Protein 2WLG (pdb70)

B-factor: mean 18.69, std 7.99, range [2.0, 80.85]

GO terms:
  GO:0070207 protein homotrimerization (P, IDA)
  GO:0050208 polysialic-acid O-acetyltransferase activity (F, IDA)

Radius of gyration: 25.65 Å; Cα contacts (8 Å, |Δi|>4): 2049; chains: 3; bounding box: 72×72×73 Å

InterPro domains:
  IPR001451 Hexapeptide repeat [PF00132] (137-170)
  IPR011004 Trimeric LpxA-like superfamily [SSF51161] (36-192)
  IPR051159 Hexapeptide-repeat containing acetyltransferases [PTHR23416] (76-192)

Foldseek 3Di:
DEDEDEEDEEEAADPQEAEELEYEYAAYEAEYEYHEHNEYHYNEYAYEHEYDEYEAHYPQEYEEAEYEYHYPLEYEYEDENEYEYHEYEYEDPNYYEYAEYNEYHYHAEYEYQAPPDFDADPVPRDTDGRGAYEAHYAHEYEDHNEYEYHNEYEYHQEYEDHNAYAPYYDDAHQFYWHDVPIDTPGHHHHDDDDPPDPDPVVPPVCVVVPD/DAEDEPAEEEDDDPLEEEELEAEYEAEHQEYEEAEHNEYHYNEYEYEHYHHEEEAHYYAEYEEAEYEYHYYLEYEAEYHQEYYYHEYEYEDPNYYEYAEYNEYEYEQEYEYQAPVDFDADPVPRHTDGHGAYEAHYAHEYEAYNEYEYHPEYHYHQEYEDHNAYADYYDDAHQFYWYDVVIDTPGHNHHDDDDPPQPDLVSPPVCVVVD/DEEEEEQEEAAADPQEAEELEDEEAAYHAEYEHHEHPEYNYNEYEYEHYHNEYEAHYEQEYEEAEYEYEYYLEYEHEDENEYEYHEYEYEDPNEYEYHEYNEYEYHAEYEYQAPPDFDADPVPRHTDGRGAYEYEYAHEYEDHNEYEYHPEYEYHQEYEDHNAYHPYYDDAHQFYWYDVPIDTDGHNHGDDDDPVDDDLVRPVVCVVVDD

Sequence (630 aa):
MYSEQGINNTINISTTSLTNATQLTVIGNNNSSVYIGNNCKIVSSNIRLKGNNITLFIADDVEIMGLVCSLHSDCSSLQIQAKTTMGNGEITIAEKGKISIGKDCMLAHGYEIRNTDMHPIYSLENGERINHGKDVIIGNHVWLGRNVTILKGVCCIPNNVVVGSHTVLYYKSFKEPNCVIAGSPAKIVKENIVWGRKMYHSTMYDDPTLNEFYKYSEQGINNTINISTTSLTNATQLTVIGNNNSVYIGNNCKIVSSNIRLKGNNITLFIADDVEIMGLVCSLHSDCSLQIQAKTTMGNGEITIAEKGKISIGKDCMLAHGYEIRNTDMHPIYSLENGERINHGKDVIIGNHVWLGRNVTILKGVCIPNNVVVGSHTVLYKSFKEPNCVIAGSPAKIVKENIVWGRKMYHSTMYDDPTLNEFYYSEQGINNTINISTTSLTNATQLTVIGNNNSVYIGNNCKIVSSNIRLKGNNITLFIADDVEIMGLVCSLHSDCSLQIQAKTTMGNGEITIAEKGKISIGKDCMLAHGYEIRNTDMHPIYSLENGERINHGKDVIIGNHVWLGRNVTILKGVCCIPNNVVVGSSHTVLYKSFKEPNCVIAGSPAKIVKENIVWGRKMYHSTMYDDPTLNEFYK

Structure (mmCIF, N/CA/C/O backbone):
data_2WLG
#
_entry.id   2WLG
#
_cell.length_a   78.669
_cell.length_b   94.393
_cell.length_c   100.874
_cell.angle_alpha   90.00
_cell.angle_beta   90.00
_cell.angle_gamma   90.00
#
_symmetry.space_group_name_H-M   'P 2 2 2'
#
loop_
_entity.id
_entity.type
_entity.pdbx_description
1 polymer 'POLYSIALIC ACID O-ACETYLTRANSFERASE'
2 non-polymer '[(2R,3S,4R,5R)-5-(6-AMINO-9H-PURIN-9-YL)-4-HYDROXY-3-(PHOSPHONOOXY)TETRAHYDROFURAN-2-YL]METHYL (3R)-3-HYDROXY-2,2-DIMETHYL-4-OXO-4-{[3-OXO-3-({2-[(2-OXOPROPYL)THIO]ETHYL}AMINO)PROPYL]AMINO}BUTYL DIHYDROGEN DIPHOSPHATE'
3 non-polymer 1,2-ETHANEDIOL
4 non-polymer 'ACETATE ION'
5 water water
#
loop_
_atom_site.group_PDB
_atom_site.id
_atom_site.type_symbol
_atom_site.label_atom_id
_atom_site.label_alt_id
_atom_site.label_comp_id
_atom_site.label_asym_id
_atom_site.label_entity_id
_atom_site.label_seq_id
_atom_site.pdbx_PDB_ins_code
_atom_site.Cartn_x
_atom_site.Cartn_y
_atom_site.Cartn_z
_atom_site.occupancy
_atom_site.B_iso_or_equiv
_atom_site.auth_seq_id
_atom_site.auth_comp_id
_atom_site.auth_asym_id
_atom_site.auth_atom_id
_atom_site.pdbx_PDB_model_num
ATOM 1 N N . MET A 1 5 ? 22.993 -2.621 -40.839 1.00 27.66 5 MET A N 1
ATOM 2 C CA . MET A 1 5 ? 22.385 -1.317 -40.448 1.00 27.71 5 MET A CA 1
ATOM 3 C C . MET A 1 5 ? 22.042 -1.316 -38.961 1.00 26.84 5 MET A C 1
ATOM 4 O O . MET A 1 5 ? 22.254 -2.319 -38.276 1.00 26.42 5 MET A O 1
ATOM 9 N N . TYR A 1 6 ? 21.495 -0.195 -38.478 1.00 26.25 6 TYR A N 1
ATOM 10 C CA . TYR A 1 6 ? 21.466 0.079 -37.041 1.00 25.74 6 TYR A CA 1
ATOM 11 C C . TYR A 1 6 ? 20.453 1.113 -36.555 1.00 25.15 6 TYR A C 1
ATOM 12 O O . TYR A 1 6 ? 19.944 1.917 -37.327 1.00 25.10 6 TYR A O 1
ATOM 21 N N . SER A 1 7 ? 20.205 1.068 -35.244 1.00 24.44 7 SER A N 1
ATOM 22 C CA . SER A 1 7 ? 19.406 2.052 -34.508 1.00 23.70 7 SER A CA 1
ATOM 23 C C . SER A 1 7 ? 20.235 2.723 -33.384 1.00 23.48 7 SER A C 1
ATOM 24 O O . SER A 1 7 ? 20.555 2.096 -32.365 1.00 22.94 7 SER A O 1
ATOM 27 N N . GLU A 1 8 ? 20.559 4.001 -33.575 1.00 23.08 8 GLU A N 1
ATOM 28 C CA . GLU A 1 8 ? 21.532 4.725 -32.735 1.00 22.81 8 GLU A CA 1
ATOM 29 C C . GLU A 1 8 ? 20.874 5.901 -31.980 1.00 22.82 8 GLU A C 1
ATOM 30 O O . GLU A 1 8 ? 20.283 6.791 -32.591 1.00 22.84 8 GLU A O 1
ATOM 36 N N . GLN A 1 9 ? 20.971 5.901 -30.652 1.00 22.48 9 GLN A N 1
ATOM 37 C CA . GLN A 1 9 ? 20.355 6.952 -29.839 1.00 22.17 9 GLN A CA 1
ATOM 38 C C . GLN A 1 9 ? 21.276 7.475 -28.740 1.00 22.11 9 GLN A C 1
ATOM 39 O O . GLN A 1 9 ? 21.656 6.737 -27.833 1.00 21.96 9 GLN A O 1
ATOM 45 N N . GLY A 1 10 ? 21.615 8.760 -28.819 1.00 21.83 10 GLY A N 1
ATOM 46 C CA . GLY A 1 10 ? 22.489 9.382 -27.835 1.00 21.21 10 GLY A CA 1
ATOM 47 C C . GLY A 1 10 ? 23.385 10.421 -28.473 1.00 20.53 10 GLY A C 1
ATOM 48 O O . GLY A 1 10 ? 23.140 10.854 -29.588 1.00 20.25 10 GLY A O 1
ATOM 49 N N . ILE A 1 11 ? 24.442 10.811 -27.775 1.00 19.98 11 ILE A N 1
ATOM 50 C CA . ILE A 1 11 ? 25.313 11.891 -28.246 1.00 19.89 11 ILE A CA 1
ATOM 51 C C . ILE A 1 11 ? 26.643 11.358 -28.731 1.00 19.32 11 ILE A C 1
ATOM 52 O O . ILE A 1 11 ? 27.315 10.601 -28.027 1.00 18.56 11 ILE A O 1
ATOM 57 N N . ASN A 1 12 ? 27.019 11.783 -29.930 1.00 18.90 12 ASN A N 1
ATOM 58 C CA . ASN A 1 12 ? 28.339 11.515 -30.477 1.00 18.76 12 ASN A CA 1
ATOM 59 C C . ASN A 1 12 ? 28.711 10.054 -30.579 1.00 17.99 12 ASN A C 1
ATOM 60 O O . ASN A 1 12 ? 29.817 9.656 -30.238 1.00 17.26 12 ASN A O 1
ATOM 65 N N . ASN A 1 13 ? 27.785 9.256 -31.083 1.00 17.17 13 ASN A N 1
ATOM 66 C CA . ASN A 1 13 ? 28.114 7.917 -31.465 1.00 15.74 13 ASN A CA 1
ATOM 67 C C . ASN A 1 13 ? 28.653 7.923 -32.895 1.00 16.49 13 ASN A C 1
ATOM 68 O O . ASN A 1 13 ? 28.141 8.632 -33.769 1.00 15.87 13 ASN A O 1
ATOM 73 N N . THR A 1 14 ? 29.707 7.158 -33.125 1.00 16.55 14 THR A N 1
ATOM 74 C CA . THR A 1 14 ? 30.311 7.048 -34.442 1.00 17.67 14 THR A CA 1
ATOM 75 C C . THR A 1 14 ? 30.154 5.622 -34.891 1.00 17.81 14 THR A C 1
ATOM 76 O O . THR A 1 14 ? 30.669 4.704 -34.261 1.00 18.74 14 THR A O 1
ATOM 80 N N . ILE A 1 15 ? 29.418 5.420 -35.966 1.00 17.71 15 ILE A N 1
ATOM 81 C CA . ILE A 1 15 ? 29.252 4.102 -36.533 1.00 18.24 15 ILE A CA 1
ATOM 82 C C . ILE A 1 15 ? 29.819 4.092 -37.956 1.00 17.94 15 ILE A C 1
ATOM 83 O O . ILE A 1 15 ? 29.351 4.844 -38.812 1.00 18.50 15 ILE A O 1
ATOM 88 N N . ASN A 1 16 ? 30.838 3.269 -38.189 1.00 16.35 16 ASN A N 1
ATOM 89 C CA . ASN A 1 16 ? 31.458 3.135 -39.503 1.00 17.03 16 ASN A CA 1
ATOM 90 C C . ASN A 1 16 ? 31.459 1.680 -39.939 1.00 16.17 16 ASN A C 1
ATOM 91 O O . ASN A 1 16 ? 32.266 0.875 -39.493 1.00 15.77 16 ASN A O 1
ATOM 96 N N . ILE A 1 17 ? 30.518 1.330 -40.787 1.00 16.12 17 ILE A N 1
ATOM 97 C CA . ILE A 1 17 ? 30.380 -0.021 -41.255 1.00 15.86 17 ILE A CA 1
ATOM 98 C C . ILE A 1 17 ? 30.646 0.050 -42.750 1.00 15.46 17 ILE A C 1
ATOM 99 O O . ILE A 1 17 ? 30.023 0.834 -43.457 1.00 13.48 17 ILE A O 1
ATOM 104 N N . SER A 1 18 ? 31.589 -0.744 -43.222 1.00 15.88 18 SER A N 1
ATOM 105 C CA . SER A 1 18 ? 31.995 -0.654 -44.622 1.00 15.64 18 SER A CA 1
ATOM 106 C C . SER A 1 18 ? 30.838 -0.961 -45.530 1.00 15.65 18 SER A C 1
ATOM 107 O O . SER A 1 18 ? 30.041 -1.850 -45.253 1.00 14.81 18 SER A O 1
ATOM 110 N N . THR A 1 19 ? 30.771 -0.227 -46.636 1.00 15.55 19 THR A N 1
ATOM 111 C CA . THR A 1 19 ? 29.746 -0.450 -47.636 1.00 15.88 19 THR A CA 1
ATOM 112 C C . THR A 1 19 ? 29.852 -1.808 -48.335 1.00 15.87 19 THR A C 1
ATOM 113 O O . THR A 1 19 ? 28.937 -2.180 -49.053 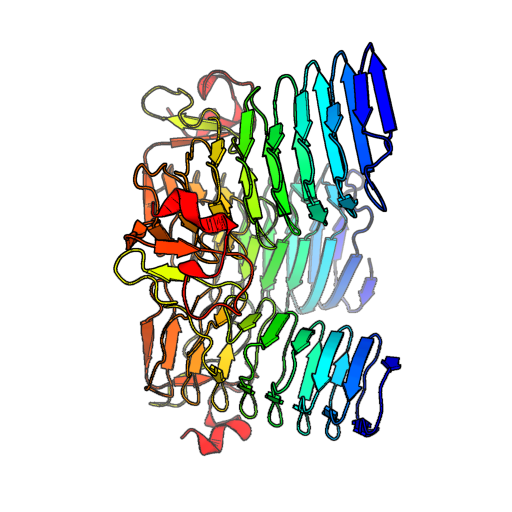1.00 15.98 19 THR A O 1
ATOM 117 N N . THR A 1 20 ? 30.967 -2.522 -48.157 1.00 15.83 20 THR A N 1
ATOM 118 C CA . THR A 1 20 ? 31.139 -3.845 -48.746 1.00 16.37 20 THR A CA 1
ATOM 119 C C . THR A 1 20 ? 30.717 -4.930 -47.787 1.00 17.71 20 THR A C 1
ATOM 120 O O . THR A 1 20 ? 30.870 -6.122 -48.053 1.00 18.11 20 THR A O 1
ATOM 124 N N . SER A 1 21 ? 30.223 -4.518 -46.637 1.00 18.23 21 SER A N 1
ATOM 125 C CA . SER A 1 21 ? 29.804 -5.482 -45.653 1.00 18.97 21 SER A CA 1
ATOM 126 C C . SER A 1 21 ? 28.296 -5.671 -45.634 1.00 20.27 21 SER A C 1
ATOM 127 O O . SER A 1 21 ? 27.520 -4.743 -45.899 1.00 21.16 21 SER A O 1
ATOM 130 N N . LEU A 1 22 ? 27.898 -6.909 -45.380 1.00 21.32 22 LEU A N 1
ATOM 131 C CA . LEU A 1 22 ? 26.489 -7.302 -45.389 1.00 21.73 22 LEU A CA 1
ATOM 132 C C . LEU A 1 22 ? 26.030 -7.362 -43.942 1.00 21.74 22 LEU A C 1
ATOM 133 O O . LEU A 1 22 ? 26.785 -7.850 -43.101 1.00 20.40 22 LEU A O 1
ATOM 138 N N . THR A 1 23 ? 24.817 -6.871 -43.648 1.00 21.76 23 THR A N 1
ATOM 139 C CA . THR A 1 23 ? 24.305 -6.840 -42.265 1.00 22.43 23 THR A CA 1
ATOM 140 C C . THR A 1 23 ? 22.863 -7.361 -42.173 1.00 21.87 23 THR A C 1
ATOM 141 O O . THR A 1 23 ? 22.129 -7.030 -41.241 1.00 21.64 23 THR A O 1
ATOM 145 N N . ASN A 1 24 ? 22.474 -8.178 -43.140 1.00 21.59 24 ASN A N 1
ATOM 146 C CA . ASN A 1 24 ? 21.122 -8.736 -43.217 1.00 21.60 24 ASN A CA 1
ATOM 147 C C . ASN A 1 24 ? 20.559 -9.342 -41.913 1.00 21.41 24 ASN A C 1
ATOM 148 O O . ASN A 1 24 ? 21.213 -10.173 -41.268 1.00 21.52 24 ASN A O 1
ATOM 153 N N . ALA A 1 25 ? 19.337 -8.931 -41.559 1.00 20.71 25 ALA A N 1
ATOM 154 C CA . ALA A 1 25 ? 18.608 -9.449 -40.391 1.00 20.66 25 ALA A CA 1
ATOM 155 C C . ALA A 1 25 ? 19.269 -9.127 -39.060 1.00 20.52 25 ALA A C 1
ATOM 156 O O . ALA A 1 25 ? 18.949 -9.727 -38.032 1.00 20.54 25 ALA A O 1
ATOM 158 N N . THR A 1 26 ? 20.185 -8.174 -39.054 1.00 20.50 26 THR A N 1
ATOM 159 C CA . THR A 1 26 ? 20.892 -7.879 -37.817 1.00 20.44 26 THR A CA 1
ATOM 160 C C . THR A 1 26 ? 20.401 -6.584 -37.169 1.00 21.24 26 THR A C 1
ATOM 161 O O . THR A 1 26 ? 20.155 -5.577 -37.850 1.00 21.19 26 THR A O 1
ATOM 165 N N . GLN A 1 27 ? 20.260 -6.620 -35.847 1.00 21.57 27 GLN A N 1
ATOM 166 C CA . GLN A 1 27 ? 19.906 -5.440 -35.068 1.00 22.34 27 GLN A CA 1
ATOM 167 C C . GLN A 1 27 ? 21.127 -4.923 -34.329 1.00 21.70 27 GLN A C 1
ATOM 168 O O . GLN A 1 27 ? 21.684 -5.617 -33.469 1.00 22.34 27 GLN A O 1
ATOM 174 N N . LEU A 1 28 ? 21.552 -3.717 -34.679 1.00 21.05 28 LEU A N 1
ATOM 175 C CA . LEU A 1 28 ? 22.591 -3.016 -33.939 1.00 20.36 28 LEU A CA 1
ATOM 176 C C . LEU A 1 28 ? 21.898 -1.877 -33.231 1.00 19.59 28 LEU A C 1
ATOM 177 O O . LEU A 1 28 ? 21.283 -1.018 -33.880 1.00 19.83 28 LEU A O 1
ATOM 182 N N . THR A 1 29 ? 21.947 -1.902 -31.906 1.00 17.67 29 THR A N 1
ATOM 183 C CA . THR A 1 29 ? 21.296 -0.893 -31.086 1.00 17.97 29 THR A CA 1
ATOM 184 C C . THR A 1 29 ? 22.384 -0.230 -30.250 1.00 17.45 29 THR A C 1
ATOM 185 O O . THR A 1 29 ? 23.172 -0.914 -29.597 1.00 16.85 29 THR A O 1
ATOM 189 N N . VAL A 1 30 ? 22.481 1.090 -30.343 1.00 17.18 30 VAL A N 1
ATOM 190 C CA . VAL A 1 30 ? 23.465 1.859 -29.578 1.00 16.89 30 VAL A CA 1
ATOM 191 C C . VAL A 1 30 ? 22.662 2.867 -28.775 1.00 17.07 30 VAL A C 1
ATOM 192 O O . VAL A 1 30 ? 21.977 3.735 -29.356 1.00 17.43 30 VAL A O 1
ATOM 196 N N . ILE A 1 31 ? 22.640 2.685 -27.456 1.00 16.36 31 ILE A N 1
ATOM 197 C CA . ILE A 1 31 ? 21.902 3.562 -26.560 1.00 16.44 31 ILE A CA 1
ATOM 198 C C . ILE A 1 31 ? 22.852 4.186 -25.525 1.00 16.07 31 ILE A C 1
ATOM 199 O O . ILE A 1 31 ? 23.265 3.520 -24.557 1.00 13.96 31 ILE A O 1
ATOM 204 N N . GLY A 1 32 ? 23.176 5.467 -25.727 1.00 15.30 32 GLY A N 1
ATOM 205 C CA . GLY A 1 32 ? 24.162 6.140 -24.884 1.00 14.87 32 GLY A CA 1
ATOM 206 C C . GLY A 1 32 ? 25.070 7.051 -25.685 1.00 14.67 32 GLY A C 1
ATOM 207 O O . GLY A 1 32 ? 24.792 7.348 -26.859 1.00 14.51 32 GLY A O 1
ATOM 208 N N . ASN A 1 33 ? 26.151 7.492 -25.049 1.00 14.17 33 ASN A N 1
ATOM 209 C CA . ASN A 1 33 ? 27.033 8.525 -25.617 1.00 14.03 33 ASN A CA 1
ATOM 210 C C . ASN A 1 33 ? 28.459 8.078 -25.907 1.00 14.13 33 ASN A C 1
ATOM 211 O O . ASN A 1 33 ? 29.032 7.253 -25.188 1.00 12.29 33 ASN A O 1
ATOM 216 N N . ASN A 1 34 ? 29.037 8.663 -26.960 1.00 14.76 34 ASN A N 1
ATOM 217 C CA . ASN A 1 34 ? 30.458 8.518 -27.247 1.00 15.53 34 ASN A CA 1
ATOM 218 C C . ASN A 1 34 ? 30.842 7.064 -27.499 1.00 14.92 34 ASN A C 1
ATOM 219 O O . ASN A 1 34 ? 31.927 6.609 -27.115 1.00 14.20 34 ASN A O 1
ATOM 224 N N . ASN A 1 35 ? 29.923 6.322 -28.105 1.00 14.07 35 ASN A N 1
ATOM 225 C CA . ASN A 1 35 ? 30.185 4.954 -28.502 1.00 14.24 35 ASN A CA 1
ATOM 226 C C . ASN A 1 35 ? 30.735 4.887 -29.932 1.00 14.98 35 ASN A C 1
ATOM 227 O O . ASN A 1 35 ? 30.465 5.777 -30.745 1.00 15.66 35 ASN A O 1
ATOM 232 N N . SER A 1 36 ? 31.529 3.866 -30.219 1.00 16.24 36 SER A N 1
ATOM 233 C CA A SER A 1 36 ? 32.127 3.737 -31.544 0.50 16.93 36 SER A CA 1
ATOM 234 C CA B SER A 1 36 ? 32.123 3.728 -31.542 0.50 16.55 36 SER A CA 1
ATOM 235 C C . SER A 1 36 ? 32.090 2.307 -32.025 1.00 17.15 36 SER A C 1
ATOM 236 O O . SER A 1 36 ? 32.494 1.388 -31.310 1.00 17.25 36 SER A O 1
ATOM 241 N N . VAL A 1 37 ? 31.626 2.140 -33.258 1.00 16.97 37 VAL A N 1
ATOM 242 C CA . VAL A 1 37 ? 31.565 0.855 -33.906 1.00 17.15 37 VAL A CA 1
ATOM 243 C C . VAL A 1 37 ? 32.348 0.943 -35.210 1.00 16.52 37 VAL A C 1
ATOM 244 O O . VAL A 1 37 ? 32.133 1.860 -36.023 1.00 17.33 37 VAL A O 1
ATOM 248 N N . TYR A 1 38 ? 33.259 0.002 -35.402 1.00 15.53 38 TYR A N 1
ATOM 249 C CA . TYR A 1 38 ? 33.909 -0.129 -36.688 1.00 15.47 38 TYR A CA 1
ATOM 250 C C . TYR A 1 38 ? 33.707 -1.534 -37.187 1.00 15.10 38 TYR A C 1
ATOM 251 O O . TYR A 1 38 ? 34.007 -2.491 -36.469 1.00 15.52 38 TYR A O 1
ATOM 260 N N . ILE A 1 39 ? 33.163 -1.665 -38.404 1.00 13.76 39 ILE A N 1
ATOM 261 C CA . ILE A 1 39 ? 33.149 -2.953 -39.089 1.00 13.52 39 ILE A CA 1
ATOM 262 C C . ILE A 1 39 ? 33.840 -2.843 -40.446 1.00 13.47 39 ILE A C 1
ATOM 263 O O . ILE A 1 39 ? 33.510 -1.983 -41.233 1.00 13.39 39 ILE A O 1
ATOM 268 N N . GLY A 1 40 ? 34.831 -3.700 -40.677 1.00 12.47 40 GLY A N 1
ATOM 269 C CA . GLY A 1 40 ? 35.699 -3.594 -41.821 1.00 12.90 40 GLY A CA 1
ATOM 270 C C . GLY A 1 40 ? 35.078 -4.175 -43.067 1.00 12.68 40 GLY A C 1
ATOM 271 O O . GLY A 1 40 ? 33.870 -4.424 -43.121 1.00 12.55 40 GLY A O 1
ATOM 272 N N . ASN A 1 41 ? 35.919 -4.415 -44.062 1.00 12.48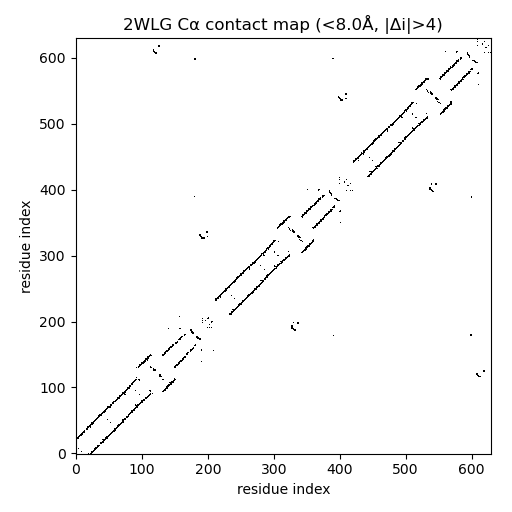 41 ASN A N 1
ATOM 273 C CA . ASN A 1 41 ? 35.460 -4.791 -45.393 1.00 13.48 41 ASN A CA 1
ATOM 274 C C . ASN A 1 41 ? 35.090 -6.269 -45.559 1.00 13.37 41 ASN A C 1
ATOM 275 O O . ASN A 1 41 ? 35.723 -7.162 -44.988 1.00 11.37 41 ASN A O 1
ATOM 280 N N . ASN A 1 42 ? 34.086 -6.504 -46.403 1.00 13.11 42 ASN A N 1
ATOM 281 C CA . ASN A 1 42 ? 33.713 -7.843 -46.815 1.00 14.34 42 ASN A CA 1
ATOM 282 C C . ASN A 1 42 ? 33.331 -8.721 -45.641 1.00 14.80 42 ASN A C 1
ATOM 283 O O . ASN A 1 42 ? 33.572 -9.928 -45.650 1.00 14.71 42 ASN A O 1
ATOM 288 N N . CYS A 1 43 ? 32.770 -8.095 -44.612 1.00 14.73 43 CYS A N 1
ATOM 289 C CA . CYS A 1 43 ? 32.149 -8.847 -43.533 1.00 15.26 43 CYS A CA 1
ATOM 290 C C . CYS A 1 43 ? 30.716 -9.263 -43.899 1.00 15.71 43 CYS A C 1
ATOM 291 O O . CYS A 1 43 ? 30.063 -8.638 -44.762 1.00 14.70 43 CYS A O 1
ATOM 294 N N . LYS A 1 44 ? 30.248 -10.325 -43.236 1.00 15.92 44 LYS A N 1
ATOM 295 C CA . LYS A 1 44 ? 28.856 -10.756 -43.308 1.00 16.91 44 LYS A CA 1
ATOM 296 C C . LYS A 1 44 ? 28.419 -10.939 -41.866 1.00 17.17 44 LYS A C 1
ATOM 297 O O . LYS A 1 44 ? 28.853 -11.868 -41.195 1.00 17.09 44 LYS A O 1
ATOM 303 N N . ILE A 1 45 ? 27.623 -10.010 -41.380 1.00 17.66 45 ILE A N 1
ATOM 304 C CA . ILE A 1 45 ? 27.150 -10.061 -40.030 1.00 18.99 45 ILE A CA 1
ATOM 305 C C . ILE A 1 45 ? 25.641 -10.137 -40.075 1.00 18.99 45 ILE A C 1
ATOM 306 O O . ILE A 1 45 ? 24.966 -9.121 -40.229 1.00 21.01 45 ILE A O 1
ATOM 311 N N . VAL A 1 46 ? 25.109 -11.349 -39.963 1.00 18.30 46 VAL A N 1
ATOM 312 C CA . VAL A 1 46 ? 23.689 -11.581 -40.207 1.00 17.82 46 VAL A CA 1
ATOM 313 C C . VAL A 1 46 ? 22.967 -12.200 -39.015 1.00 16.30 46 VAL A C 1
ATOM 314 O O . VAL A 1 46 ? 23.574 -12.861 -38.157 1.00 15.45 46 VAL A O 1
ATOM 318 N N . SER A 1 47 ? 21.661 -11.947 -38.958 1.00 14.97 47 SER A N 1
ATOM 319 C CA . SER A 1 47 ? 20.781 -12.526 -37.940 1.00 14.30 47 SER A CA 1
ATOM 320 C C . SER A 1 47 ? 21.284 -12.308 -36.533 1.00 12.93 47 SER A C 1
ATOM 321 O O . SER A 1 47 ? 21.023 -13.101 -35.650 1.00 11.51 47 SER A O 1
ATOM 324 N N . SER A 1 48 ? 21.996 -11.221 -36.324 1.00 12.78 48 SER A N 1
ATOM 325 C CA . SER A 1 48 ? 22.570 -10.959 -35.002 1.00 12.66 48 SER A CA 1
ATOM 326 C C . SER A 1 48 ? 21.843 -9.840 -34.260 1.00 13.06 48 SER A C 1
ATOM 327 O O . SER A 1 48 ? 21.026 -9.095 -34.824 1.00 12.41 48 SER A O 1
ATOM 330 N N . ASN A 1 49 ? 22.127 -9.744 -32.970 1.00 13.21 49 ASN A N 1
ATOM 331 C CA . ASN A 1 49 ? 21.580 -8.691 -32.150 1.00 14.07 49 ASN A CA 1
ATOM 332 C C . ASN A 1 49 ? 22.701 -8.178 -31.260 1.00 13.84 49 ASN A C 1
ATOM 333 O O . ASN A 1 49 ? 23.104 -8.839 -30.305 1.00 14.26 49 ASN A O 1
ATOM 338 N N . ILE A 1 50 ? 23.241 -7.032 -31.643 1.00 13.60 50 ILE A N 1
ATOM 339 C CA . ILE A 1 50 ? 24.355 -6.403 -30.949 1.00 13.81 50 ILE A CA 1
ATOM 340 C C . ILE A 1 50 ? 23.862 -5.168 -30.235 1.00 13.85 50 ILE A C 1
ATOM 341 O O . ILE A 1 50 ? 23.303 -4.263 -30.854 1.00 14.23 50 ILE A O 1
ATOM 346 N N . ARG A 1 51 ? 24.062 -5.133 -28.920 1.00 12.86 51 ARG A N 1
ATOM 347 C CA . ARG A 1 51 ? 23.540 -4.071 -28.096 1.00 13.00 51 ARG A CA 1
ATOM 348 C C . ARG A 1 51 ? 24.666 -3.384 -27.344 1.00 12.29 51 ARG A C 1
ATOM 349 O O . ARG A 1 51 ? 25.357 -4.021 -26.544 1.00 11.05 51 ARG A O 1
ATOM 357 N N . LEU A 1 52 ? 24.854 -2.093 -27.613 1.00 11.72 52 LEU A N 1
ATOM 358 C CA . LEU A 1 52 ? 25.760 -1.250 -26.823 1.00 11.42 52 LEU A CA 1
ATOM 359 C C . LEU A 1 52 ? 24.900 -0.352 -25.979 1.00 10.81 52 LEU A C 1
ATOM 360 O O . LEU A 1 52 ? 24.248 0.575 -26.501 1.00 10.35 52 LEU A O 1
ATOM 365 N N . LYS A 1 53 ? 24.859 -0.630 -24.681 1.00 10.52 53 LYS A N 1
ATOM 366 C CA . LYS A 1 53 ? 24.005 0.111 -23.766 1.00 11.79 53 LYS A CA 1
ATOM 367 C C . LYS A 1 53 ? 24.921 0.716 -22.732 1.00 11.52 53 LYS A C 1
ATOM 368 O O . LYS A 1 53 ? 25.420 0.024 -21.837 1.00 10.69 53 LYS A O 1
ATOM 374 N N . GLY A 1 54 ? 25.196 2.003 -22.898 1.00 10.90 54 GLY A N 1
ATOM 375 C CA . GLY A 1 54 ? 26.038 2.726 -21.967 1.00 9.99 54 GLY A CA 1
ATOM 376 C C . GLY A 1 54 ? 26.833 3.753 -22.736 1.00 9.80 54 GLY A C 1
ATOM 377 O O . GLY A 1 54 ? 26.453 4.121 -23.847 1.00 9.79 54 GLY A O 1
ATOM 378 N N . ASN A 1 55 ? 27.913 4.230 -22.134 1.00 9.40 55 ASN A N 1
ATOM 379 C CA . ASN A 1 55 ? 28.772 5.257 -22.722 1.00 9.66 55 ASN A CA 1
ATOM 380 C C . ASN A 1 55 ? 30.191 4.770 -22.968 1.00 10.08 55 ASN A C 1
ATOM 381 O O . ASN A 1 55 ? 30.689 3.918 -22.235 1.00 9.98 55 ASN A O 1
ATOM 386 N N . ASN A 1 56 ? 30.839 5.326 -23.993 1.00 10.04 56 ASN A N 1
ATOM 387 C CA . ASN A 1 56 ? 32.258 5.085 -24.271 1.00 10.40 56 ASN A CA 1
ATOM 388 C C . ASN A 1 56 ? 32.615 3.630 -24.580 1.00 9.84 56 ASN A C 1
ATOM 389 O O . ASN A 1 56 ? 33.683 3.143 -24.185 1.00 9.58 56 ASN A O 1
ATOM 394 N N . ILE A 1 57 ? 31.709 2.938 -25.259 1.00 9.64 57 ILE A N 1
ATOM 395 C CA . ILE A 1 57 ? 31.868 1.570 -25.612 1.00 9.62 57 ILE A CA 1
ATOM 396 C C . ILE A 1 57 ? 32.525 1.494 -26.994 1.00 10.55 57 ILE A C 1
ATOM 397 O O . ILE A 1 57 ? 32.236 2.310 -27.876 1.00 10.19 57 ILE A O 1
ATOM 402 N N . THR A 1 58 ? 33.382 0.496 -27.183 1.00 11.78 58 THR A N 1
ATOM 403 C CA . THR A 1 58 ? 33.961 0.222 -28.515 1.00 13.04 58 THR A CA 1
ATOM 404 C C . THR A 1 58 ? 33.662 -1.188 -29.046 1.00 12.64 58 THR A C 1
ATOM 405 O O . THR A 1 58 ? 33.778 -2.196 -28.320 1.00 12.89 58 THR A O 1
ATOM 409 N N . LEU A 1 59 ? 33.220 -1.243 -30.310 1.00 11.83 59 LEU A N 1
ATOM 410 C CA . LEU A 1 59 ? 33.150 -2.501 -31.060 1.00 12.24 59 LEU A CA 1
ATOM 411 C C . LEU A 1 59 ? 34.013 -2.351 -32.326 1.00 11.83 59 LEU A C 1
ATOM 412 O O . LEU A 1 59 ? 33.836 -1.408 -33.120 1.00 11.89 59 LEU A O 1
ATOM 417 N N . PHE A 1 60 ? 34.982 -3.252 -32.458 1.00 11.71 60 PHE A N 1
ATOM 418 C CA . PHE A 1 60 ? 35.870 -3.297 -33.610 1.00 11.70 60 PHE A CA 1
ATOM 419 C C . PHE A 1 60 ? 35.842 -4.694 -34.230 1.00 11.89 60 PHE A C 1
ATOM 420 O O . PHE A 1 60 ? 36.272 -5.671 -33.600 1.00 11.56 60 PHE A O 1
ATOM 428 N N . ILE A 1 61 ? 35.345 -4.767 -35.464 1.00 10.84 61 ILE A N 1
ATOM 429 C CA . ILE A 1 61 ? 35.353 -5.998 -36.232 1.00 11.19 61 ILE A CA 1
ATOM 430 C C . ILE A 1 61 ? 36.142 -5.800 -37.522 1.00 10.80 61 ILE A C 1
ATOM 431 O O . ILE A 1 61 ? 35.826 -4.899 -38.307 1.00 12.11 61 ILE A O 1
ATOM 436 N N . ALA A 1 62 ? 37.193 -6.594 -37.714 1.00 10.21 62 ALA A N 1
ATOM 437 C CA . ALA A 1 62 ? 38.138 -6.382 -38.813 1.00 10.84 62 ALA A CA 1
ATOM 438 C C . ALA A 1 62 ? 37.562 -6.943 -40.094 1.00 11.02 62 ALA A C 1
ATOM 439 O O . ALA A 1 62 ? 36.401 -7.299 -40.165 1.00 12.03 62 ALA A O 1
ATOM 441 N N . ASP A 1 63 ? 38.406 -7.060 -41.098 1.00 11.66 63 ASP A N 1
ATOM 442 C CA . ASP A 1 63 ? 37.967 -7.498 -42.420 1.00 10.83 63 ASP A CA 1
ATOM 443 C C . ASP A 1 63 ? 37.630 -8.961 -42.427 1.00 10.08 63 ASP A C 1
ATOM 444 O O . ASP A 1 63 ? 38.271 -9.758 -41.743 1.00 9.81 63 ASP A O 1
ATOM 449 N N . ASP A 1 64 ? 36.659 -9.307 -43.269 1.00 9.50 64 ASP A N 1
ATOM 450 C CA . ASP A 1 64 ? 36.404 -10.651 -43.685 1.00 10.15 64 ASP A CA 1
ATOM 451 C C . ASP A 1 64 ? 35.837 -11.489 -42.547 1.00 10.50 64 ASP A C 1
ATOM 452 O O . ASP A 1 64 ? 35.940 -12.704 -42.576 1.00 11.59 64 ASP A O 1
ATOM 457 N N . VAL A 1 65 ? 35.232 -10.834 -41.561 1.00 10.28 65 VAL A N 1
ATOM 458 C CA . VAL A 1 65 ? 34.615 -11.534 -40.450 1.00 9.96 65 VAL A CA 1
ATOM 459 C C . VAL A 1 65 ? 33.182 -11.956 -40.815 1.00 10.52 65 VAL A C 1
ATOM 460 O O . VAL A 1 65 ? 32.439 -11.181 -41.427 1.00 9.77 65 VAL A O 1
ATOM 464 N N . GLU A 1 66 ? 32.812 -13.195 -40.475 1.00 10.96 66 GLU A N 1
ATOM 465 C CA . GLU A 1 66 ? 31.471 -13.716 -40.785 1.00 11.94 66 GLU A CA 1
ATOM 466 C C . GLU A 1 66 ? 30.811 -14.174 -39.494 1.00 11.92 66 GLU A C 1
ATOM 467 O O . GLU A 1 66 ? 31.353 -15.007 -38.792 1.00 12.16 66 GLU A O 1
ATOM 473 N N . ILE A 1 67 ? 29.672 -13.573 -39.169 1.00 12.33 67 ILE A N 1
ATOM 474 C CA . ILE A 1 67 ? 28.973 -13.845 -37.913 1.00 11.90 67 ILE A CA 1
ATOM 475 C C . ILE A 1 67 ? 27.528 -14.144 -38.243 1.00 11.76 67 ILE A C 1
ATOM 476 O O . ILE A 1 67 ? 26.919 -13.441 -39.044 1.00 11.57 67 ILE A O 1
ATOM 481 N N . MET A 1 68 ? 26.994 -15.217 -37.667 1.00 12.25 68 MET A N 1
ATOM 482 C CA . MET A 1 68 ? 25.577 -15.593 -37.881 1.00 12.50 68 MET A CA 1
ATOM 483 C C . MET A 1 68 ? 24.936 -15.911 -36.538 1.00 11.68 68 MET A C 1
ATOM 484 O O . MET A 1 68 ? 25.231 -16.926 -35.921 1.00 10.94 68 MET A O 1
ATOM 489 N N . GLY A 1 69 ? 24.066 -15.020 -36.086 1.00 11.35 69 GLY A N 1
ATOM 490 C CA . GLY A 1 69 ? 23.261 -15.276 -34.903 1.00 11.63 69 GLY A CA 1
ATOM 491 C C . GLY A 1 69 ? 23.988 -15.001 -33.605 1.00 11.66 69 GLY A C 1
ATOM 492 O O . GLY A 1 69 ? 23.766 -15.688 -32.618 1.00 12.06 69 GLY A O 1
ATOM 493 N N . LEU A 1 70 ? 24.845 -13.988 -33.599 1.00 11.76 70 LEU A N 1
ATOM 494 C CA . LEU A 1 70 ? 25.479 -13.505 -32.357 1.00 11.52 70 LEU A CA 1
ATOM 495 C C . LEU A 1 70 ? 24.522 -12.651 -31.552 1.00 12.04 70 LEU A C 1
ATOM 496 O O . LEU A 1 70 ? 23.839 -11.777 -32.099 1.00 12.94 70 LEU A O 1
ATOM 501 N N . VAL A 1 71 ? 24.424 -12.945 -30.257 1.00 11.32 71 VAL A N 1
ATOM 502 C CA . VAL A 1 71 ? 23.665 -12.112 -29.337 1.00 11.37 71 VAL A CA 1
ATOM 503 C C . VAL A 1 71 ? 24.747 -11.500 -28.443 1.00 11.42 71 VAL A C 1
ATOM 504 O O . VAL A 1 71 ? 25.436 -12.218 -27.696 1.00 9.35 71 VAL A O 1
ATOM 508 N N . CYS A 1 72 ? 24.910 -10.189 -28.556 1.00 11.23 72 CYS A N 1
ATOM 509 C CA . CYS A 1 72 ? 26.033 -9.515 -27.880 1.00 12.43 72 CYS A CA 1
ATOM 510 C C . CYS A 1 72 ? 25.551 -8.323 -27.056 1.00 12.54 72 CYS A C 1
ATOM 511 O O . CYS A 1 72 ? 24.753 -7.483 -27.547 1.00 12.72 72 CYS A O 1
ATOM 514 N N . SER A 1 73 ? 26.012 -8.271 -25.796 1.00 11.77 73 SER A N 1
ATOM 515 C CA . SER A 1 73 ? 25.655 -7.218 -24.884 1.00 11.70 73 SER A CA 1
ATOM 516 C C . SER A 1 73 ? 26.924 -6.576 -24.281 1.00 11.71 73 SER A C 1
ATOM 517 O O . SER A 1 73 ? 27.730 -7.248 -23.591 1.00 10.34 73 SER A O 1
ATOM 520 N N . LEU A 1 74 ? 27.090 -5.284 -24.566 1.00 10.99 74 LEU A N 1
ATOM 521 C CA . LEU A 1 74 ? 28.214 -4.485 -24.073 1.00 11.62 74 LEU A CA 1
ATOM 522 C C . LEU A 1 74 ? 27.685 -3.347 -23.197 1.00 11.29 74 LEU A C 1
ATOM 523 O O . LEU A 1 74 ? 26.693 -2.674 -23.564 1.00 10.31 74 LEU A O 1
ATOM 528 N N . HIS A 1 75 ? 28.351 -3.130 -22.065 1.00 10.39 75 HIS A N 1
ATOM 529 C CA . HIS A 1 75 ? 27.955 -2.083 -21.125 1.00 11.32 75 HIS A CA 1
ATOM 530 C C . HIS A 1 75 ? 29.013 -0.958 -21.121 1.00 10.84 75 HIS A C 1
ATOM 531 O O . HIS A 1 75 ? 29.975 -0.987 -21.889 1.00 9.69 75 HIS A O 1
ATOM 538 N N . SER A 1 76 ? 28.795 0.081 -20.332 1.00 11.96 76 SER A N 1
ATOM 539 C CA . SER A 1 76 ? 29.706 1.259 -20.375 1.00 12.39 76 SER A CA 1
ATOM 540 C C . SER A 1 76 ? 31.190 0.914 -20.346 1.00 12.74 76 SER A C 1
ATOM 541 O O . SER A 1 76 ? 31.645 0.149 -19.517 1.00 13.68 76 SER A O 1
ATOM 544 N N . ASP A 1 77 ? 31.963 1.566 -21.210 1.00 12.84 77 ASP A N 1
ATOM 545 C CA . ASP A 1 77 ? 33.416 1.525 -21.160 1.00 13.26 77 ASP A CA 1
ATOM 546 C C . ASP A 1 77 ? 34.003 0.155 -21.514 1.00 13.11 77 ASP A C 1
ATOM 547 O O . ASP A 1 77 ? 35.152 -0.118 -21.228 1.00 15.40 77 ASP A O 1
ATOM 552 N N . CYS A 1 78 ? 33.192 -0.700 -22.107 1.00 13.89 78 CYS A N 1
ATOM 553 C CA . CYS A 1 78 ? 33.622 -2.033 -22.469 1.00 13.28 78 CYS A CA 1
ATOM 554 C C . CYS A 1 78 ? 34.068 -2.024 -23.924 1.00 14.13 78 CYS A C 1
ATOM 555 O O . CYS A 1 78 ? 33.699 -1.132 -24.690 1.00 15.24 78 CYS A O 1
ATOM 558 N N . SER A 1 79 ? 34.811 -3.071 -24.282 1.00 13.10 79 SER A N 1
ATOM 559 C CA A SER A 1 79 ? 35.373 -3.180 -25.616 0.50 12.93 79 SER A CA 1
ATOM 560 C CA B SER A 1 79 ? 35.329 -3.175 -25.625 0.50 13.50 79 SER A CA 1
ATOM 561 C C . SER A 1 79 ? 35.342 -4.631 -26.088 1.00 12.40 79 SER A C 1
ATOM 562 O O . SER A 1 79 ? 35.750 -5.543 -25.339 1.00 12.42 79 SER A O 1
ATOM 567 N N . LEU A 1 80 ? 34.940 -4.806 -27.355 1.00 12.96 80 LEU A N 1
ATOM 568 C CA . LEU A 1 80 ? 35.000 -6.070 -28.042 1.00 12.30 80 LEU A CA 1
ATOM 569 C C . LEU A 1 80 ? 35.743 -5.864 -29.350 1.00 12.01 80 LEU A C 1
ATOM 570 O O . LEU A 1 80 ? 35.440 -4.962 -30.121 1.00 12.03 80 LEU A O 1
ATOM 575 N N . GLN A 1 81 ? 36.760 -6.679 -29.537 1.00 11.55 81 GLN A N 1
ATOM 576 C CA . GLN A 1 81 ? 37.567 -6.652 -30.748 1.00 13.91 81 GLN A CA 1
ATOM 577 C C . GLN A 1 81 ? 37.598 -8.054 -31.342 1.00 14.39 81 GLN A C 1
ATOM 578 O O . GLN A 1 81 ? 38.018 -9.023 -30.657 1.00 13.94 81 GLN A O 1
ATOM 584 N N . ILE A 1 82 ? 37.234 -8.132 -32.625 1.00 13.75 82 ILE A N 1
ATOM 585 C CA . ILE A 1 82 ? 37.285 -9.383 -33.382 1.00 14.31 82 ILE A CA 1
ATOM 586 C C . ILE A 1 82 ? 38.158 -9.220 -34.656 1.00 13.76 82 ILE A C 1
ATOM 587 O O . ILE A 1 82 ? 37.901 -8.384 -35.498 1.00 13.52 82 ILE A O 1
ATOM 592 N N . GLN A 1 83 ? 39.206 -10.017 -34.771 1.00 12.31 83 GLN A N 1
ATOM 593 C CA . GLN A 1 83 ? 40.172 -9.780 -35.799 1.00 12.92 83 GLN A CA 1
ATOM 594 C C . GLN A 1 83 ? 39.884 -10.585 -37.068 1.00 12.34 83 GLN A C 1
ATOM 595 O O . GLN A 1 83 ? 38.953 -11.379 -37.108 1.00 12.61 83 GLN A O 1
ATOM 601 N N . ALA A 1 84 ? 40.696 -10.341 -38.091 1.00 11.95 84 ALA A N 1
ATOM 602 C CA . ALA A 1 84 ? 40.326 -10.665 -39.457 1.00 11.33 84 ALA A CA 1
ATOM 603 C C . ALA A 1 84 ? 40.126 -12.161 -39.706 1.00 11.60 84 ALA A C 1
ATOM 604 O O . ALA A 1 84 ? 40.877 -13.005 -39.195 1.00 10.55 84 ALA A O 1
ATOM 606 N N . LYS A 1 85 ? 39.130 -12.439 -40.541 1.00 11.53 85 LYS A N 1
ATOM 607 C CA . LYS A 1 85 ? 38.894 -13.768 -41.061 1.00 13.20 85 LYS A CA 1
ATOM 608 C C . LYS A 1 85 ? 38.244 -14.711 -40.042 1.00 13.41 85 LYS A C 1
ATOM 609 O O . LYS A 1 85 ? 38.049 -15.883 -40.331 1.00 14.25 85 LYS A O 1
ATOM 615 N N . THR A 1 86 ? 37.869 -14.182 -38.883 1.00 13.51 86 THR A N 1
ATOM 616 C CA . THR A 1 86 ? 37.213 -15.001 -37.870 1.00 13.95 86 THR A CA 1
ATOM 617 C C . THR A 1 86 ? 35.778 -15.320 -38.313 1.00 13.94 86 THR A C 1
ATOM 618 O O . THR A 1 86 ? 35.108 -14.491 -38.932 1.00 14.80 86 THR A O 1
ATOM 622 N N . THR A 1 87 ? 35.308 -16.532 -38.020 1.00 14.70 87 THR A N 1
ATOM 623 C CA . THR A 1 87 ? 33.934 -16.907 -38.320 1.00 14.55 87 THR A CA 1
ATOM 624 C C . THR A 1 87 ? 33.232 -17.384 -37.042 1.00 14.70 87 THR A C 1
ATOM 625 O O . THR A 1 87 ? 33.836 -18.044 -36.193 1.00 14.69 87 THR A O 1
ATOM 629 N N . MET A 1 88 ? 31.963 -17.039 -36.903 1.00 14.92 88 MET A N 1
ATOM 630 C CA . MET A 1 88 ? 31.219 -17.340 -35.680 1.00 15.29 88 MET A CA 1
ATOM 631 C C . MET A 1 88 ? 29.807 -17.715 -36.040 1.00 15.21 88 MET A C 1
ATOM 632 O O . MET A 1 88 ? 29.140 -16.996 -36.790 1.00 14.58 88 MET A O 1
ATOM 637 N N . GLY A 1 89 ? 29.357 -18.837 -35.493 1.00 15.42 89 GLY A N 1
ATOM 638 C CA . GLY A 1 89 ? 27.968 -19.236 -35.581 1.00 15.27 89 GLY A CA 1
ATOM 639 C C . GLY A 1 89 ? 27.147 -18.589 -34.480 1.00 15.11 89 GLY A C 1
ATOM 640 O O . GLY A 1 89 ? 27.489 -17.524 -33.953 1.00 14.81 89 GLY A O 1
ATOM 641 N N . ASN A 1 90 ? 26.045 -19.231 -34.132 1.00 14.49 90 ASN A N 1
ATOM 642 C CA . ASN A 1 90 ? 25.146 -18.703 -33.126 1.00 14.30 90 ASN A CA 1
ATOM 643 C C . ASN A 1 90 ? 25.871 -18.700 -31.781 1.00 13.95 90 ASN A C 1
ATOM 644 O O . ASN A 1 90 ? 26.565 -19.656 -31.445 1.00 13.53 90 ASN A O 1
ATOM 649 N N . GLY A 1 91 ? 25.692 -17.643 -30.999 1.00 14.06 91 GLY A N 1
ATOM 650 C CA . GLY A 1 91 ? 26.249 -17.622 -29.662 1.00 13.94 91 GLY A CA 1
ATOM 651 C C . GLY A 1 91 ? 26.021 -16.324 -28.921 1.00 14.35 91 GLY A C 1
ATOM 652 O O . GLY A 1 91 ? 25.290 -15.444 -29.396 1.00 12.93 91 GLY A O 1
ATOM 653 N N . GLU A 1 92 ? 26.667 -16.213 -27.750 1.00 13.90 92 GLU A N 1
ATOM 654 C CA . GLU A 1 92 ? 26.443 -15.103 -26.863 1.00 14.98 92 GLU A CA 1
ATOM 655 C C . GLU A 1 92 ? 27.774 -14.555 -26.342 1.00 14.76 92 GLU A C 1
ATOM 656 O O . GLU A 1 92 ? 28.676 -15.318 -25.981 1.00 13.39 92 GLU A O 1
ATOM 662 N N . ILE A 1 93 ? 27.895 -13.230 -26.370 1.00 14.04 93 ILE A N 1
ATOM 663 C CA . ILE A 1 93 ? 29.034 -12.541 -25.773 1.00 14.49 93 ILE A CA 1
ATOM 664 C C . ILE A 1 93 ? 28.517 -11.450 -24.836 1.00 15.16 93 ILE A C 1
ATOM 665 O O . ILE A 1 93 ? 27.653 -10.657 -25.230 1.00 14.62 93 ILE A O 1
ATOM 6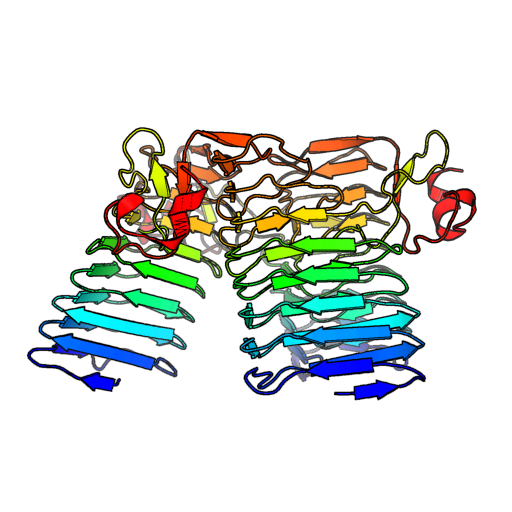70 N N . THR A 1 94 ? 29.034 -11.417 -23.598 1.00 14.44 94 THR A N 1
ATOM 671 C CA . THR A 1 94 ? 28.567 -10.461 -22.616 1.00 14.73 94 THR A CA 1
ATOM 672 C C . THR A 1 94 ? 29.766 -9.815 -21.985 1.00 14.09 94 THR A C 1
ATOM 673 O O . THR A 1 94 ? 30.685 -10.515 -21.522 1.00 13.44 94 THR A O 1
ATOM 677 N N . ILE A 1 95 ? 29.788 -8.487 -21.997 1.00 13.25 95 ILE A N 1
ATOM 678 C CA . ILE A 1 95 ? 30.959 -7.758 -21.443 1.00 12.74 95 ILE A CA 1
ATOM 679 C C . ILE A 1 95 ? 30.390 -6.693 -20.529 1.00 13.18 95 ILE A C 1
ATOM 680 O O . ILE A 1 95 ? 29.478 -5.945 -20.917 1.00 12.48 95 ILE A O 1
ATOM 685 N N . ALA A 1 96 ? 30.879 -6.671 -19.295 1.00 12.76 96 ALA A N 1
ATOM 686 C CA . ALA A 1 96 ? 30.493 -5.662 -18.350 1.00 13.24 96 ALA A CA 1
ATOM 687 C C . ALA A 1 96 ? 31.701 -5.257 -17.538 1.00 12.36 96 ALA A C 1
ATOM 688 O O . ALA A 1 96 ? 32.826 -5.654 -17.849 1.00 12.88 96 ALA A O 1
ATOM 690 N N . GLU A 1 97 ? 31.473 -4.515 -16.468 1.00 12.05 97 GLU A N 1
ATOM 691 C CA . GLU A 1 97 ? 32.526 -4.099 -15.550 1.00 12.62 97 GLU A CA 1
ATOM 692 C C . GLU A 1 97 ? 33.666 -3.350 -16.242 1.00 12.72 97 GLU A C 1
ATOM 693 O O . GLU A 1 97 ? 34.835 -3.477 -15.848 1.00 12.44 97 GLU A O 1
ATOM 699 N N . LYS A 1 98 ? 33.319 -2.611 -17.286 1.00 12.04 98 LYS A N 1
ATOM 700 C CA . LYS A 1 98 ? 34.266 -1.772 -18.027 1.00 13.82 98 LYS A CA 1
ATOM 701 C C . LYS A 1 98 ? 35.445 -2.582 -18.549 1.00 13.35 98 LYS A C 1
ATOM 702 O O . LYS A 1 98 ? 36.548 -2.056 -18.690 1.00 13.15 98 LYS A O 1
ATOM 708 N N . GLY A 1 99 ? 35.159 -3.823 -18.942 1.00 13.27 99 GLY A N 1
ATOM 709 C CA . GLY A 1 99 ? 36.152 -4.778 -19.346 1.00 12.26 99 GLY A CA 1
ATOM 710 C C . GLY A 1 99 ? 36.218 -4.941 -20.867 1.00 13.26 99 GLY A C 1
ATOM 711 O O . GLY A 1 99 ? 35.595 -4.198 -21.626 1.00 12.98 99 GLY A O 1
ATOM 712 N N . LYS A 1 100 ? 37.001 -5.920 -21.290 1.00 13.47 100 LYS A N 1
ATOM 713 C CA . LYS A 1 100 ? 37.233 -6.159 -22.683 1.00 14.22 100 LYS A CA 1
ATOM 714 C C . LYS A 1 100 ? 37.418 -7.628 -23.022 1.00 13.49 100 LYS A C 1
ATOM 715 O O . LYS A 1 100 ? 37.895 -8.442 -22.206 1.00 12.15 100 LYS A O 1
ATOM 721 N N . ILE A 1 101 ? 37.025 -7.935 -24.253 1.00 12.55 101 ILE A N 1
ATOM 722 C CA . ILE A 1 101 ? 37.198 -9.263 -24.835 1.00 12.89 101 ILE A CA 1
ATOM 723 C C . ILE A 1 101 ? 37.859 -9.113 -26.194 1.00 13.31 101 ILE A C 1
ATOM 724 O O . ILE A 1 101 ? 37.463 -8.260 -26.964 1.00 12.95 101 ILE A O 1
ATOM 729 N N . SER A 1 102 ? 38.860 -9.933 -26.483 1.00 13.70 102 SER A N 1
ATOM 730 C CA . SER A 1 102 ? 39.471 -9.901 -27.810 1.00 15.54 102 SER A CA 1
ATOM 731 C C . SER A 1 102 ? 39.527 -11.314 -28.349 1.00 15.70 102 SER A C 1
ATOM 732 O O . SER A 1 102 ? 39.808 -12.291 -27.606 1.00 14.91 102 SER A O 1
ATOM 735 N N . ILE A 1 103 ? 39.228 -11.405 -29.641 1.00 15.46 103 ILE A N 1
ATOM 736 C CA . ILE A 1 103 ? 39.180 -12.647 -30.377 1.00 15.23 103 ILE A CA 1
ATOM 737 C C . ILE A 1 103 ? 40.145 -12.422 -31.552 1.00 14.88 103 ILE A C 1
ATOM 738 O O . ILE A 1 103 ? 39.992 -11.455 -32.287 1.00 14.06 103 ILE A O 1
ATOM 743 N N . GLY A 1 104 ? 41.135 -13.297 -31.688 1.00 13.20 104 GLY A N 1
ATOM 744 C CA . GLY A 1 104 ? 42.178 -13.161 -32.722 1.00 14.53 104 GLY A CA 1
ATOM 745 C C . GLY A 1 104 ? 41.752 -13.441 -34.145 1.00 14.57 104 GLY A C 1
ATOM 746 O O . GLY A 1 104 ? 40.582 -13.595 -34.449 1.00 14.95 104 GLY A O 1
ATOM 747 N N . LYS A 1 105 ? 42.746 -13.496 -35.023 1.00 15.72 105 LYS A N 1
ATOM 748 C CA . LYS A 1 105 ? 42.541 -13.691 -36.430 1.00 16.17 105 LYS A CA 1
ATOM 749 C C . LYS A 1 105 ? 42.216 -15.148 -36.703 1.00 15.46 105 LYS A C 1
ATOM 750 O O . LYS A 1 105 ? 42.770 -16.023 -36.064 1.00 14.84 105 LYS A O 1
ATOM 756 N N . ASP A 1 106 ? 41.334 -15.367 -37.676 1.00 14.96 106 ASP A N 1
ATOM 757 C CA . ASP A 1 106 ? 41.066 -16.683 -38.249 1.00 14.39 106 ASP A CA 1
ATOM 758 C C . ASP A 1 106 ? 40.663 -17.698 -37.191 1.00 14.04 106 ASP A C 1
ATOM 759 O O . ASP A 1 106 ? 41.079 -18.860 -37.212 1.00 12.88 106 ASP A O 1
ATOM 764 N N . CYS A 1 107 ? 39.850 -17.242 -36.256 1.00 13.59 107 CYS A N 1
ATOM 765 C CA . CYS A 1 107 ? 39.206 -18.141 -35.330 1.00 13.66 107 CYS A CA 1
ATOM 766 C C . CYS A 1 107 ? 37.929 -18.735 -35.952 1.00 13.49 107 CYS A C 1
ATOM 767 O O . CYS A 1 107 ? 37.373 -18.210 -36.932 1.00 13.40 107 CYS A O 1
ATOM 770 N N . MET A 1 108 ? 37.442 -19.820 -35.350 1.00 13.89 108 MET A N 1
ATOM 771 C CA . MET A 1 108 ? 36.258 -20.516 -35.824 1.00 13.43 108 MET A CA 1
ATOM 772 C C . MET A 1 108 ? 35.475 -20.938 -34.596 1.00 13.40 108 MET A C 1
ATOM 773 O O . MET A 1 108 ? 35.882 -21.826 -33.876 1.00 13.63 108 MET A O 1
ATOM 778 N N . LEU A 1 109 ? 34.380 -20.239 -34.352 1.00 13.93 109 LEU A N 1
ATOM 779 C CA . LEU A 1 109 ? 33.549 -20.427 -33.168 1.00 14.87 109 LEU A CA 1
ATOM 780 C C . LEU A 1 109 ? 32.259 -21.116 -33.590 1.00 14.61 109 LEU A C 1
ATOM 781 O O . LEU A 1 109 ? 31.418 -20.525 -34.269 1.00 15.03 109 LEU A O 1
ATOM 786 N N . ALA A 1 110 ? 32.121 -22.381 -33.223 1.00 15.07 110 ALA A N 1
ATOM 787 C CA . ALA A 1 110 ? 30.934 -23.161 -33.600 1.00 15.54 110 ALA A CA 1
ATOM 788 C C . ALA A 1 110 ? 29.714 -22.785 -32.763 1.00 15.79 110 ALA A C 1
ATOM 789 O O . ALA A 1 110 ? 29.863 -22.152 -31.703 1.00 14.78 110 ALA A O 1
ATOM 791 N N . HIS A 1 111 ? 28.520 -23.183 -33.240 1.00 14.58 111 HIS A N 1
ATOM 792 C CA . HIS A 1 111 ? 27.245 -22.819 -32.626 1.00 14.81 111 HIS A CA 1
ATOM 793 C C . HIS A 1 111 ? 27.295 -23.129 -31.117 1.00 13.95 111 HIS A C 1
ATOM 794 O O . HIS A 1 111 ? 27.895 -24.121 -30.674 1.00 12.91 111 HIS A O 1
ATOM 801 N N . GLY A 1 112 ? 26.669 -22.252 -30.335 1.00 13.53 112 GLY A N 1
ATOM 802 C CA . GLY A 1 112 ? 26.526 -22.434 -28.908 1.00 13.02 112 GLY A CA 1
ATOM 803 C C . GLY A 1 112 ? 27.568 -21.851 -27.972 1.00 13.45 112 GLY A C 1
ATOM 804 O O . GLY A 1 112 ? 27.543 -22.160 -26.768 1.00 13.27 112 GLY A O 1
ATOM 805 N N . TYR A 1 113 ? 28.463 -21.003 -28.479 1.00 12.78 113 TYR A N 1
ATOM 806 C CA . TYR A 1 113 ? 29.481 -20.387 -27.607 1.00 12.67 113 TYR A CA 1
ATOM 807 C C . TYR A 1 113 ? 28.810 -19.426 -26.630 1.00 13.10 113 TYR A C 1
ATOM 808 O O . TYR A 1 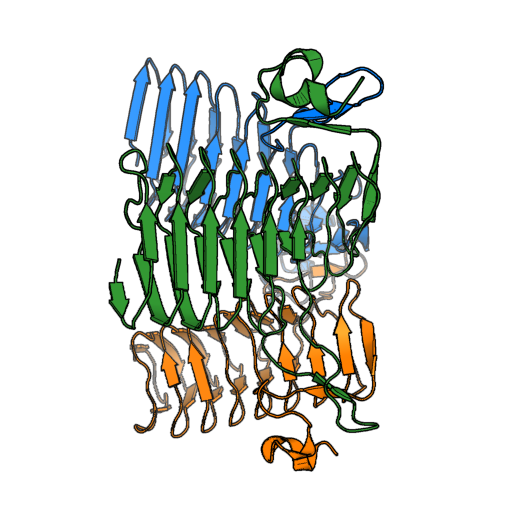113 ? 27.747 -18.816 -26.904 1.00 11.41 113 TYR A O 1
ATOM 817 N N . GLU A 1 114 ? 29.418 -19.320 -25.451 1.00 13.12 114 GLU A N 1
ATOM 818 C CA . GLU A 1 114 ? 29.033 -18.308 -24.487 1.00 13.72 114 GLU A CA 1
ATOM 819 C C . GLU A 1 114 ? 30.338 -17.762 -23.948 1.00 13.98 114 GLU A C 1
ATOM 820 O O . GLU A 1 114 ? 31.125 -18.506 -23.384 1.00 14.23 114 GLU A O 1
ATOM 826 N N . ILE A 1 115 ? 30.595 -16.477 -24.170 1.00 13.93 115 ILE A N 1
ATOM 827 C CA . ILE A 1 115 ? 31.860 -15.877 -23.773 1.00 14.28 115 ILE A CA 1
ATOM 828 C C . ILE A 1 115 ? 31.563 -14.647 -22.929 1.00 14.49 115 ILE A C 1
ATOM 829 O O . ILE A 1 115 ? 30.742 -13.813 -23.308 1.00 15.24 115 ILE A O 1
ATOM 834 N N . ARG A 1 116 ? 32.169 -14.555 -21.757 1.00 14.40 116 ARG A N 1
ATOM 835 C CA . ARG A 1 116 ? 31.832 -13.471 -20.833 1.00 14.37 116 ARG A CA 1
ATOM 836 C C . ARG A 1 116 ? 33.046 -13.112 -19.966 1.00 13.21 116 ARG A C 1
ATOM 837 O O . ARG A 1 116 ? 33.870 -13.986 -19.606 1.00 11.63 116 ARG A O 1
ATOM 845 N N . ASN A 1 117 ? 33.187 -11.819 -19.695 1.00 12.72 117 ASN A N 1
ATOM 846 C CA . ASN A 1 117 ? 34.240 -11.340 -18.803 1.00 12.14 117 ASN A CA 1
ATOM 847 C C . ASN A 1 117 ? 33.748 -11.087 -17.371 1.00 12.63 117 ASN A C 1
ATOM 848 O O . ASN A 1 117 ? 34.483 -10.489 -16.583 1.00 12.86 117 ASN A O 1
ATOM 853 N N . THR A 1 118 ? 32.533 -11.512 -17.056 1.00 12.61 118 THR A N 1
ATOM 854 C CA . THR A 1 118 ? 31.834 -11.080 -15.833 1.00 12.06 118 THR A CA 1
ATOM 855 C C . THR A 1 118 ? 30.878 -12.196 -15.408 1.00 13.16 118 THR A C 1
ATOM 856 O O . THR A 1 118 ? 30.330 -12.896 -16.263 1.00 13.10 118 THR A O 1
ATOM 860 N N . ASP A 1 119 ? 30.664 -12.313 -14.094 1.00 13.40 119 ASP A N 1
ATOM 861 C CA . ASP A 1 119 ? 29.661 -13.179 -13.514 1.00 12.66 119 ASP A CA 1
ATOM 862 C C . ASP A 1 119 ? 28.299 -12.468 -13.433 1.00 13.27 119 ASP A C 1
ATOM 863 O O . ASP A 1 119 ? 27.244 -13.106 -13.160 1.00 13.57 119 ASP A O 1
ATOM 868 N N . MET A 1 120 ? 28.360 -11.155 -13.592 1.00 12.95 120 MET A N 1
ATOM 869 C CA . MET A 1 120 ? 27.211 -10.209 -13.533 1.00 13.78 120 MET A CA 1
ATOM 870 C C . MET A 1 120 ? 26.726 -9.907 -12.096 1.00 13.68 120 MET A C 1
ATOM 871 O O . MET A 1 120 ? 25.923 -8.994 -11.888 1.00 12.57 120 MET A O 1
ATOM 876 N N . HIS A 1 121 ? 27.286 -10.602 -11.102 1.00 12.41 121 HIS A N 1
ATOM 877 C CA . HIS A 1 121 ? 26.869 -10.383 -9.722 1.00 13.08 121 HIS A CA 1
ATOM 878 C C . HIS A 1 121 ? 28.028 -10.725 -8.813 1.00 13.30 121 HIS A C 1
ATOM 879 O O . HIS A 1 121 ? 28.805 -11.604 -9.138 1.00 13.35 121 HIS A O 1
ATOM 886 N N . PRO A 1 122 ? 28.102 -10.079 -7.636 1.00 12.68 122 PRO A N 1
ATOM 887 C CA . PRO A 1 122 ? 29.249 -10.225 -6.767 1.00 12.57 122 PRO A CA 1
ATOM 888 C C . PRO A 1 122 ? 29.288 -11.445 -5.858 1.00 12.31 122 PRO A C 1
ATOM 889 O O . PRO A 1 122 ? 28.269 -11.902 -5.371 1.00 13.29 122 PRO A O 1
ATOM 893 N N . ILE A 1 123 ? 30.497 -11.948 -5.634 1.00 13.07 123 ILE A N 1
ATOM 894 C CA . ILE A 1 123 ? 30.740 -12.902 -4.568 1.00 12.88 123 ILE A CA 1
ATOM 895 C C . ILE A 1 123 ? 31.763 -12.274 -3.605 1.00 12.56 123 ILE A C 1
ATOM 896 O O . ILE A 1 123 ? 32.785 -11.713 -4.033 1.00 13.61 123 ILE A O 1
ATOM 901 N N . TYR A 1 124 ? 31.450 -12.343 -2.317 1.00 11.45 124 TYR A N 1
ATOM 902 C CA . TYR A 1 124 ? 32.314 -11.785 -1.271 1.00 11.74 124 TYR A CA 1
ATOM 903 C C . TYR A 1 124 ? 32.856 -12.847 -0.361 1.00 12.24 124 TYR A C 1
ATOM 904 O O . TYR A 1 124 ? 32.194 -13.841 -0.049 1.00 12.03 124 TYR A O 1
ATOM 913 N N . SER A 1 125 ? 34.070 -12.625 0.110 1.00 13.32 125 SER A N 1
ATOM 914 C CA . SER A 1 125 ? 34.650 -13.513 1.107 1.00 14.35 125 SER A CA 1
ATOM 915 C C . SER A 1 125 ? 34.172 -13.141 2.511 1.00 14.40 125 SER A C 1
ATOM 916 O O . SER A 1 125 ? 34.195 -11.971 2.883 1.00 13.56 125 SER A O 1
ATOM 919 N N . LEU A 1 126 ? 33.713 -14.137 3.260 1.00 13.15 126 LEU A N 1
ATOM 920 C CA . LEU A 1 126 ? 33.317 -13.944 4.646 1.00 13.91 126 LEU A CA 1
ATOM 921 C C . LEU A 1 126 ? 34.500 -13.606 5.571 1.00 14.10 126 LEU A C 1
ATOM 922 O O . LEU A 1 126 ? 34.287 -13.159 6.691 1.00 14.81 126 LEU A O 1
ATOM 927 N N . GLU A 1 127 ? 35.726 -13.852 5.131 1.00 13.74 127 GLU A N 1
ATOM 928 C CA . GLU A 1 127 ? 36.927 -13.524 5.919 1.00 14.54 127 GLU A CA 1
ATOM 929 C C . GLU A 1 127 ? 37.096 -12.009 6.093 1.00 13.43 127 GLU A C 1
ATOM 930 O O . GLU A 1 127 ? 37.606 -11.549 7.133 1.00 13.36 127 GLU A O 1
ATOM 936 N N . ASN A 1 128 ? 36.638 -11.228 5.115 1.00 11.15 128 ASN A N 1
ATOM 937 C CA . ASN A 1 128 ? 36.870 -9.791 5.174 1.00 10.99 128 ASN A CA 1
ATOM 938 C C . ASN A 1 128 ? 35.778 -8.954 4.558 1.00 10.55 128 ASN A C 1
ATOM 939 O O . ASN A 1 128 ? 35.874 -7.737 4.531 1.00 10.01 128 ASN A O 1
ATOM 944 N N . GLY A 1 129 ? 34.778 -9.608 3.999 1.00 10.33 129 GLY A N 1
ATOM 945 C CA . GLY A 1 129 ? 33.738 -8.899 3.289 1.00 10.78 129 GLY A CA 1
ATOM 946 C C . GLY A 1 129 ? 34.005 -8.428 1.867 1.00 11.21 129 GLY A C 1
ATOM 947 O O . GLY A 1 129 ? 33.113 -7.824 1.230 1.00 11.53 129 GLY A O 1
ATOM 948 N N . GLU A 1 130 ? 35.209 -8.667 1.377 1.00 11.73 130 GLU A N 1
ATOM 949 C CA . GLU A 1 130 ? 35.634 -8.095 0.124 1.00 12.05 130 GLU A CA 1
ATOM 950 C C . GLU A 1 130 ? 35.193 -8.957 -1.044 1.00 12.74 130 GLU A C 1
ATOM 951 O O . GLU A 1 130 ? 35.105 -10.197 -0.942 1.00 11.68 130 GLU A O 1
ATOM 957 N N . ARG A 1 131 ? 34.917 -8.279 -2.150 1.00 12.53 131 ARG A N 1
ATOM 958 C CA . ARG A 1 131 ? 34.493 -8.956 -3.375 1.00 12.64 131 ARG A CA 1
ATOM 959 C C . ARG A 1 131 ? 35.671 -9.722 -3.957 1.00 12.02 131 ARG A C 1
ATOM 960 O O . ARG A 1 131 ? 36.727 -9.156 -4.125 1.00 11.38 131 ARG A O 1
ATOM 968 N N . ILE A 1 132 ? 35.467 -10.999 -4.267 1.00 12.09 132 ILE A N 1
ATOM 969 C CA . ILE A 1 132 ? 36.512 -11.857 -4.825 1.00 11.57 132 ILE A CA 1
ATOM 970 C C . ILE A 1 132 ? 36.383 -12.234 -6.294 1.00 12.42 132 ILE A C 1
ATOM 971 O O . ILE A 1 132 ? 37.279 -12.912 -6.829 1.00 12.55 132 ILE A O 1
ATOM 976 N N . ASN A 1 133 ? 35.309 -11.805 -6.951 1.00 11.83 133 ASN A N 1
ATOM 977 C CA . ASN A 1 133 ? 35.032 -12.229 -8.355 1.00 12.35 133 ASN A CA 1
ATOM 978 C C . ASN A 1 133 ? 34.864 -11.045 -9.300 1.00 11.46 133 ASN A C 1
ATOM 979 O O . ASN A 1 133 ? 33.964 -11.022 -10.157 1.00 10.25 133 ASN A O 1
ATOM 984 N N . HIS A 1 134 ? 35.748 -10.046 -9.173 1.00 10.89 134 HIS A N 1
ATOM 985 C CA . HIS A 1 134 ? 35.744 -8.953 -10.105 1.00 11.62 134 HIS A CA 1
ATOM 986 C C . HIS A 1 134 ? 35.939 -9.486 -11.521 1.00 12.25 134 HIS A C 1
ATOM 987 O O . HIS A 1 134 ? 36.693 -10.461 -11.762 1.00 12.82 134 HIS A O 1
ATOM 994 N N . GLY A 1 135 ? 35.316 -8.794 -12.448 1.00 11.68 135 GLY A N 1
ATOM 995 C CA . GLY A 1 135 ? 35.459 -9.102 -13.855 1.00 13.31 135 GLY A CA 1
ATOM 996 C C . GLY A 1 135 ? 36.890 -9.081 -14.313 1.00 13.26 135 GLY A C 1
ATOM 997 O O . GLY A 1 135 ? 37.737 -8.369 -13.768 1.00 13.26 135 GLY A O 1
ATOM 998 N N . LYS A 1 136 ? 37.165 -9.903 -15.304 1.00 13.45 136 LYS A N 1
ATOM 999 C CA . LYS A 1 136 ? 38.499 -9.996 -15.873 1.00 13.37 136 LYS A CA 1
ATOM 1000 C C . LYS A 1 136 ? 38.443 -10.239 -17.374 1.00 13.08 136 LYS A C 1
ATOM 1001 O O . LYS A 1 136 ? 37.661 -11.047 -17.845 1.00 12.22 136 LYS A O 1
ATOM 1007 N N . ASP A 1 137 ? 39.318 -9.565 -18.121 1.00 13.57 137 ASP A N 1
ATOM 1008 C CA . ASP A 1 137 ? 39.303 -9.629 -19.579 1.00 13.36 137 ASP A CA 1
ATOM 1009 C C . ASP A 1 137 ? 39.514 -11.026 -20.130 1.00 14.48 137 ASP A C 1
ATOM 1010 O O . ASP A 1 137 ? 40.229 -11.855 -19.531 1.00 13.16 137 ASP A O 1
ATOM 1015 N N . VAL A 1 138 ? 38.928 -11.277 -21.298 1.00 14.06 138 VAL A N 1
ATOM 1016 C CA . VAL A 1 138 ? 39.090 -12.537 -21.971 1.00 15.60 138 VAL A CA 1
ATOM 1017 C C . VAL A 1 138 ? 39.882 -12.276 -23.252 1.00 16.17 138 VAL A C 1
ATOM 1018 O O . VAL A 1 138 ? 39.589 -11.334 -23.976 1.00 16.23 138 VAL A O 1
ATOM 1022 N N . ILE A 1 139 ? 40.877 -13.125 -23.503 1.00 17.16 139 ILE A N 1
ATOM 1023 C CA . ILE A 1 139 ? 41.686 -13.068 -24.714 1.00 18.26 139 ILE A CA 1
ATOM 1024 C C . ILE A 1 139 ? 41.718 -14.427 -25.400 1.00 18.84 139 ILE A C 1
ATOM 1025 O O . ILE A 1 139 ? 42.233 -15.394 -24.858 1.00 17.82 139 ILE A O 1
ATOM 1030 N N . ILE A 1 140 ? 41.122 -14.477 -26.583 1.00 18.91 140 ILE A N 1
ATOM 1031 C CA . ILE A 1 140 ? 41.171 -15.645 -27.431 1.00 18.95 140 ILE A CA 1
ATOM 1032 C C . ILE A 1 140 ? 42.186 -15.350 -28.526 1.00 18.20 140 ILE A C 1
ATOM 1033 O O . ILE A 1 140 ? 42.053 -14.380 -29.258 1.00 18.99 140 ILE A O 1
ATOM 1038 N N . GLY A 1 141 ? 43.210 -16.192 -28.601 1.00 17.56 141 GLY A N 1
ATOM 1039 C CA . GLY A 1 141 ? 44.305 -16.011 -29.524 1.00 16.75 141 GLY A CA 1
ATOM 1040 C C . GLY A 1 141 ? 43.922 -16.240 -30.966 1.00 16.29 141 GLY A C 1
ATOM 1041 O O . GLY A 1 141 ? 42.760 -16.479 -31.290 1.00 16.08 141 GLY A O 1
ATOM 1042 N N . ASN A 1 142 ? 44.924 -16.178 -31.835 1.00 16.32 142 ASN A N 1
ATOM 1043 C CA . ASN A 1 142 ? 44.728 -16.415 -33.256 1.00 15.37 142 ASN A CA 1
ATOM 1044 C C . ASN A 1 142 ? 44.497 -17.896 -33.547 1.00 15.69 142 ASN A C 1
ATOM 1045 O O . ASN A 1 142 ? 45.095 -18.757 -32.919 1.00 15.23 142 ASN A O 1
ATOM 1050 N N . HIS A 1 143 ? 43.631 -18.175 -34.518 1.00 15.85 143 HIS A N 1
ATOM 1051 C CA . HIS A 1 143 ? 43.421 -19.517 -35.008 1.00 16.63 143 HIS A CA 1
ATOM 1052 C C . HIS A 1 143 ? 43.009 -20.445 -33.879 1.00 16.16 143 HIS A C 1
ATOM 1053 O O . HIS A 1 143 ? 43.611 -21.493 -33.669 1.00 15.87 143 HIS A O 1
ATOM 1060 N N . VAL A 1 144 ? 41.976 -20.034 -33.154 1.00 16.08 144 VAL A N 1
ATOM 1061 C CA . VAL A 1 144 ? 41.368 -20.874 -32.137 1.00 16.12 144 VAL A CA 1
ATOM 1062 C C . VAL A 1 144 ? 40.036 -21.367 -32.662 1.00 16.22 144 VAL A C 1
ATOM 1063 O O . VAL A 1 144 ? 39.237 -20.606 -33.225 1.00 16.31 144 VAL A O 1
ATOM 1067 N N . TRP A 1 145 ? 39.804 -22.659 -32.470 1.00 17.14 145 TRP A N 1
ATOM 1068 C CA . TRP A 1 145 ? 38.563 -23.298 -32.850 1.00 16.65 145 TRP A CA 1
ATOM 1069 C C . TRP A 1 145 ? 37.843 -23.682 -31.576 1.00 17.26 145 TRP A C 1
ATOM 1070 O O . TRP A 1 145 ? 38.332 -24.489 -30.778 1.00 16.46 145 TRP A O 1
ATOM 1081 N N . LEU A 1 146 ? 36.696 -23.045 -31.358 1.00 17.68 146 LEU A N 1
ATOM 1082 C CA . LEU A 1 146 ? 35.799 -23.452 -30.293 1.00 18.10 146 LEU A CA 1
ATOM 1083 C C . LEU A 1 146 ? 34.750 -24.407 -30.861 1.00 16.96 146 LEU A C 1
ATOM 1084 O O . LEU A 1 146 ? 33.945 -24.023 -31.698 1.00 16.85 146 LEU A O 1
ATOM 1089 N N . GLY A 1 147 ? 34.762 -25.645 -30.407 1.00 17.14 147 GLY A N 1
ATOM 1090 C CA . GLY A 1 147 ? 33.722 -26.603 -30.778 1.00 16.77 147 GLY A CA 1
ATOM 1091 C C . GLY A 1 147 ? 32.358 -26.167 -30.277 1.00 16.87 147 GLY A C 1
ATOM 1092 O O . GLY A 1 147 ? 32.223 -25.105 -29.662 1.00 15.76 147 GLY A O 1
ATOM 1093 N N . ARG A 1 148 ? 31.339 -26.995 -30.526 1.00 16.24 148 ARG A N 1
ATOM 1094 C CA . ARG A 1 148 ? 29.975 -26.643 -30.159 1.00 16.90 148 ARG A CA 1
ATOM 1095 C C . ARG A 1 148 ? 29.803 -26.482 -28.656 1.00 15.90 148 ARG A C 1
ATOM 1096 O O . ARG A 1 148 ? 30.407 -27.192 -27.882 1.00 16.18 148 ARG A O 1
ATOM 1104 N N . ASN A 1 149 ? 28.981 -25.519 -28.272 1.00 15.29 149 ASN A N 1
ATOM 1105 C CA . ASN A 1 149 ? 28.559 -25.361 -26.900 1.00 15.34 149 ASN A CA 1
ATOM 1106 C C . ASN A 1 149 ? 29.722 -25.217 -25.945 1.00 15.27 149 ASN A C 1
ATOM 1107 O O . ASN A 1 149 ? 29.774 -25.861 -24.893 1.00 14.74 149 ASN A O 1
ATOM 1112 N N . VAL A 1 150 ? 30.647 -24.335 -26.297 1.00 15.23 150 VAL A N 1
ATOM 1113 C CA . VAL A 1 150 ? 31.769 -24.015 -25.431 1.00 15.32 150 VAL A CA 1
ATOM 1114 C C . VAL A 1 150 ? 31.490 -22.740 -24.628 1.00 15.33 150 VAL A C 1
ATOM 1115 O O . VAL A 1 150 ? 30.870 -21.774 -25.114 1.00 15.27 150 VAL A O 1
ATOM 1119 N N . THR A 1 151 ? 31.924 -22.755 -23.373 1.00 15.42 151 THR A N 1
ATOM 1120 C CA . THR A 1 151 ? 31.709 -21.636 -22.486 1.00 16.33 151 THR A CA 1
ATOM 1121 C C . THR A 1 151 ? 33.047 -21.132 -22.022 1.00 16.29 151 THR A C 1
ATOM 1122 O O . THR A 1 151 ? 33.868 -21.894 -21.538 1.00 16.90 151 THR A O 1
ATOM 1126 N N . ILE A 1 152 ? 33.276 -19.844 -22.204 1.00 17.21 152 ILE A N 1
ATOM 1127 C CA . ILE A 1 152 ? 34.556 -19.201 -21.843 1.00 17.76 152 ILE A CA 1
ATOM 1128 C C . ILE A 1 152 ? 34.244 -18.128 -20.803 1.00 17.73 152 ILE A C 1
ATOM 1129 O O . ILE A 1 152 ? 33.494 -17.176 -21.090 1.00 17.49 152 ILE A O 1
ATOM 1134 N N . LEU A 1 153 ? 34.778 -18.303 -19.598 1.00 17.44 153 LEU A N 1
ATOM 1135 C CA . LEU A 1 153 ? 34.440 -17.438 -18.479 1.00 17.69 153 LEU A CA 1
ATOM 1136 C C . LEU A 1 153 ? 35.515 -16.392 -18.252 1.00 17.49 153 LEU A C 1
ATOM 1137 O O . LEU A 1 153 ? 36.507 -16.372 -18.969 1.00 17.49 153 LEU A O 1
ATOM 1142 N N . LYS A 1 154 ? 35.310 -15.534 -17.244 1.00 16.14 154 LYS A N 1
ATOM 1143 C CA . LYS A 1 154 ? 36.149 -14.346 -17.049 1.00 15.77 154 LYS A CA 1
ATOM 1144 C C . LYS A 1 154 ? 37.602 -14.680 -16.890 1.00 15.06 154 LYS A C 1
ATOM 1145 O O . LYS A 1 154 ? 37.966 -15.669 -16.253 1.00 15.12 154 LYS A O 1
ATOM 1151 N N . GLY A 1 155 ? 38.446 -13.834 -17.467 1.00 14.85 155 GLY A N 1
ATOM 1152 C CA . GLY A 1 155 ? 39.874 -13.905 -17.221 1.00 15.00 155 GLY A CA 1
ATOM 1153 C C . GLY A 1 155 ? 40.612 -14.921 -18.053 1.00 15.18 155 GLY A C 1
ATOM 1154 O O . GLY A 1 155 ? 41.834 -15.004 -17.973 1.00 15.13 155 GLY A O 1
ATOM 1155 N N . VAL A 1 156 ? 39.895 -15.688 -18.867 1.00 15.31 156 VAL A N 1
ATOM 1156 C CA . VAL A 1 156 ? 40.495 -16.788 -19.590 1.00 15.75 156 VAL A CA 1
ATOM 1157 C C . VAL A 1 156 ? 41.251 -16.264 -20.801 1.00 16.60 156 VAL A C 1
ATOM 1158 O O . VAL A 1 156 ? 40.721 -15.452 -21.581 1.00 16.46 156 VAL A O 1
ATOM 1162 N N . CYS A 1 157 ? 42.488 -16.729 -20.928 1.00 16.94 157 CYS A N 1
ATOM 1163 C CA A CYS A 1 157 ? 43.271 -16.480 -22.119 0.50 17.21 157 CYS A CA 1
ATOM 1164 C CA B CYS A 1 157 ? 43.316 -16.473 -22.100 0.50 18.52 157 CYS A CA 1
ATOM 1165 C C . CYS A 1 157 ? 43.607 -17.803 -22.787 1.00 18.02 157 CYS A C 1
ATOM 1166 O O . CYS A 1 157 ? 44.128 -18.734 -22.139 1.00 17.30 157 CYS A O 1
ATOM 1171 N N . ILE A 1 158 ? 43.288 -17.888 -24.084 1.00 17.69 158 ILE A N 1
ATOM 1172 C CA . ILE A 1 158 ? 43.508 -19.088 -24.841 1.00 18.11 158 ILE A CA 1
ATOM 1173 C C . ILE A 1 158 ? 44.643 -18.820 -25.832 1.00 17.82 158 ILE A C 1
ATOM 1174 O O . ILE A 1 158 ? 44.595 -17.863 -26.579 1.00 16.77 158 ILE A O 1
ATOM 1179 N N . PRO A 1 159 ? 45.654 -19.692 -25.843 1.00 16.99 159 PRO A N 1
ATOM 1180 C CA . PRO A 1 159 ? 46.788 -19.570 -26.740 1.00 17.15 159 PRO A CA 1
ATOM 1181 C C . PRO A 1 159 ? 46.408 -19.764 -28.207 1.00 17.15 159 PRO A C 1
ATOM 1182 O O . PRO A 1 159 ? 45.312 -20.260 -28.522 1.00 16.31 159 PRO A O 1
ATOM 1186 N N . ASN A 1 160 ? 47.325 -19.385 -29.088 1.00 16.99 160 ASN A N 1
ATOM 1187 C CA . ASN A 1 160 ? 47.153 -19.567 -30.532 1.00 17.49 160 ASN A CA 1
ATOM 1188 C C . ASN A 1 160 ? 47.035 -21.053 -30.917 1.00 17.22 160 ASN A C 1
ATOM 1189 O O . ASN A 1 160 ? 47.700 -21.901 -30.335 1.00 16.23 160 ASN A O 1
ATOM 1194 N N . ASN A 1 161 ? 46.235 -21.340 -31.939 1.00 17.23 161 ASN A N 1
ATOM 1195 C CA . ASN A 1 161 ? 46.179 -22.658 -32.575 1.00 18.01 161 ASN A CA 1
ATOM 1196 C C . ASN A 1 161 ? 45.677 -23.715 -31.630 1.00 17.99 161 ASN A C 1
ATOM 1197 O O . ASN A 1 161 ? 46.252 -24.776 -31.530 1.00 18.30 161 ASN A O 1
ATOM 1202 N N . VAL A 1 162 ? 44.607 -23.404 -30.931 1.00 18.04 162 VAL A N 1
ATOM 1203 C CA . VAL A 1 162 ? 44.020 -24.323 -29.958 1.00 17.97 162 VAL A CA 1
ATOM 1204 C C . VAL A 1 162 ? 42.661 -24.747 -30.434 1.00 17.74 162 VAL A C 1
ATOM 1205 O O . VAL A 1 162 ? 41.918 -23.968 -31.046 1.00 17.92 162 VAL A O 1
ATOM 1209 N N . VAL A 1 163 ? 42.333 -25.997 -30.166 1.00 18.22 163 VAL A N 1
ATOM 1210 C CA . VAL A 1 163 ? 40.984 -26.485 -30.354 1.00 18.42 163 VAL A CA 1
ATOM 1211 C C . VAL A 1 163 ? 40.375 -26.727 -28.988 1.00 18.57 163 VAL A C 1
ATOM 1212 O O . VAL A 1 163 ? 40.963 -27.411 -28.148 1.00 17.56 163 VAL A O 1
ATOM 1216 N N . VAL A 1 164 ? 39.190 -26.174 -28.761 1.00 19.11 164 VAL A N 1
ATOM 1217 C CA . VAL A 1 164 ? 38.475 -26.461 -27.535 1.00 19.63 164 VAL A CA 1
ATOM 1218 C C . VAL A 1 164 ? 37.336 -27.431 -27.795 1.00 19.13 164 VAL A C 1
ATOM 1219 O O . VAL A 1 164 ? 36.437 -27.182 -28.605 1.00 18.88 164 VAL A O 1
ATOM 1223 N N . GLY A 1 165 ? 37.412 -28.563 -27.113 1.00 19.57 165 GLY A N 1
ATOM 1224 C CA . GLY A 1 165 ? 36.433 -29.623 -27.272 1.00 19.92 165 GLY A CA 1
ATOM 1225 C C . GLY A 1 165 ? 35.025 -29.178 -26.980 1.00 20.35 165 GLY A C 1
ATOM 1226 O O . GLY A 1 165 ? 34.770 -28.416 -26.054 1.00 20.57 165 GLY A O 1
ATOM 1227 N N . SER A 1 166 ? 34.107 -29.702 -27.774 1.00 20.95 166 SER A N 1
ATOM 1228 C CA . SER A 1 166 ? 32.685 -29.545 -27.568 1.00 21.49 166 SER A CA 1
ATOM 1229 C C . SER A 1 166 ? 32.288 -29.644 -26.088 1.00 21.40 166 SER A C 1
ATOM 1230 O O . SER A 1 166 ? 32.789 -30.490 -25.361 1.00 20.82 166 SER A O 1
ATOM 1233 N N . HIS A 1 167 ? 31.401 -28.747 -25.661 1.00 20.81 167 HIS A N 1
ATOM 1234 C CA . HIS A 1 167 ? 30.829 -28.735 -24.312 1.00 21.24 167 HIS A CA 1
ATOM 1235 C C . HIS A 1 167 ? 31.813 -28.429 -23.188 1.00 21.07 167 HIS A C 1
ATOM 1236 O O . HIS A 1 167 ? 31.467 -28.528 -22.042 1.00 22.40 167 HIS A O 1
ATOM 1243 N N . THR A 1 168 ? 33.013 -27.977 -23.495 1.00 21.07 168 THR A N 1
ATOM 1244 C CA . THR A 1 168 ? 33.978 -27.650 -22.457 1.00 20.76 168 THR A CA 1
ATOM 1245 C C . THR A 1 168 ? 33.700 -26.273 -21.855 1.00 20.09 168 THR A C 1
ATOM 1246 O O . THR A 1 168 ? 33.295 -25.344 -22.561 1.00 20.10 168 THR A O 1
ATOM 1250 N N . VAL A 1 169 ? 33.915 -26.154 -20.549 1.00 19.08 169 VAL A N 1
ATOM 1251 C CA . VAL A 1 169 ? 33.814 -24.887 -19.842 1.00 18.90 169 VAL A CA 1
ATOM 1252 C C . VAL A 1 169 ? 35.219 -24.526 -19.418 1.00 19.15 169 VAL A C 1
ATOM 1253 O O . VAL A 1 169 ? 35.879 -25.295 -18.728 1.00 18.19 169 VAL A O 1
ATOM 1257 N N . LEU A 1 170 ? 35.703 -23.379 -19.875 1.00 18.81 170 LEU A N 1
ATOM 1258 C CA . LEU A 1 170 ? 37.001 -22.913 -19.439 1.00 19.61 170 LEU A CA 1
ATOM 1259 C C . LEU A 1 170 ? 36.822 -21.820 -18.385 1.00 19.21 170 LEU A C 1
ATOM 1260 O O . LEU A 1 170 ? 36.141 -20.818 -18.641 1.00 18.23 170 LEU A O 1
ATOM 1265 N N . TYR A 1 171 ? 37.424 -21.995 -17.206 1.00 19.37 171 TYR A N 1
ATOM 1266 C CA A TYR A 1 171 ? 37.492 -21.160 -16.008 0.50 19.67 171 TYR A CA 1
ATOM 1267 C CA B TYR A 1 171 ? 37.513 -21.194 -15.987 0.50 19.15 171 TYR A CA 1
ATOM 1268 C C . TYR A 1 171 ? 38.885 -20.577 -15.829 1.00 19.47 171 TYR A C 1
ATOM 1269 O O . TYR A 1 171 ? 39.054 -19.546 -15.180 1.00 18.80 171 TYR A O 1
ATOM 1286 N N . LYS A 1 172 ? 39.876 -21.219 -16.430 1.00 19.55 172 LYS A N 1
ATOM 1287 C CA . LYS A 1 172 ? 41.269 -20.811 -16.262 1.00 20.20 172 LYS A CA 1
ATOM 1288 C C . LYS A 1 172 ? 42.022 -20.724 -17.590 1.00 19.77 172 LYS A C 1
ATOM 1289 O O . LYS A 1 172 ? 41.682 -21.418 -18.535 1.00 19.55 172 LYS A O 1
ATOM 1295 N N . SER A 1 173 ? 43.043 -19.873 -17.628 1.00 19.72 173 SER A N 1
ATOM 1296 C CA . SER A 1 173 ? 43.883 -19.666 -18.814 1.00 19.77 173 SER A CA 1
ATOM 1297 C C . SER A 1 173 ? 44.825 -20.833 -19.072 1.00 20.41 173 SER A C 1
ATOM 1298 O O . SER A 1 173 ? 45.132 -21.603 -18.168 1.00 19.06 173 SER A O 1
ATOM 1301 N N . PHE A 1 174 ? 45.273 -20.957 -20.319 1.00 20.73 174 PHE A N 1
ATOM 1302 C CA . PHE A 1 174 ? 46.297 -21.915 -20.691 1.00 21.45 174 PHE A CA 1
ATOM 1303 C C . PHE A 1 174 ? 47.469 -21.177 -21.313 1.00 21.57 174 PHE A C 1
ATOM 1304 O O . PHE A 1 174 ? 47.335 -20.029 -21.728 1.00 20.48 174 PHE A O 1
ATOM 1312 N N . LYS A 1 175 ? 48.618 -21.837 -21.378 1.00 21.64 175 LYS A N 1
ATOM 1313 C CA . LYS A 1 175 ? 49.812 -21.221 -21.941 1.00 22.43 175 LYS A CA 1
ATOM 1314 C C . LYS A 1 175 ? 50.328 -21.964 -23.171 1.00 22.09 175 LYS A C 1
ATOM 1315 O O . LYS A 1 175 ? 51.068 -21.391 -23.965 1.00 21.94 175 LYS A O 1
ATOM 1321 N N . GLU A 1 176 ? 49.935 -23.228 -23.311 1.00 21.80 176 GLU A N 1
ATOM 1322 C CA . GLU A 1 176 ? 50.417 -24.104 -24.388 1.00 22.16 176 GLU A CA 1
ATOM 1323 C C . GLU A 1 176 ? 49.653 -23.948 -25.697 1.00 21.06 176 GLU A C 1
ATOM 1324 O O . GLU A 1 176 ? 48.481 -24.261 -25.776 1.00 21.09 176 GLU A O 1
ATOM 1330 N N . PRO A 1 177 ? 50.322 -23.505 -26.750 1.00 20.82 177 PRO A N 1
ATOM 1331 C CA . PRO A 1 177 ? 49.635 -23.454 -28.030 1.00 20.33 177 PRO A CA 1
ATOM 1332 C C . PRO A 1 177 ? 49.643 -24.820 -28.718 1.00 19.65 177 PRO A C 1
ATOM 1333 O O . PRO A 1 177 ? 50.363 -25.716 -28.285 1.00 18.70 177 PRO A O 1
ATOM 1337 N N . ASN A 1 178 ? 48.854 -24.946 -29.786 1.00 19.15 178 ASN A N 1
ATOM 1338 C CA . ASN A 1 178 ? 48.882 -26.120 -30.651 1.00 19.35 178 ASN A CA 1
ATOM 1339 C C . ASN A 1 178 ? 48.364 -27.343 -29.923 1.00 19.18 178 ASN A C 1
ATOM 1340 O O . ASN A 1 178 ? 48.904 -28.428 -30.056 1.00 18.47 178 ASN A O 1
ATOM 1345 N N . CYS A 1 179 ? 47.319 -27.172 -29.136 1.00 20.09 179 CYS A N 1
ATOM 1346 C CA . CYS A 1 179 ? 46.794 -28.314 -28.403 1.00 20.81 179 CYS A CA 1
ATOM 1347 C C . CYS A 1 179 ? 45.287 -28.357 -28.473 1.00 20.51 179 CYS A C 1
ATOM 1348 O O . CYS A 1 179 ? 44.650 -27.396 -28.903 1.00 20.90 179 CYS A O 1
ATOM 1351 N N . VAL A 1 180 ? 44.730 -29.502 -28.083 1.00 20.63 180 VAL A N 1
ATOM 1352 C CA . VAL A 1 180 ? 43.311 -29.671 -27.930 1.00 20.60 180 VAL A CA 1
ATOM 1353 C C . VAL A 1 180 ? 42.992 -29.691 -26.426 1.00 21.04 180 VAL A C 1
ATOM 1354 O O . VAL A 1 180 ? 43.680 -30.349 -25.643 1.00 20.41 180 VAL A O 1
ATOM 1358 N N . ILE A 1 181 ? 41.968 -28.945 -26.028 1.00 20.88 181 ILE A N 1
ATOM 1359 C CA . ILE A 1 181 ? 41.610 -28.849 -24.626 1.00 21.49 181 ILE A CA 1
ATOM 1360 C C . ILE A 1 181 ? 40.209 -29.366 -24.445 1.00 21.64 181 ILE A C 1
ATOM 1361 O O . ILE A 1 181 ? 39.320 -29.034 -25.236 1.00 20.87 181 ILE A O 1
ATOM 1366 N N . ALA A 1 182 ? 40.026 -30.208 -23.425 1.00 22.55 182 ALA A N 1
ATOM 1367 C CA . ALA A 1 182 ? 38.708 -30.767 -23.102 1.00 23.49 182 ALA A CA 1
ATOM 1368 C C . ALA A 1 182 ? 38.614 -31.253 -21.646 1.00 24.29 182 ALA A C 1
ATOM 1369 O O . ALA A 1 182 ? 39.624 -31.348 -20.942 1.00 24.69 182 ALA A O 1
ATOM 1371 N N . GLY A 1 183 ? 37.394 -31.541 -21.186 1.00 25.41 183 GLY A N 1
ATOM 1372 C CA . GLY A 1 183 ? 37.182 -32.104 -19.847 1.00 25.13 183 GLY A CA 1
ATOM 1373 C C . GLY A 1 183 ? 36.926 -31.113 -18.716 1.00 25.57 183 GLY A C 1
ATOM 1374 O O . GLY A 1 183 ? 36.970 -29.887 -18.908 1.00 25.09 183 GLY A O 1
ATOM 1375 N N . SER A 1 184 ? 36.626 -31.657 -17.533 1.00 25.41 184 SER A N 1
ATOM 1376 C CA . SER A 1 184 ? 36.379 -30.856 -16.328 1.00 25.33 184 SER A CA 1
ATOM 1377 C C . SER A 1 184 ? 37.203 -31.408 -15.152 1.00 25.30 184 SER A C 1
ATOM 1378 O O . SER A 1 184 ? 37.056 -32.559 -14.754 1.00 25.37 184 SER A O 1
ATOM 1381 N N . PRO A 1 185 ? 38.092 -30.573 -14.605 1.00 24.87 185 PRO A N 1
ATOM 1382 C CA . PRO A 1 185 ? 38.251 -29.276 -15.220 1.00 24.29 185 PRO A CA 1
ATOM 1383 C C . PRO A 1 185 ? 38.899 -29.406 -16.578 1.00 23.17 185 PRO A C 1
ATOM 1384 O O . PRO A 1 185 ? 39.380 -30.486 -16.966 1.00 22.59 185 PRO A O 1
ATOM 1388 N N . ALA A 1 186 ? 38.917 -28.311 -17.311 1.00 22.18 186 ALA A N 1
ATOM 1389 C CA . ALA A 1 186 ? 39.458 -28.367 -18.657 1.00 21.77 186 ALA A CA 1
ATOM 1390 C C . ALA A 1 186 ? 40.940 -28.683 -18.580 1.00 21.27 186 ALA A C 1
ATOM 1391 O O . ALA A 1 186 ? 41.647 -28.147 -17.740 1.00 21.14 186 ALA A O 1
ATOM 1393 N N . LYS A 1 187 ? 41.414 -29.548 -19.466 1.00 21.42 187 LYS A N 1
ATOM 1394 C CA . LYS A 1 187 ? 42.833 -29.834 -19.543 1.00 21.45 187 LYS A CA 1
ATOM 1395 C C . LYS A 1 187 ? 43.262 -30.176 -20.970 1.00 21.26 187 LYS A C 1
ATOM 1396 O O . LYS A 1 187 ? 42.447 -30.532 -21.828 1.00 21.69 187 LYS A O 1
ATOM 1402 N N . ILE A 1 188 ? 44.555 -30.063 -21.218 1.00 20.99 188 ILE A N 1
ATOM 1403 C CA . ILE A 1 188 ? 45.129 -30.480 -22.494 1.00 20.63 188 ILE A CA 1
ATOM 1404 C C . ILE A 1 188 ? 44.966 -31.987 -22.648 1.00 20.26 188 ILE A C 1
ATOM 1405 O O . ILE A 1 188 ? 45.446 -32.748 -21.818 1.00 19.91 188 ILE A O 1
ATOM 1410 N N . VAL A 1 189 ? 44.256 -32.412 -23.688 1.00 20.08 189 VAL A N 1
ATOM 1411 C CA . VAL A 1 189 ? 44.076 -33.828 -23.955 1.00 20.03 189 VAL A CA 1
ATOM 1412 C C . VAL A 1 189 ? 44.924 -34.298 -25.142 1.00 20.16 189 VAL A C 1
ATOM 1413 O O . VAL A 1 189 ? 45.145 -35.498 -25.323 1.00 19.85 189 VAL A O 1
ATOM 1417 N N . LYS A 1 190 ? 45.410 -33.366 -25.950 1.00 20.24 190 LYS A N 1
ATOM 1418 C CA . LYS A 1 190 ? 46.336 -33.725 -27.034 1.00 20.20 190 LYS A CA 1
ATOM 1419 C C . LYS A 1 190 ? 47.246 -32.558 -27.349 1.00 20.26 190 LYS A C 1
ATOM 1420 O O . LYS A 1 190 ? 46.784 -31.422 -27.486 1.00 20.37 190 LYS A O 1
ATOM 1426 N N . GLU A 1 191 ? 48.538 -32.839 -27.452 1.00 20.16 191 GLU A N 1
ATOM 1427 C CA . GLU A 1 191 ? 49.522 -31.823 -27.796 1.00 20.25 191 GLU A CA 1
ATOM 1428 C C . GLU A 1 191 ? 49.966 -31.941 -29.251 1.00 19.60 191 GLU A C 1
ATOM 1429 O O . GLU A 1 191 ? 49.738 -32.952 -29.900 1.00 18.73 191 GLU A O 1
ATOM 1435 N N . ASN A 1 192 ? 50.561 -30.858 -29.737 1.00 19.49 192 ASN A N 1
ATOM 1436 C CA . ASN A 1 192 ? 51.218 -30.803 -31.026 1.00 19.85 192 ASN A CA 1
ATOM 1437 C C . ASN A 1 192 ? 50.331 -31.055 -32.220 1.00 19.29 192 ASN A C 1
ATOM 1438 O O . ASN A 1 192 ? 50.645 -31.914 -33.056 1.00 18.76 192 ASN A O 1
ATOM 1443 N N . ILE A 1 193 ? 49.246 -30.291 -32.313 1.00 18.45 193 ILE A N 1
ATOM 1444 C CA . ILE A 1 193 ? 48.318 -30.400 -33.420 1.00 17.92 193 ILE A CA 1
ATOM 1445 C C . ILE A 1 193 ? 48.146 -29.061 -34.128 1.00 17.66 193 ILE A C 1
ATOM 1446 O O . ILE A 1 193 ? 48.586 -28.019 -33.650 1.00 18.11 193 ILE A O 1
ATOM 1451 N N . VAL A 1 194 ? 47.530 -29.103 -35.296 1.00 16.93 194 VAL A N 1
ATOM 1452 C CA . VAL A 1 194 ? 47.042 -27.912 -35.940 1.00 16.55 194 VAL A CA 1
ATOM 1453 C C . VAL A 1 194 ? 45.729 -28.284 -36.624 1.00 16.52 194 VAL A C 1
ATOM 1454 O O . VAL A 1 194 ? 45.598 -29.376 -37.184 1.00 17.63 194 VAL A O 1
ATOM 1458 N N . TRP A 1 195 ? 44.754 -27.392 -36.567 1.00 16.09 195 TRP A N 1
ATOM 1459 C CA . TRP A 1 195 ? 43.467 -27.631 -37.198 1.00 15.78 195 TRP A CA 1
ATOM 1460 C C . TRP A 1 195 ? 43.329 -26.769 -38.444 1.00 15.18 195 TRP A C 1
ATOM 1461 O O . TRP A 1 195 ? 44.065 -25.789 -38.630 1.00 14.94 195 TRP A O 1
ATOM 1472 N N . GLY A 1 196 ? 42.366 -27.129 -39.289 1.00 14.36 196 GLY A N 1
ATOM 1473 C CA . GLY A 1 196 ? 42.110 -26.382 -40.500 1.00 14.02 196 GLY A CA 1
ATOM 1474 C C . GLY A 1 196 ? 40.632 -26.370 -40.756 1.00 13.63 196 GLY A C 1
ATOM 1475 O O . GLY A 1 196 ? 39.880 -27.077 -40.094 1.00 14.31 196 GLY A O 1
ATOM 1476 N N . ARG A 1 197 ? 40.214 -25.582 -41.729 1.00 13.41 197 ARG A N 1
ATOM 1477 C CA . ARG A 1 197 ? 38.810 -25.455 -42.043 1.00 13.72 197 ARG A CA 1
ATOM 1478 C C . ARG A 1 197 ? 38.273 -26.536 -42.966 1.00 14.55 197 ARG A C 1
ATOM 1479 O O . ARG A 1 197 ? 37.157 -26.985 -42.773 1.00 14.61 197 ARG A O 1
ATOM 1487 N N . LYS A 1 198 ? 39.067 -26.959 -43.943 1.00 15.22 198 LYS A N 1
ATOM 1488 C CA . LYS A 1 198 ? 38.587 -27.848 -44.996 1.00 16.39 198 LYS A CA 1
ATOM 1489 C C . LYS A 1 198 ? 39.129 -29.258 -44.785 1.00 16.87 198 LYS A C 1
ATOM 1490 O O . LYS A 1 198 ? 40.331 -29.433 -44.638 1.00 16.62 198 LYS A O 1
ATOM 1496 N N . MET A 1 199 ? 38.257 -30.266 -44.765 1.00 18.08 199 MET A N 1
ATOM 1497 C CA . MET A 1 199 ? 38.721 -31.633 -44.476 1.00 18.94 199 MET A CA 1
ATOM 1498 C C . MET A 1 199 ? 38.916 -32.496 -45.724 1.00 19.61 199 MET A C 1
ATOM 1499 O O . MET A 1 199 ? 38.594 -33.692 -45.746 1.00 20.59 199 MET A O 1
ATOM 1504 N N . TYR A 1 200 ? 39.486 -31.914 -46.765 1.00 19.77 200 TYR A N 1
ATOM 1505 C CA . TYR A 1 200 ? 39.779 -32.719 -47.941 1.00 20.67 200 TYR A CA 1
ATOM 1506 C C . TYR A 1 200 ? 41.277 -32.822 -48.240 1.00 21.10 200 TYR A C 1
ATOM 1507 O O . TYR A 1 200 ? 41.659 -33.191 -49.351 1.00 21.41 200 TYR A O 1
ATOM 1516 N N . HIS A 1 201 ? 42.121 -32.519 -47.253 1.00 21.52 201 HIS A N 1
ATOM 1517 C CA . HIS A 1 201 ? 43.568 -32.551 -47.467 1.00 21.76 201 HIS A CA 1
ATOM 1518 C C . HIS A 1 201 ? 44.261 -33.806 -46.891 1.00 21.89 201 HIS A C 1
ATOM 1519 O O . HIS A 1 201 ? 44.194 -34.077 -45.695 1.00 21.71 201 HIS A O 1
ATOM 1526 N N . SER A 1 202 ? 44.938 -34.577 -47.743 1.00 22.61 202 SER A N 1
ATOM 1527 C CA . SER A 1 202 ? 45.716 -35.705 -47.238 1.00 22.74 202 SER A CA 1
ATOM 1528 C C . SER A 1 202 ? 46.332 -35.248 -45.914 1.00 22.69 202 SER A C 1
ATOM 1529 O O . SER A 1 202 ? 45.983 -35.749 -44.830 1.00 23.34 202 SER A O 1
ATOM 1532 N N . THR A 1 203 ? 47.217 -34.255 -46.015 1.00 22.19 203 THR A N 1
ATOM 1533 C CA . THR A 1 203 ? 47.959 -33.745 -44.869 1.00 21.34 203 THR A CA 1
ATOM 1534 C C . THR A 1 203 ? 47.803 -32.233 -44.712 1.00 20.65 203 THR A C 1
ATOM 1535 O O . THR A 1 203 ? 47.198 -31.571 -45.553 1.00 21.17 203 THR A O 1
ATOM 1539 N N . MET A 1 204 ? 48.379 -31.693 -43.643 1.00 19.70 204 MET A N 1
ATOM 1540 C CA . MET A 1 204 ? 48.371 -30.244 -43.399 1.00 18.82 204 MET A CA 1
ATOM 1541 C C . MET A 1 204 ? 49.128 -29.467 -44.493 1.00 18.88 204 MET A C 1
ATOM 1542 O O . MET A 1 204 ? 48.918 -28.274 -44.666 1.00 18.32 204 MET A O 1
ATOM 1547 N N . TYR A 1 205 ? 50.000 -30.158 -45.213 1.00 19.03 205 TYR A N 1
ATOM 1548 C CA . TYR A 1 205 ? 50.870 -29.523 -46.216 1.00 19.60 205 TYR A CA 1
ATOM 1549 C C . TYR A 1 205 ? 50.095 -29.082 -47.446 1.00 19.92 205 TYR A C 1
ATOM 1550 O O . TYR A 1 205 ? 50.636 -28.437 -48.336 1.00 19.90 205 TYR A O 1
ATOM 1559 N N . ASP A 1 206 ? 48.813 -29.413 -47.453 1.00 20.73 206 ASP A N 1
ATOM 1560 C CA . ASP A 1 206 ? 47.934 -29.182 -48.576 1.00 21.20 206 ASP A CA 1
ATOM 1561 C C . ASP A 1 206 ? 47.057 -27.969 -48.278 1.00 21.43 206 ASP A C 1
ATOM 1562 O O . ASP A 1 206 ? 46.327 -27.487 -49.131 1.00 21.98 206 ASP A O 1
ATOM 1567 N N . ASP A 1 207 ? 47.147 -27.462 -47.059 1.00 21.74 207 ASP A N 1
ATOM 1568 C CA . ASP A 1 207 ? 46.375 -26.295 -46.665 1.00 22.00 207 ASP A CA 1
ATOM 1569 C C . ASP A 1 207 ? 47.351 -25.135 -46.544 1.00 21.92 207 ASP A C 1
ATOM 1570 O O . ASP A 1 207 ? 48.186 -25.112 -45.646 1.00 21.67 207 ASP A O 1
ATOM 1575 N N . PRO A 1 208 ? 47.280 -24.178 -47.480 1.00 22.37 208 PRO A N 1
ATOM 1576 C CA . PRO A 1 208 ? 48.282 -23.118 -47.493 1.00 22.28 208 PRO A CA 1
ATOM 1577 C C . PRO A 1 208 ? 48.119 -22.163 -46.313 1.00 22.56 208 PRO A C 1
ATOM 1578 O O . PRO A 1 208 ? 49.009 -21.357 -46.062 1.00 22.75 208 PRO A O 1
ATOM 1582 N N . THR A 1 209 ? 47.003 -22.265 -45.588 1.00 22.17 209 THR A N 1
ATOM 1583 C CA . THR A 1 209 ? 46.784 -21.396 -44.435 1.00 22.04 209 THR A CA 1
ATOM 1584 C C . THR A 1 209 ? 47.569 -21.885 -43.222 1.00 21.91 209 THR A C 1
ATOM 1585 O O . THR A 1 209 ? 47.788 -21.132 -42.275 1.00 22.34 209 THR A O 1
ATOM 1589 N N . LEU A 1 210 ? 48.036 -23.128 -43.271 1.00 21.39 210 LEU A N 1
ATOM 1590 C CA . LEU A 1 210 ? 48.646 -23.746 -42.101 1.00 21.23 210 LEU A CA 1
ATOM 1591 C C . LEU A 1 210 ? 50.170 -23.637 -42.044 1.00 21.57 210 LEU A C 1
ATOM 1592 O O . LEU A 1 210 ? 50.775 -23.936 -41.013 1.00 21.48 210 LEU A O 1
ATOM 1597 N N . ASN A 1 211 ? 50.789 -23.171 -43.127 1.00 22.12 211 ASN A N 1
ATOM 1598 C CA . ASN A 1 211 ? 52.251 -23.135 -43.210 1.00 22.40 211 ASN A CA 1
ATOM 1599 C C . ASN A 1 211 ? 52.911 -22.472 -41.997 1.00 22.72 211 ASN A C 1
ATOM 1600 O O . ASN A 1 211 ? 53.957 -22.912 -41.521 1.00 22.49 211 ASN A O 1
ATOM 1605 N N . GLU A 1 212 ? 52.302 -21.408 -41.497 1.00 23.17 212 GLU A N 1
ATOM 1606 C CA . GLU A 1 212 ? 52.921 -20.649 -40.422 1.00 23.66 212 GLU A CA 1
ATOM 1607 C C . GLU A 1 212 ? 52.977 -21.427 -39.114 1.00 23.80 212 GLU A C 1
ATOM 1608 O O . GLU A 1 212 ? 53.806 -21.135 -38.249 1.00 23.77 212 GLU A O 1
ATOM 1614 N N . PHE A 1 213 ? 52.101 -22.421 -38.970 1.00 23.96 213 PHE A N 1
ATOM 1615 C CA . PHE A 1 213 ? 52.007 -23.167 -37.724 1.00 23.97 213 PHE A CA 1
ATOM 1616 C C . PHE A 1 213 ? 53.037 -24.288 -37.636 1.00 24.55 213 PHE A C 1
ATOM 1617 O O . PHE A 1 213 ? 53.317 -24.778 -36.543 1.00 24.55 213 PHE A O 1
ATOM 1625 N N . TYR A 1 214 ? 53.613 -24.683 -38.772 1.00 24.83 214 TYR A N 1
ATOM 1626 C CA . TYR A 1 214 ? 54.588 -25.767 -38.766 1.00 25.03 214 TYR A CA 1
ATOM 1627 C C . TYR A 1 214 ? 55.971 -25.388 -39.268 1.00 25.71 214 TYR A C 1
ATOM 1628 O O . TYR A 1 214 ? 56.963 -25.999 -38.862 1.00 25.92 214 TYR A O 1
ATOM 1637 N N . LYS A 1 215 ? 56.045 -24.390 -40.141 1.00 26.05 215 LYS A N 1
ATOM 1638 C CA . LYS A 1 215 ? 57.321 -24.004 -40.728 1.00 26.31 215 LYS A CA 1
ATOM 1639 C C . LYS A 1 215 ? 58.334 -23.658 -39.636 1.00 26.40 215 LYS A C 1
ATOM 1640 O O . LYS A 1 215 ? 59.518 -23.997 -39.734 1.00 26.31 215 LYS A O 1
ATOM 1646 N N . TYR B 1 6 ? 10.077 -32.458 -50.819 1.00 23.08 6 TYR B N 1
ATOM 1647 C CA . TYR B 1 6 ? 9.486 -31.145 -50.425 1.00 23.07 6 TYR B CA 1
ATOM 1648 C C . TYR B 1 6 ? 10.029 -30.047 -51.324 1.00 22.77 6 TYR B C 1
ATOM 1649 O O . TYR B 1 6 ? 9.292 -29.450 -52.105 1.00 22.94 6 TYR B O 1
ATOM 1658 N N . SER B 1 7 ? 11.323 -29.776 -51.191 1.00 22.37 7 SER B N 1
ATOM 1659 C CA . SER B 1 7 ? 12.043 -28.940 -52.144 1.00 21.88 7 SER B CA 1
ATOM 1660 C C . SER B 1 7 ? 13.165 -29.769 -52.751 1.00 21.33 7 SER B C 1
ATOM 1661 O O . SER B 1 7 ? 14.044 -30.247 -52.037 1.00 20.99 7 SER B O 1
ATOM 1664 N N . GLU B 1 8 ? 13.135 -29.941 -54.069 1.00 20.95 8 GLU B N 1
ATOM 1665 C CA . GLU B 1 8 ? 14.023 -30.896 -54.723 1.00 20.71 8 GLU B CA 1
ATOM 1666 C C . GLU B 1 8 ? 14.680 -30.318 -55.971 1.00 20.58 8 GLU B C 1
ATOM 1667 O O . GLU B 1 8 ? 14.002 -29.817 -56.864 1.00 20.75 8 GLU B O 1
ATOM 1673 N N . GLN B 1 9 ? 16.006 -30.383 -56.026 1.00 20.18 9 GLN B N 1
ATOM 1674 C CA . GLN B 1 9 ? 16.742 -29.932 -57.202 1.00 19.99 9 GLN B CA 1
ATOM 1675 C C . GLN B 1 9 ? 17.792 -30.968 -57.596 1.00 19.44 9 GLN B C 1
ATOM 1676 O O . GLN B 1 9 ? 18.836 -31.085 -56.954 1.00 19.28 9 GLN B O 1
ATOM 1682 N N . GLY B 1 10 ? 17.509 -31.718 -58.656 1.00 18.93 10 GLY B N 1
ATOM 1683 C CA . GLY B 1 10 ? 18.367 -32.824 -59.065 1.00 18.48 10 GLY B CA 1
ATOM 1684 C C . GLY B 1 10 ? 17.565 -33.903 -59.760 1.00 18.32 10 GLY B C 1
ATOM 1685 O O . GLY B 1 10 ? 16.359 -33.765 -59.941 1.00 18.03 10 GLY B O 1
ATOM 1686 N N . ILE B 1 11 ? 18.231 -34.982 -60.154 1.00 18.31 11 ILE B N 1
ATOM 1687 C CA . ILE B 1 11 ? 17.568 -36.047 -60.898 1.00 18.52 11 ILE B CA 1
ATOM 1688 C C . ILE B 1 11 ? 17.664 -37.397 -60.206 1.00 18.71 11 ILE B C 1
ATOM 1689 O O . ILE B 1 11 ? 18.632 -37.691 -59.512 1.00 18.38 11 ILE B O 1
ATOM 1694 N N . ASN B 1 12 ? 16.655 -38.225 -60.441 1.00 19.43 12 ASN B N 1
ATOM 1695 C CA . ASN B 1 12 ? 16.628 -39.587 -59.929 1.00 19.81 12 ASN B CA 1
ATOM 1696 C C . ASN B 1 12 ? 16.638 -39.605 -58.411 1.00 20.06 12 ASN B C 1
ATOM 1697 O O . ASN B 1 12 ? 17.297 -40.447 -57.804 1.00 20.37 12 ASN B O 1
ATOM 1702 N N . ASN B 1 13 ? 15.921 -38.660 -57.803 1.00 20.41 13 ASN B N 1
ATOM 1703 C CA . ASN B 1 13 ? 15.697 -38.680 -56.358 1.00 20.62 13 ASN B CA 1
ATOM 1704 C C . ASN B 1 13 ? 14.374 -39.365 -56.060 1.00 20.95 13 ASN B C 1
ATOM 1705 O O . ASN B 1 13 ? 13.376 -39.138 -56.746 1.00 21.45 13 ASN B O 1
ATOM 1710 N N . THR B 1 14 ? 14.365 -40.217 -55.048 1.00 21.13 14 THR B N 1
ATOM 1711 C CA . THR B 1 14 ? 13.164 -40.963 -54.713 1.00 21.35 14 THR B CA 1
ATOM 1712 C C . THR B 1 14 ? 12.738 -40.591 -53.312 1.00 21.42 14 THR B C 1
ATOM 1713 O O . THR B 1 14 ? 13.519 -40.697 -52.375 1.00 21.36 14 THR B O 1
ATOM 1717 N N . ILE B 1 15 ? 11.502 -40.123 -53.187 1.00 21.77 15 ILE B N 1
ATOM 1718 C CA . ILE B 1 15 ? 10.941 -39.748 -51.890 1.00 22.14 15 ILE B CA 1
ATOM 1719 C C . ILE B 1 15 ? 9.605 -40.475 -51.655 1.00 22.22 15 ILE B C 1
ATOM 1720 O O . ILE B 1 15 ? 8.609 -40.188 -52.327 1.00 22.03 15 ILE B O 1
ATOM 1725 N N . ASN B 1 16 ? 9.592 -41.432 -50.727 1.00 22.28 16 ASN B N 1
ATOM 1726 C CA . ASN B 1 16 ? 8.335 -42.058 -50.310 1.00 22.43 16 ASN B CA 1
ATOM 1727 C C . ASN B 1 16 ? 8.053 -41.716 -48.887 1.00 22.05 16 ASN B C 1
ATOM 1728 O O . ASN B 1 16 ? 8.684 -42.247 -47.984 1.00 22.01 16 ASN B O 1
ATOM 1733 N N . ILE B 1 17 ? 7.106 -40.813 -48.707 1.00 22.07 17 ILE B N 1
ATOM 1734 C CA . ILE B 1 17 ? 6.559 -40.519 -47.412 1.00 22.42 17 ILE B CA 1
ATOM 1735 C C . ILE B 1 17 ? 5.162 -41.093 -47.456 1.00 22.40 17 ILE B C 1
ATOM 1736 O O . ILE B 1 17 ? 4.301 -40.592 -48.185 1.00 22.31 17 ILE B O 1
ATOM 1741 N N . SER B 1 18 ? 4.935 -42.175 -46.724 1.00 22.66 18 SER B N 1
ATOM 1742 C CA . SER B 1 18 ? 3.629 -42.796 -46.753 1.00 22.52 18 SER B CA 1
ATOM 1743 C C . SER B 1 18 ? 2.688 -41.831 -46.062 1.00 22.66 18 SER B C 1
ATOM 1744 O O . SER B 1 18 ? 3.134 -41.055 -45.225 1.00 22.79 18 SER B O 1
ATOM 1747 N N . THR B 1 19 ? 1.405 -41.825 -46.417 1.00 22.83 19 THR B N 1
ATOM 1748 C CA . THR B 1 19 ? 0.452 -41.207 -45.509 1.00 22.97 19 THR B CA 1
ATOM 1749 C C . THR B 1 19 ? 0.355 -42.190 -44.374 1.00 23.14 19 THR B C 1
ATOM 1750 O O . THR B 1 19 ? 1.008 -43.234 -44.403 1.00 23.07 19 THR B O 1
ATOM 1754 N N . THR B 1 20 ? -0.476 -41.884 -43.390 1.00 23.62 20 THR B N 1
ATOM 1755 C CA . THR B 1 20 ? -0.464 -42.647 -42.158 1.00 24.10 20 THR B CA 1
ATOM 1756 C C . THR B 1 20 ? 0.673 -42.031 -41.362 1.00 24.42 20 THR B C 1
ATOM 1757 O O . THR B 1 20 ? 0.892 -42.349 -40.189 1.00 24.99 20 THR B O 1
ATOM 1761 N N . SER B 1 21 ? 1.399 -41.133 -42.016 1.00 24.79 21 SER B N 1
ATOM 1762 C CA . SER B 1 21 ? 2.527 -40.485 -41.377 1.00 24.88 21 SER B CA 1
ATOM 1763 C C . SER B 1 21 ? 2.443 -38.978 -41.592 1.00 24.94 21 SER B C 1
ATOM 1764 O O . SER B 1 21 ? 1.982 -38.516 -42.630 1.00 25.22 21 SER B O 1
ATOM 1767 N N . LEU B 1 22 ? 2.884 -38.213 -40.598 1.00 25.05 22 LEU B N 1
ATOM 1768 C CA . LEU B 1 22 ? 2.662 -36.776 -40.583 1.00 25.05 22 LEU B CA 1
ATOM 1769 C C . LEU B 1 22 ? 3.985 -36.033 -40.597 1.00 25.16 22 LEU B C 1
ATOM 1770 O O . LEU B 1 22 ? 4.950 -36.444 -39.952 1.00 25.19 22 LEU B O 1
ATOM 1775 N N . THR B 1 23 ? 4.004 -34.927 -41.332 1.00 25.22 23 THR B N 1
ATOM 1776 C CA . THR B 1 23 ? 5.208 -34.160 -41.562 1.00 25.38 23 THR B CA 1
ATOM 1777 C C . THR B 1 23 ? 4.921 -32.681 -41.357 1.00 25.31 23 THR B C 1
ATOM 1778 O O . THR B 1 23 ? 5.631 -31.824 -41.858 1.00 26.01 23 THR B O 1
ATOM 1782 N N . ASN B 1 24 ? 3.875 -32.399 -40.600 1.00 25.14 24 ASN B N 1
ATOM 1783 C CA . ASN B 1 24 ? 3.484 -31.036 -40.288 1.00 24.87 24 ASN B CA 1
ATOM 1784 C C . ASN B 1 24 ? 4.642 -30.107 -39.894 1.00 24.51 24 ASN B C 1
ATOM 1785 O O . ASN B 1 24 ? 5.393 -30.387 -38.944 1.00 24.44 24 ASN B O 1
ATOM 1790 N N . ALA B 1 25 ? 4.763 -28.999 -40.633 1.00 23.83 25 ALA B N 1
ATOM 1791 C CA . ALA B 1 25 ? 5.705 -27.907 -40.340 1.00 23.27 25 ALA B CA 1
ATOM 1792 C C . ALA B 1 25 ? 7.159 -28.301 -40.539 1.00 23.10 25 ALA B C 1
ATOM 1793 O O . ALA B 1 25 ? 8.062 -27.677 -39.989 1.00 23.05 25 ALA B O 1
ATOM 1795 N N . THR B 1 26 ? 7.380 -29.335 -41.334 1.00 22.77 26 THR B N 1
ATOM 1796 C CA . THR B 1 26 ? 8.710 -29.865 -41.545 1.00 22.40 26 THR B CA 1
ATOM 1797 C C . THR B 1 26 ? 9.214 -29.467 -42.938 1.00 22.45 26 THR B C 1
ATOM 1798 O O . THR B 1 26 ? 8.464 -29.460 -43.904 1.00 21.92 26 THR B O 1
ATOM 1802 N N . GLN B 1 27 ? 10.485 -29.101 -43.020 1.00 22.69 27 GLN B N 1
ATOM 1803 C CA . GLN B 1 27 ? 11.091 -28.729 -44.298 1.00 23.08 27 GLN B CA 1
ATOM 1804 C C . GLN B 1 27 ? 12.025 -29.846 -44.711 1.00 22.55 27 GLN B C 1
ATOM 1805 O O . GLN B 1 27 ? 12.848 -30.309 -43.910 1.00 22.33 27 GLN B O 1
ATOM 1811 N N . LEU B 1 28 ? 11.858 -30.312 -45.945 1.00 22.13 28 LEU B N 1
ATOM 1812 C CA . LEU B 1 28 ? 12.770 -31.285 -46.531 1.00 21.93 28 LEU B CA 1
ATOM 1813 C C . LEU B 1 28 ? 13.411 -30.673 -47.765 1.00 21.55 28 LEU B C 1
ATOM 1814 O O . LEU B 1 28 ? 12.722 -30.207 -48.672 1.00 21.12 28 LEU B O 1
ATOM 1819 N N . THR B 1 29 ? 14.735 -30.646 -47.790 1.00 21.26 29 THR B N 1
ATOM 1820 C CA . THR B 1 29 ? 15.436 -30.104 -48.945 1.00 21.04 29 THR B CA 1
ATOM 1821 C C . THR B 1 29 ? 16.403 -31.135 -49.471 1.00 20.65 29 THR B C 1
ATOM 1822 O O . THR B 1 29 ? 17.217 -31.684 -48.728 1.00 20.33 29 THR B O 1
ATOM 1826 N N . VAL B 1 30 ? 16.293 -31.419 -50.762 1.00 20.46 30 VAL B N 1
ATOM 1827 C CA . VAL B 1 30 ? 17.161 -32.396 -51.381 1.00 20.38 30 VAL B CA 1
ATOM 1828 C C . VAL B 1 30 ? 17.827 -31.753 -52.586 1.00 20.20 30 VAL B C 1
ATOM 1829 O O . VAL B 1 30 ? 17.166 -31.425 -53.567 1.00 20.38 30 VAL B O 1
ATOM 1833 N N . ILE B 1 31 ? 19.137 -31.549 -52.483 1.00 20.19 31 ILE B N 1
ATOM 1834 C CA . ILE B 1 31 ? 19.935 -30.971 -53.560 1.00 20.13 31 ILE B CA 1
ATOM 1835 C C . ILE B 1 31 ? 21.003 -31.967 -53.995 1.00 19.97 31 ILE B C 1
ATOM 1836 O O . ILE B 1 31 ? 21.919 -32.275 -53.246 1.00 20.17 31 ILE B O 1
ATOM 1841 N N . GLY B 1 32 ? 20.895 -32.474 -55.211 1.00 19.78 32 GLY B N 1
ATOM 1842 C CA . GLY B 1 32 ? 21.786 -33.543 -55.633 1.00 19.35 32 GLY B CA 1
ATOM 1843 C C . GLY B 1 32 ? 20.995 -34.642 -56.292 1.00 19.22 32 GLY B C 1
ATOM 1844 O O . GLY B 1 32 ? 19.818 -34.463 -56.576 1.00 19.28 32 GLY B O 1
ATOM 1845 N N . ASN B 1 33 ? 21.639 -35.784 -56.521 1.00 19.16 33 ASN B N 1
ATOM 1846 C CA . ASN B 1 33 ? 21.068 -36.827 -57.368 1.00 19.20 33 ASN B CA 1
ATOM 1847 C C . ASN B 1 33 ? 21.237 -38.246 -56.796 1.00 19.00 33 ASN B C 1
ATOM 1848 O O . ASN B 1 33 ? 22.134 -38.505 -55.996 1.00 18.77 33 ASN B O 1
ATOM 1853 N N . ASN B 1 34 ? 20.374 -39.163 -57.227 1.00 19.08 34 ASN B N 1
ATOM 1854 C CA . ASN B 1 34 ? 20.495 -40.572 -56.841 1.00 19.19 34 ASN B CA 1
ATOM 1855 C C . ASN B 1 34 ? 20.401 -40.722 -55.332 1.00 19.14 34 ASN B C 1
ATOM 1856 O O . ASN B 1 34 ? 20.979 -41.640 -54.743 1.00 18.57 34 ASN B O 1
ATOM 1861 N N . ASN B 1 35 ? 19.678 -39.791 -54.711 1.00 19.02 35 ASN B N 1
ATOM 1862 C CA . ASN B 1 35 ? 19.424 -39.829 -53.268 1.00 18.98 35 ASN B CA 1
ATOM 1863 C C . ASN B 1 35 ? 18.126 -40.565 -52.941 1.00 19.10 35 ASN B C 1
ATOM 1864 O O . ASN B 1 35 ? 17.205 -40.624 -53.756 1.00 19.42 35 ASN B O 1
ATOM 1869 N N . SER B 1 36 ? 18.023 -41.117 -51.746 1.00 19.62 36 SER B N 1
ATOM 1870 C CA . SER B 1 36 ? 16.772 -41.768 -51.376 1.00 19.79 36 SER B CA 1
ATOM 1871 C C . SER B 1 36 ? 16.329 -41.397 -49.962 1.00 19.49 36 SER B C 1
ATOM 1872 O O . SER B 1 36 ? 17.079 -41.530 -48.996 1.00 19.21 36 SER B O 1
ATOM 1875 N N . VAL B 1 37 ? 15.115 -40.868 -49.876 1.00 19.24 37 VAL B N 1
ATOM 1876 C CA . VAL B 1 37 ? 14.469 -40.624 -48.610 1.00 19.47 37 VAL B CA 1
ATOM 1877 C C . VAL B 1 37 ? 13.339 -41.629 -48.448 1.00 19.43 37 VAL B C 1
ATOM 1878 O O . VAL B 1 37 ? 12.514 -41.811 -49.348 1.00 19.40 37 VAL B O 1
ATOM 1882 N N . TYR B 1 38 ? 13.305 -42.282 -47.295 1.00 19.37 38 TYR B N 1
ATOM 1883 C CA . TYR B 1 38 ? 12.252 -43.229 -46.999 1.00 19.45 38 TYR B CA 1
ATOM 1884 C C . TYR B 1 38 ? 11.738 -42.978 -45.592 1.00 19.26 38 TYR B C 1
ATOM 1885 O O . TYR B 1 38 ? 12.505 -43.006 -44.634 1.00 18.66 38 TYR B O 1
ATOM 1894 N N . ILE B 1 39 ? 10.440 -42.723 -45.480 1.00 19.04 39 ILE B N 1
ATOM 1895 C CA . ILE B 1 39 ? 9.809 -42.583 -44.184 1.00 18.97 39 ILE B CA 1
ATOM 1896 C C . ILE B 1 39 ? 8.647 -43.574 -44.128 1.00 19.13 39 ILE B C 1
ATOM 1897 O O . ILE B 1 39 ? 7.802 -43.602 -45.016 1.00 18.92 39 ILE B O 1
ATOM 1902 N N . GLY B 1 40 ? 8.622 -44.390 -43.082 1.00 19.32 40 GLY B N 1
ATOM 1903 C CA . GLY B 1 40 ? 7.693 -45.503 -43.021 1.00 19.54 40 GLY B CA 1
ATOM 1904 C C . GLY B 1 40 ? 6.288 -45.116 -42.617 1.00 19.71 40 GLY B C 1
ATOM 1905 O O . GLY B 1 40 ? 5.914 -43.940 -42.582 1.00 19.79 40 GLY B O 1
ATOM 1906 N N . ASN B 1 41 ? 5.508 -46.133 -42.293 1.00 19.96 41 ASN B N 1
ATOM 1907 C CA . ASN B 1 41 ? 4.122 -45.941 -41.945 1.00 20.10 41 ASN B CA 1
ATOM 1908 C C . ASN B 1 41 ? 3.939 -45.520 -40.505 1.00 20.18 41 ASN B C 1
ATOM 1909 O O . ASN B 1 41 ? 4.676 -45.940 -39.612 1.00 19.94 41 ASN B O 1
ATOM 1914 N N . ASN B 1 42 ? 2.964 -44.650 -40.296 1.00 20.34 42 ASN B N 1
ATOM 1915 C CA . ASN B 1 42 ? 2.568 -44.292 -38.965 1.00 20.43 42 ASN B CA 1
ATOM 1916 C C . ASN B 1 42 ? 3.649 -43.523 -38.227 1.00 20.45 42 ASN B C 1
ATOM 1917 O O . ASN B 1 42 ? 3.745 -43.599 -37.000 1.00 20.36 42 ASN B O 1
ATOM 1922 N N . CYS B 1 43 ? 4.461 -42.799 -38.987 1.00 20.26 43 CYS B N 1
ATOM 1923 C CA . CYS B 1 43 ? 5.537 -41.969 -38.439 1.00 20.37 43 CYS B CA 1
ATOM 1924 C C . CYS B 1 43 ? 5.063 -40.545 -38.193 1.00 20.32 43 CYS B C 1
ATOM 1925 O O . CYS B 1 43 ? 4.169 -40.051 -38.869 1.00 20.13 43 CYS B O 1
ATOM 1928 N N . LYS B 1 44 ? 5.678 -39.875 -37.231 1.00 20.69 44 LYS B N 1
ATOM 1929 C CA . LYS B 1 44 ? 5.385 -38.468 -36.991 1.00 20.76 44 LYS B CA 1
ATOM 1930 C C . LYS B 1 44 ? 6.666 -37.676 -37.053 1.00 20.46 44 LYS B C 1
ATOM 1931 O O . LYS B 1 44 ? 7.465 -37.730 -36.129 1.00 19.59 44 LYS B O 1
ATOM 1937 N N . ILE B 1 45 ? 6.855 -36.942 -38.146 1.00 20.55 45 ILE B N 1
ATOM 1938 C CA . ILE B 1 45 ? 8.060 -36.126 -38.337 1.00 20.44 45 ILE B CA 1
ATOM 1939 C C . ILE B 1 45 ? 7.699 -34.637 -38.449 1.00 20.30 45 ILE B C 1
ATOM 1940 O O . ILE B 1 45 ? 7.498 -34.124 -39.552 1.00 20.25 45 ILE B O 1
ATOM 1945 N N . VAL B 1 46 ? 7.643 -33.934 -37.319 1.00 19.88 46 VAL B N 1
ATOM 1946 C CA . VAL B 1 46 ? 7.090 -32.585 -37.306 1.00 19.69 46 VAL B CA 1
ATOM 1947 C C . VAL B 1 46 ? 8.103 -31.527 -36.857 1.00 19.68 46 VAL B C 1
ATOM 1948 O O . VAL B 1 46 ? 9.063 -31.828 -36.152 1.00 19.51 46 VAL B O 1
ATOM 1952 N N . SER B 1 47 ? 7.866 -30.291 -37.293 1.00 19.52 47 SER B N 1
ATOM 1953 C CA . SER B 1 47 ? 8.690 -29.146 -36.934 1.00 19.29 47 SER B CA 1
ATOM 1954 C C . SER B 1 47 ? 10.177 -29.431 -37.104 1.00 19.02 47 SER B C 1
ATOM 1955 O O . SER B 1 47 ? 10.996 -28.969 -36.330 1.00 18.63 47 SER B O 1
ATOM 1958 N N . SER B 1 48 ? 10.524 -30.196 -38.126 1.00 18.67 48 SER B N 1
ATOM 1959 C CA . SER B 1 48 ? 11.912 -30.541 -38.344 1.00 18.45 48 SER B CA 1
ATOM 1960 C C . SER B 1 48 ? 12.447 -29.874 -39.621 1.00 18.46 48 SER B C 1
ATOM 1961 O O . SER B 1 48 ? 11.692 -29.403 -40.469 1.00 18.46 48 SER B O 1
ATOM 1964 N N . ASN B 1 49 ? 13.760 -29.825 -39.741 1.00 18.63 49 ASN B N 1
ATOM 1965 C CA . ASN B 1 49 ? 14.391 -29.233 -40.907 1.00 18.91 49 ASN B CA 1
ATOM 1966 C C . ASN B 1 49 ? 15.422 -30.236 -41.376 1.00 18.50 49 ASN B C 1
ATOM 1967 O O . ASN B 1 49 ? 16.419 -30.460 -40.701 1.00 18.88 49 ASN B O 1
ATOM 1972 N N . ILE B 1 50 ? 15.164 -30.884 -42.505 1.00 18.64 50 ILE B N 1
ATOM 1973 C CA . ILE B 1 50 ? 16.014 -31.985 -42.945 1.00 18.65 50 ILE B CA 1
ATOM 1974 C C . ILE B 1 50 ? 16.626 -31.658 -44.287 1.00 18.55 50 ILE B C 1
ATOM 1975 O O . ILE B 1 50 ? 15.906 -31.399 -45.241 1.00 18.86 50 ILE B O 1
ATOM 1980 N N . ARG B 1 51 ? 17.951 -31.699 -44.357 1.00 18.40 51 ARG B N 1
ATOM 1981 C CA . ARG B 1 51 ? 18.678 -31.282 -45.555 1.00 18.62 51 ARG B CA 1
ATOM 1982 C C . ARG B 1 51 ? 19.594 -32.394 -46.074 1.00 18.05 51 ARG B C 1
ATOM 1983 O O . ARG B 1 51 ? 20.434 -32.921 -45.338 1.00 17.77 51 ARG B O 1
ATOM 1991 N N . LEU B 1 52 ? 19.428 -32.743 -47.347 1.00 17.55 52 LEU B N 1
ATOM 1992 C CA . LEU B 1 52 ? 20.330 -33.669 -48.015 1.00 17.45 52 LEU B CA 1
ATOM 1993 C C . LEU B 1 52 ? 21.001 -32.943 -49.157 1.00 17.26 52 LEU B C 1
ATOM 1994 O O . LEU B 1 52 ? 20.328 -32.450 -50.059 1.00 17.15 52 LEU B O 1
ATOM 1999 N N . LYS B 1 53 ? 22.322 -32.879 -49.136 1.00 17.60 53 LYS B N 1
ATOM 2000 C CA . LYS B 1 53 ? 23.043 -32.209 -50.223 1.00 17.89 53 LYS B CA 1
ATOM 2001 C C . LYS B 1 53 ? 24.173 -33.090 -50.739 1.00 17.35 53 LYS B C 1
ATOM 2002 O O . LYS B 1 53 ? 25.117 -33.400 -50.015 1.00 16.93 53 LYS B O 1
ATOM 2008 N N . GLY B 1 54 ? 24.070 -33.504 -51.993 1.00 16.99 54 GLY B N 1
ATOM 2009 C CA . GLY B 1 54 ? 25.042 -34.432 -52.553 1.00 17.01 54 GLY B CA 1
ATOM 2010 C C . GLY B 1 54 ? 24.341 -35.565 -53.281 1.00 17.16 54 GLY B C 1
ATOM 2011 O O . GLY B 1 54 ? 23.183 -35.428 -53.678 1.00 17.25 54 GLY B O 1
ATOM 2012 N N . ASN B 1 55 ? 25.048 -36.678 -53.464 1.00 17.31 55 ASN B N 1
ATOM 2013 C CA . ASN B 1 55 ? 24.531 -37.803 -54.241 1.00 17.42 55 ASN B CA 1
ATOM 2014 C C . ASN B 1 55 ? 24.533 -39.082 -53.425 1.00 17.26 55 ASN B C 1
ATOM 2015 O O . ASN B 1 55 ? 25.334 -39.240 -52.508 1.00 16.91 55 ASN B O 1
ATOM 2020 N N . ASN B 1 56 ? 23.653 -40.006 -53.788 1.00 17.59 56 ASN B N 1
ATOM 2021 C CA . ASN B 1 56 ? 23.630 -41.343 -53.170 1.00 17.47 56 ASN B CA 1
ATOM 2022 C C . ASN B 1 56 ? 23.533 -41.280 -51.650 1.00 17.59 56 ASN B C 1
ATOM 2023 O O . ASN B 1 56 ? 24.130 -42.101 -50.928 1.00 18.15 56 ASN B O 1
ATOM 2028 N N . ILE B 1 57 ? 22.765 -40.312 -51.167 1.00 17.12 57 ILE B N 1
ATOM 2029 C CA . ILE B 1 57 ? 22.461 -40.217 -49.754 1.00 16.74 57 ILE B CA 1
ATOM 2030 C C . ILE B 1 57 ? 21.220 -41.036 -49.441 1.00 16.96 57 ILE B C 1
ATOM 2031 O O . ILE B 1 57 ? 20.264 -41.071 -50.218 1.00 16.31 57 ILE B O 1
ATOM 2036 N N . THR B 1 58 ? 21.227 -41.686 -48.290 1.00 17.20 58 THR B N 1
ATOM 2037 C CA . THR B 1 58 ? 20.088 -42.485 -47.892 1.00 18.09 58 THR B CA 1
ATOM 2038 C C . THR B 1 58 ? 19.581 -42.049 -46.541 1.00 17.60 58 THR B C 1
ATOM 2039 O O . THR B 1 58 ? 20.303 -42.104 -45.558 1.00 17.84 58 THR B O 1
ATOM 2043 N N . LEU B 1 59 ? 18.337 -41.594 -46.510 1.00 17.64 59 LEU B N 1
ATOM 2044 C CA . LEU B 1 59 ? 17.640 -41.342 -45.260 1.00 17.95 59 LEU B CA 1
ATOM 2045 C C . LEU B 1 59 ? 16.550 -42.382 -45.135 1.00 17.56 59 LEU B C 1
ATOM 2046 O O . LEU B 1 59 ? 15.678 -42.449 -45.992 1.00 17.87 59 LEU B O 1
ATOM 2051 N N . PHE B 1 60 ? 16.592 -43.171 -44.062 1.00 17.42 60 PHE B N 1
ATOM 2052 C CA . PHE B 1 60 ? 15.625 -44.250 -43.838 1.00 17.37 60 PHE B CA 1
ATOM 2053 C C . PHE B 1 60 ? 15.025 -44.154 -42.445 1.00 17.26 60 PHE B C 1
ATOM 2054 O O . PHE B 1 60 ? 15.729 -44.288 -41.447 1.00 17.29 60 PHE B O 1
ATOM 2062 N N . ILE B 1 61 ? 13.727 -43.894 -42.384 1.00 17.38 61 ILE B N 1
ATOM 2063 C CA . ILE B 1 61 ? 13.021 -43.839 -41.113 1.00 17.54 61 ILE B CA 1
ATOM 2064 C C . ILE B 1 61 ? 11.900 -44.879 -41.115 1.00 17.50 61 ILE B C 1
ATOM 2065 O O . ILE B 1 61 ? 10.900 -44.735 -41.822 1.00 17.91 61 ILE B O 1
ATOM 2070 N N . ALA B 1 62 ? 12.088 -45.934 -40.324 1.00 17.13 62 ALA B N 1
ATOM 2071 C CA . ALA B 1 62 ? 11.160 -47.058 -40.280 1.00 17.22 62 ALA B CA 1
ATOM 2072 C C . ALA B 1 62 ? 9.808 -46.670 -39.706 1.00 17.02 62 ALA B C 1
ATOM 2073 O O . ALA B 1 62 ? 9.566 -45.518 -39.358 1.00 16.93 62 ALA B O 1
ATOM 2075 N N . ASP B 1 63 ? 8.939 -47.657 -39.576 1.00 16.76 63 ASP B N 1
ATOM 2076 C CA . ASP B 1 63 ? 7.585 -47.419 -39.111 1.00 16.74 63 ASP B CA 1
ATOM 2077 C C . ASP B 1 63 ? 7.551 -46.939 -37.667 1.00 16.75 63 ASP B C 1
ATOM 2078 O O . ASP B 1 63 ? 8.470 -47.200 -36.883 1.00 17.38 63 ASP B O 1
ATOM 2083 N N . ASP B 1 64 ? 6.476 -46.241 -37.316 1.00 16.69 64 ASP B N 1
ATOM 2084 C CA . ASP B 1 64 ? 6.168 -45.990 -35.919 1.00 16.65 64 ASP B CA 1
ATOM 2085 C C . ASP B 1 64 ? 7.213 -45.068 -35.287 1.00 16.47 64 ASP B C 1
ATOM 2086 O O . ASP B 1 64 ? 7.570 -45.221 -34.117 1.00 16.28 64 ASP B O 1
ATOM 2091 N N . VAL B 1 65 ? 7.702 -44.106 -36.062 1.00 16.04 65 VAL B N 1
ATOM 2092 C CA . VAL B 1 65 ? 8.694 -43.155 -35.535 1.00 15.87 65 VAL B CA 1
ATOM 2093 C C . VAL B 1 65 ? 8.108 -41.763 -35.343 1.00 15.94 65 VAL B C 1
ATOM 2094 O O . VAL B 1 65 ? 7.384 -41.256 -36.188 1.00 15.61 65 VAL B O 1
ATOM 2098 N N . GLU B 1 66 ? 8.417 -41.161 -34.202 1.00 16.77 66 GLU B N 1
ATOM 2099 C CA . GLU B 1 66 ? 7.950 -39.822 -33.890 1.00 17.29 66 GLU B CA 1
ATOM 2100 C C . GLU B 1 66 ? 9.139 -38.918 -33.541 1.00 17.66 66 GLU B C 1
ATOM 2101 O O . GLU B 1 66 ? 9.891 -39.186 -32.607 1.00 18.05 66 GLU B O 1
ATOM 2107 N N . ILE B 1 67 ? 9.289 -37.859 -34.321 1.00 17.77 67 ILE B N 1
ATOM 2108 C CA . ILE B 1 67 ? 10.419 -36.935 -34.228 1.00 18.30 67 ILE B CA 1
ATOM 2109 C C . ILE B 1 67 ? 9.820 -35.545 -34.215 1.00 18.46 67 ILE B C 1
ATOM 2110 O O . ILE B 1 67 ? 8.981 -35.228 -35.059 1.00 18.87 67 ILE B O 1
ATOM 2115 N N . MET B 1 68 ? 10.209 -34.728 -33.246 1.00 18.53 68 MET B N 1
ATOM 2116 C CA . MET B 1 68 ? 9.733 -33.357 -33.191 1.00 18.70 68 MET B CA 1
ATOM 2117 C C . MET B 1 68 ? 10.886 -32.392 -33.013 1.00 18.00 68 MET B C 1
ATOM 2118 O O . MET B 1 68 ? 11.545 -32.396 -31.974 1.00 17.26 68 MET B O 1
ATOM 2123 N N . GLY B 1 69 ? 11.120 -31.553 -34.019 1.00 17.57 69 GLY B N 1
ATOM 2124 C CA . GLY B 1 69 ? 12.166 -30.531 -33.932 1.00 17.14 69 GLY B CA 1
ATOM 2125 C C . GLY B 1 69 ? 13.590 -31.011 -34.179 1.00 17.00 69 GLY B C 1
ATOM 2126 O O . GLY B 1 69 ? 14.525 -30.556 -33.541 1.00 15.95 69 GLY B O 1
ATOM 2127 N N . LEU B 1 70 ? 13.756 -31.937 -35.109 1.00 17.13 70 LEU B N 1
ATOM 2128 C CA . LEU B 1 70 ? 15.078 -32.406 -35.504 1.00 17.42 70 LEU B CA 1
ATOM 2129 C C . LEU B 1 70 ? 15.659 -31.499 -36.584 1.00 17.41 70 LEU B C 1
ATOM 2130 O O . LEU B 1 70 ? 14.970 -31.141 -37.541 1.00 17.56 70 LEU B O 1
ATOM 2135 N N . VAL B 1 71 ? 16.913 -31.093 -36.404 1.00 17.15 71 VAL B N 1
ATOM 2136 C CA . VAL B 1 71 ? 17.649 -30.414 -37.465 1.00 17.02 71 VAL B CA 1
ATOM 2137 C C . VAL B 1 71 ? 18.644 -31.422 -37.983 1.00 17.14 71 VAL B C 1
ATOM 2138 O O . VAL B 1 71 ? 19.475 -31.908 -37.234 1.00 16.94 71 VAL B O 1
ATOM 2142 N N . CYS B 1 72 ? 18.567 -31.755 -39.261 1.00 17.68 72 CYS B N 1
ATOM 2143 C CA . CYS B 1 72 ? 19.384 -32.849 -39.762 1.00 18.39 72 CYS B CA 1
ATOM 2144 C C . CYS B 1 72 ? 20.068 -32.478 -41.054 1.00 18.10 72 CYS B C 1
ATOM 2145 O O . CYS B 1 72 ? 19.428 -31.996 -41.976 1.00 18.31 72 CYS B O 1
ATOM 2148 N N . SER B 1 73 ? 21.376 -32.695 -41.099 1.00 18.06 73 SER B N 1
ATOM 2149 C CA . SER B 1 73 ? 22.163 -32.367 -42.259 1.00 18.28 73 SER B CA 1
ATOM 2150 C C . SER B 1 73 ? 22.954 -33.586 -42.721 1.00 18.31 73 SER B C 1
ATOM 2151 O O . SER B 1 73 ? 23.753 -34.134 -41.970 1.00 18.55 73 SER B O 1
ATOM 2154 N N . LEU B 1 74 ? 22.730 -33.988 -43.968 1.00 18.21 74 LEU B N 1
ATOM 2155 C CA . LEU B 1 74 ? 23.399 -35.144 -44.546 1.00 18.56 74 LEU B CA 1
ATOM 2156 C C . LEU B 1 74 ? 24.158 -34.749 -45.826 1.00 18.40 74 LEU B C 1
ATOM 2157 O O . LEU B 1 74 ? 23.598 -34.108 -46.719 1.00 17.81 74 LEU B O 1
ATOM 2162 N N . HIS B 1 75 ? 25.428 -35.133 -45.902 1.00 18.33 75 HIS B N 1
ATOM 2163 C CA . HIS B 1 75 ? 26.245 -34.842 -47.071 1.00 18.63 75 HIS B CA 1
ATOM 2164 C C . HIS B 1 75 ? 26.375 -36.066 -47.977 1.00 18.53 75 HIS B C 1
ATOM 2165 O O . HIS B 1 75 ? 25.880 -37.150 -47.669 1.00 17.86 75 HIS B O 1
ATOM 2172 N N . SER B 1 76 ? 27.049 -35.888 -49.106 1.00 18.05 76 SER B N 1
ATOM 2173 C CA . SER B 1 76 ? 27.064 -36.913 -50.124 1.00 18.47 76 SER B CA 1
ATOM 2174 C C . SER B 1 76 ? 27.459 -38.302 -49.583 1.00 18.33 76 SER B C 1
ATOM 2175 O O . SER B 1 76 ? 28.357 -38.427 -48.753 1.00 18.20 76 SER B O 1
ATOM 2178 N N . ASP B 1 77 ? 26.773 -39.336 -50.065 1.00 18.47 77 ASP B N 1
ATOM 2179 C CA . ASP B 1 77 ? 27.146 -40.727 -49.779 1.00 18.20 77 ASP B CA 1
ATOM 2180 C C . ASP B 1 77 ? 27.004 -41.094 -48.303 1.00 18.14 77 ASP B C 1
ATOM 2181 O O . ASP B 1 77 ? 27.609 -42.069 -47.834 1.00 17.91 77 ASP B O 1
ATOM 2186 N N . CYS B 1 78 ? 26.208 -40.320 -47.578 1.00 17.43 78 CYS B N 1
ATOM 2187 C CA . CYS B 1 78 ? 25.964 -40.597 -46.173 1.00 17.35 78 CYS B CA 1
ATOM 2188 C C . CYS B 1 78 ? 24.655 -41.366 -46.007 1.00 17.21 78 CYS B C 1
ATOM 2189 O O . CYS B 1 78 ? 23.839 -41.418 -46.923 1.00 17.28 78 CYS B O 1
ATOM 2192 N N . SER B 1 79 ? 24.447 -41.962 -44.836 1.00 17.03 79 SER B N 1
ATOM 2193 C CA . SER B 1 79 ? 23.176 -42.637 -44.576 1.00 17.13 79 SER B CA 1
ATOM 2194 C C . SER B 1 79 ? 22.734 -42.505 -43.112 1.00 16.69 79 SER B C 1
ATOM 2195 O O . SER B 1 79 ? 23.527 -42.688 -42.190 1.00 16.28 79 SER B O 1
ATOM 2198 N N . LEU B 1 80 ? 21.475 -42.127 -42.918 1.00 16.47 80 LEU B N 1
ATOM 2199 C CA . LEU B 1 80 ? 20.867 -42.130 -41.588 1.00 16.77 80 LEU B CA 1
ATOM 2200 C C . LEU B 1 80 ? 19.741 -43.155 -41.592 1.00 17.12 80 LEU B C 1
ATOM 2201 O O . LEU B 1 80 ? 18.844 -43.078 -42.440 1.00 17.18 80 LEU B O 1
ATOM 2206 N N . GLN B 1 81 ? 19.806 -44.105 -40.653 1.00 17.32 81 GLN B N 1
ATOM 2207 C CA . GLN B 1 81 ? 18.774 -45.117 -40.456 1.00 17.61 81 GLN B CA 1
ATOM 2208 C C . GLN B 1 81 ? 18.213 -45.046 -39.038 1.00 17.36 81 GLN B C 1
ATOM 2209 O O . GLN B 1 81 ? 18.942 -45.208 -38.069 1.00 17.49 81 GLN B O 1
ATOM 2215 N N . ILE B 1 82 ? 16.910 -44.816 -38.933 1.00 17.31 82 ILE B N 1
ATOM 2216 C CA . ILE B 1 82 ? 16.215 -44.786 -37.648 1.00 17.35 82 ILE B CA 1
ATOM 2217 C C . ILE B 1 82 ? 15.190 -45.929 -37.602 1.00 16.90 82 ILE B C 1
ATOM 2218 O O . ILE B 1 82 ? 14.198 -45.894 -38.338 1.00 16.78 82 ILE B O 1
ATOM 2223 N N . GLN B 1 83 ? 15.418 -46.940 -36.761 1.00 16.68 83 GLN B N 1
ATOM 2224 C CA . GLN B 1 83 ? 14.538 -48.124 -36.777 1.00 16.38 83 GLN B CA 1
ATOM 2225 C C . GLN B 1 83 ? 13.209 -47.892 -36.036 1.00 15.98 83 GLN B C 1
ATOM 2226 O O . GLN B 1 83 ? 13.014 -46.878 -35.347 1.00 16.10 83 GLN B O 1
ATOM 2232 N N . ALA B 1 84 ? 12.299 -48.850 -36.179 1.00 15.07 84 ALA B N 1
ATOM 2233 C CA . ALA B 1 84 ? 10.917 -48.664 -35.770 1.00 14.94 84 ALA B CA 1
ATOM 2234 C C . ALA B 1 84 ? 10.765 -48.359 -34.268 1.00 15.19 84 ALA B C 1
ATOM 2235 O O . ALA B 1 84 ? 11.549 -48.841 -33.403 1.00 15.61 84 ALA B O 1
ATOM 2237 N N . LYS B 1 85 ? 9.751 -47.526 -33.978 1.00 15.10 85 LYS B N 1
ATOM 2238 C CA . LYS B 1 85 ? 9.290 -47.315 -32.616 1.00 15.61 85 LYS B CA 1
ATOM 2239 C C . LYS B 1 85 ? 10.058 -46.220 -31.909 1.00 15.53 85 LYS B C 1
ATOM 2240 O O . LYS B 1 85 ? 9.731 -45.845 -30.786 1.00 15.87 85 LYS B O 1
ATOM 2246 N N . THR B 1 86 ? 11.093 -45.721 -32.556 1.00 15.90 86 THR B N 1
ATOM 2247 C CA . THR B 1 86 ? 11.950 -44.750 -31.918 1.00 16.09 86 THR B CA 1
ATOM 2248 C C . THR B 1 86 ? 11.219 -43.408 -31.814 1.00 16.21 86 THR B C 1
ATOM 2249 O O . THR B 1 86 ? 10.472 -43.022 -32.723 1.00 16.75 86 THR B O 1
ATOM 2253 N N . THR B 1 87 ? 11.378 -42.748 -30.667 1.00 16.41 87 THR B N 1
ATOM 2254 C CA . THR B 1 87 ? 10.835 -41.413 -30.449 1.00 16.32 87 THR B CA 1
ATOM 2255 C C . THR B 1 87 ? 12.008 -40.448 -30.217 1.00 16.74 87 THR B C 1
ATOM 2256 O O . THR B 1 87 ? 13.022 -40.812 -29.614 1.00 15.99 87 THR B O 1
ATOM 2260 N N . MET B 1 88 ? 11.870 -39.226 -30.716 1.00 17.01 88 MET B N 1
ATOM 2261 C CA . MET B 1 88 ? 12.930 -38.229 -30.588 1.00 17.42 88 MET B CA 1
ATOM 2262 C C . MET B 1 88 ? 12.347 -36.841 -30.381 1.00 17.25 88 MET B C 1
ATOM 2263 O O . MET B 1 88 ? 11.425 -36.428 -31.081 1.00 17.53 88 MET B O 1
ATOM 2268 N N . GLY B 1 89 ? 12.904 -36.105 -29.430 1.00 17.57 89 GLY B N 1
ATOM 2269 C CA . GLY B 1 89 ? 12.546 -34.707 -29.245 1.00 17.28 89 GLY B CA 1
ATOM 2270 C C . GLY B 1 89 ? 13.454 -33.831 -30.079 1.00 17.26 89 GLY B C 1
ATOM 2271 O O . GLY B 1 89 ? 13.965 -34.275 -31.105 1.00 17.80 89 GLY B O 1
ATOM 2272 N N . ASN B 1 90 ? 13.637 -32.583 -29.653 1.00 17.31 90 ASN B N 1
ATOM 2273 C CA . ASN B 1 90 ? 14.530 -31.637 -30.334 1.00 16.83 90 ASN B CA 1
ATOM 2274 C C . ASN B 1 90 ? 15.971 -32.068 -30.321 1.00 16.58 90 ASN B C 1
ATOM 2275 O O . ASN B 1 90 ? 16.504 -32.489 -29.295 1.00 15.97 90 ASN B O 1
ATOM 2280 N N . GLY B 1 91 ? 16.632 -31.916 -31.456 1.00 15.88 91 GLY B N 1
ATOM 2281 C CA . GLY B 1 91 ? 18.026 -32.266 -31.505 1.00 15.85 91 GLY B CA 1
ATOM 2282 C C . GLY B 1 91 ? 18.627 -32.098 -32.862 1.00 16.03 91 GLY B C 1
ATOM 2283 O O . GLY B 1 91 ? 17.991 -31.593 -33.796 1.00 15.76 91 GLY B O 1
ATOM 2284 N N . GLU B 1 92 ? 19.871 -32.531 -32.960 1.00 16.60 92 GLU B N 1
ATOM 2285 C CA . GLU B 1 92 ? 20.642 -32.317 -34.158 1.00 17.79 92 GLU B CA 1
ATOM 2286 C C . GLU B 1 92 ? 21.419 -33.564 -34.500 1.00 17.57 92 GLU B C 1
ATOM 2287 O O . GLU B 1 92 ? 22.001 -34.221 -33.630 1.00 17.23 92 GLU B O 1
ATOM 2293 N N . ILE B 1 93 ? 21.445 -33.864 -35.790 1.00 17.53 93 ILE B N 1
ATOM 2294 C CA . ILE B 1 93 ? 22.200 -34.984 -36.298 1.00 17.93 93 ILE B CA 1
ATOM 2295 C C . ILE B 1 93 ? 22.951 -34.479 -37.510 1.00 17.57 93 ILE B C 1
ATOM 2296 O O . ILE B 1 93 ? 22.375 -33.841 -38.378 1.00 18.01 93 ILE B O 1
ATOM 2301 N N . THR B 1 94 ? 24.252 -34.704 -37.534 1.00 16.85 94 THR B N 1
ATOM 2302 C CA . THR B 1 94 ? 25.039 -34.287 -38.669 1.00 16.82 94 THR B CA 1
ATOM 2303 C C . THR B 1 94 ? 25.834 -35.481 -39.154 1.00 16.44 94 THR B C 1
ATOM 2304 O O . THR B 1 94 ? 26.460 -36.173 -38.352 1.00 15.94 94 THR B O 1
ATOM 2308 N N . ILE B 1 95 ? 25.778 -35.746 -40.458 1.00 15.61 95 ILE B N 1
ATOM 2309 C CA . ILE B 1 95 ? 26.570 -36.830 -41.018 1.00 15.59 95 ILE B CA 1
ATOM 2310 C C . ILE B 1 95 ? 27.380 -36.335 -42.207 1.00 15.17 95 ILE B C 1
ATOM 2311 O O . ILE B 1 95 ? 26.853 -35.670 -43.093 1.00 15.66 95 ILE B O 1
ATOM 2316 N N . ALA B 1 96 ? 28.666 -36.640 -42.208 1.00 14.81 96 ALA B N 1
ATOM 2317 C CA . ALA B 1 96 ? 29.525 -36.258 -43.316 1.00 15.01 96 ALA B CA 1
ATOM 2318 C C . ALA B 1 96 ? 30.593 -37.315 -43.526 1.00 15.06 96 ALA B C 1
ATOM 2319 O O . ALA B 1 96 ? 30.547 -38.378 -42.912 1.00 15.56 96 ALA B O 1
ATOM 2321 N N . GLU B 1 97 ? 31.543 -37.025 -44.407 1.00 14.80 97 GLU B N 1
ATOM 2322 C CA . GLU B 1 97 ? 32.648 -37.938 -44.677 1.00 15.15 97 GLU B CA 1
ATOM 2323 C C . GLU B 1 97 ? 32.162 -39.328 -45.115 1.00 15.23 97 GLU B C 1
ATOM 2324 O O . GLU B 1 97 ? 32.765 -40.354 -44.774 1.00 14.84 97 GLU B O 1
ATOM 2330 N N . LYS B 1 98 ? 31.073 -39.350 -45.877 1.00 15.47 98 LYS B N 1
ATOM 2331 C CA . LYS B 1 98 ? 30.571 -40.576 -46.478 1.00 15.55 98 LYS B CA 1
ATOM 2332 C C . LYS B 1 98 ? 30.292 -41.678 -45.440 1.00 15.87 98 LYS B C 1
ATOM 2333 O O . LYS B 1 98 ? 30.442 -42.863 -45.732 1.00 15.61 98 LYS B O 1
ATOM 2339 N N . GLY B 1 99 ? 29.866 -41.286 -44.244 1.00 16.02 99 GLY B N 1
ATOM 2340 C CA . GLY B 1 99 ? 29.646 -42.238 -43.155 1.00 16.40 99 GLY B CA 1
ATOM 2341 C C . GLY B 1 99 ? 28.184 -42.552 -42.895 1.00 16.44 99 GLY B C 1
ATOM 2342 O O . GLY B 1 99 ? 27.310 -42.228 -43.691 1.00 16.77 99 GLY B O 1
ATOM 2343 N N . LYS B 1 100 ? 27.902 -43.202 -41.781 1.00 16.86 100 LYS B N 1
ATOM 2344 C CA . LYS B 1 100 ? 26.504 -43.450 -41.432 1.00 17.26 100 LYS B CA 1
ATOM 2345 C C . LYS B 1 100 ? 26.258 -43.445 -39.936 1.00 16.84 100 LYS B C 1
ATOM 2346 O O . LYS B 1 100 ? 27.161 -43.649 -39.123 1.00 16.69 100 LYS B O 1
ATOM 2352 N N . ILE B 1 101 ? 25.015 -43.147 -39.601 1.00 16.52 101 ILE B N 1
ATOM 2353 C CA . ILE B 1 101 ? 24.539 -43.183 -38.242 1.00 16.14 101 ILE B CA 1
ATOM 2354 C C . ILE B 1 101 ? 23.307 -44.061 -38.277 1.00 16.36 101 ILE B C 1
ATOM 2355 O O . ILE B 1 101 ? 22.455 -43.921 -39.162 1.00 15.72 101 ILE B O 1
ATOM 2360 N N . SER B 1 102 ? 23.219 -44.983 -37.333 1.00 16.96 102 SER B N 1
ATOM 2361 C CA . SER B 1 102 ? 22.036 -45.822 -37.235 1.00 17.61 102 SER B CA 1
ATOM 2362 C C . SER B 1 102 ? 21.543 -45.806 -35.800 1.00 17.33 102 SER B C 1
ATOM 2363 O O . SER B 1 102 ? 22.328 -45.824 -34.846 1.00 17.44 102 SER B O 1
ATOM 2366 N N . ILE B 1 103 ? 20.234 -45.681 -35.667 1.00 16.99 103 ILE B N 1
ATOM 2367 C CA . ILE B 1 103 ? 19.589 -45.660 -34.364 1.00 16.79 103 ILE B CA 1
ATOM 2368 C C . ILE B 1 103 ? 18.601 -46.815 -34.342 1.00 16.14 103 ILE B C 1
ATOM 2369 O O . ILE B 1 103 ? 17.743 -46.898 -35.214 1.00 15.84 103 ILE B O 1
ATOM 2374 N N . GLY B 1 104 ? 18.717 -47.686 -33.341 1.00 15.76 104 GLY B N 1
ATOM 2375 C CA . GLY B 1 104 ? 17.942 -48.931 -33.301 1.00 15.31 104 GLY B CA 1
ATOM 2376 C C . GLY B 1 104 ? 16.459 -48.746 -33.060 1.00 15.06 104 GLY B C 1
ATOM 2377 O O . GLY B 1 104 ? 15.951 -47.629 -33.105 1.00 14.89 104 GLY B O 1
ATOM 2378 N N . LYS B 1 105 ? 15.753 -49.853 -32.810 1.00 15.13 105 LYS B N 1
ATOM 2379 C CA . LYS B 1 105 ? 14.312 -49.782 -32.585 1.00 15.25 105 LYS B CA 1
ATOM 2380 C C . LYS B 1 105 ? 13.937 -49.469 -31.121 1.00 14.61 105 LYS B C 1
ATOM 2381 O O . LYS B 1 105 ? 14.571 -49.958 -30.152 1.00 14.78 105 LYS B O 1
ATOM 2387 N N . ASP B 1 106 ? 12.874 -48.670 -30.993 1.00 13.95 106 ASP B N 1
ATOM 2388 C CA . ASP B 1 106 ? 12.278 -48.336 -29.703 1.00 13.92 106 ASP B CA 1
ATOM 2389 C C . ASP B 1 106 ? 13.213 -47.531 -28.802 1.00 13.97 106 ASP B C 1
ATOM 2390 O O . ASP B 1 106 ? 13.220 -47.699 -27.578 1.00 12.92 106 ASP B O 1
ATOM 2395 N N . CYS B 1 107 ? 13.988 -46.640 -29.412 1.00 14.09 107 CYS B N 1
ATOM 2396 C CA . CYS B 1 107 ? 14.783 -45.709 -28.643 1.00 14.48 107 CYS B CA 1
ATOM 2397 C C . CYS B 1 107 ? 13.927 -44.552 -28.181 1.00 14.41 107 CYS B C 1
ATOM 2398 O O . CYS B 1 107 ? 12.862 -44.295 -28.734 1.00 14.36 107 CYS B O 1
ATOM 2401 N N . MET B 1 108 ? 14.413 -43.845 -27.167 1.00 14.60 108 MET B N 1
ATOM 2402 C CA . MET B 1 108 ? 13.725 -42.689 -26.642 1.00 14.46 108 MET B CA 1
ATOM 2403 C C . MET B 1 108 ? 14.759 -41.592 -26.406 1.00 14.66 108 MET B C 1
ATOM 2404 O O . MET B 1 108 ? 15.489 -41.625 -25.417 1.00 14.87 108 MET B O 1
ATOM 2409 N N . LEU B 1 109 ? 14.837 -40.635 -27.316 1.00 15.00 109 LEU B N 1
ATOM 2410 C CA . LEU B 1 109 ? 15.849 -39.570 -27.209 1.00 16.13 109 LEU B CA 1
ATOM 2411 C C . LEU B 1 109 ? 15.222 -38.257 -26.737 1.00 16.16 109 LEU B C 1
ATOM 2412 O O . LEU B 1 109 ? 14.362 -37.677 -27.405 1.00 16.41 109 LEU B O 1
ATOM 2417 N N . ALA B 1 110 ? 15.636 -37.810 -25.562 1.00 16.44 110 ALA B N 1
ATOM 2418 C CA . ALA B 1 110 ? 15.082 -36.602 -24.984 1.00 16.67 110 ALA B CA 1
ATOM 2419 C C . ALA B 1 110 ? 15.634 -35.362 -25.681 1.00 16.46 110 ALA B C 1
ATOM 2420 O O . ALA B 1 110 ? 16.668 -35.412 -26.345 1.00 16.12 110 ALA B O 1
ATOM 2422 N N . HIS B 1 111 ? 14.937 -34.245 -25.519 1.00 16.68 111 HIS B N 1
ATOM 2423 C CA . HIS B 1 111 ? 15.407 -32.966 -26.081 1.00 16.18 111 HIS B CA 1
ATOM 2424 C C . HIS B 1 111 ? 16.869 -32.719 -25.808 1.00 16.02 111 HIS B C 1
ATOM 2425 O O . HIS B 1 111 ? 17.375 -32.999 -24.706 1.00 15.62 111 HIS B O 1
ATOM 2432 N N . GLY B 1 112 ? 17.533 -32.133 -26.800 1.00 15.54 112 GLY B N 1
ATOM 2433 C CA . GLY B 1 112 ? 18.877 -31.608 -26.627 1.00 15.20 112 GLY B CA 1
ATOM 2434 C C . GLY B 1 112 ? 19.946 -32.498 -27.209 1.00 15.06 112 GLY B C 1
ATOM 2435 O O . GLY B 1 112 ? 21.118 -32.215 -27.048 1.00 15.11 112 GLY B O 1
ATOM 2436 N N . TYR B 1 113 ? 19.563 -33.581 -27.879 1.00 14.48 113 TYR B N 1
ATOM 2437 C CA . TYR B 1 113 ? 20.569 -34.535 -28.343 1.00 14.48 113 TYR B CA 1
ATOM 2438 C C . TYR B 1 113 ? 21.397 -33.880 -29.455 1.00 14.04 113 TYR B C 1
ATOM 2439 O O . TYR B 1 113 ? 20.887 -33.072 -30.223 1.00 14.04 113 TYR B O 1
ATOM 2448 N N . GLU B 1 114 ? 22.674 -34.219 -29.503 1.00 14.02 114 GLU B N 1
ATOM 2449 C CA . GLU B 1 114 ? 23.532 -33.868 -30.629 1.00 15.00 114 GLU B CA 1
ATOM 2450 C C . GLU B 1 114 ? 24.246 -35.114 -31.057 1.00 15.08 114 GLU B C 1
ATOM 2451 O O . GLU B 1 114 ? 24.960 -35.742 -30.263 1.00 15.93 114 GLU B O 1
ATOM 2457 N N . ILE B 1 115 ? 24.027 -35.518 -32.297 1.00 14.84 115 ILE B N 1
ATOM 2458 C CA . ILE B 1 115 ? 24.608 -36.752 -32.740 1.00 14.44 115 ILE B CA 1
ATOM 2459 C C . ILE B 1 115 ? 25.358 -36.473 -34.041 1.00 14.35 115 ILE B C 1
ATOM 2460 O O . ILE B 1 115 ? 24.821 -35.858 -34.970 1.00 14.95 115 ILE B O 1
ATOM 2465 N N . ARG B 1 116 ? 26.602 -36.908 -34.118 1.00 14.04 116 ARG B N 1
ATOM 2466 C CA . ARG B 1 116 ? 27.360 -36.682 -35.343 1.00 14.50 116 ARG B CA 1
ATOM 2467 C C . ARG B 1 116 ? 28.491 -37.684 -35.489 1.00 14.35 116 ARG B C 1
ATOM 2468 O O . ARG B 1 116 ? 29.039 -38.178 -34.505 1.00 14.97 116 ARG B O 1
ATOM 2476 N N . ASN B 1 117 ? 28.837 -37.986 -36.729 1.00 13.93 117 ASN B N 1
ATOM 2477 C CA . ASN B 1 117 ? 29.902 -38.927 -37.003 1.00 14.44 117 ASN B CA 1
ATOM 2478 C C . ASN B 1 117 ? 31.193 -38.232 -37.374 1.00 14.60 117 ASN B C 1
ATOM 2479 O O . ASN B 1 117 ? 32.139 -38.901 -37.786 1.00 14.57 117 ASN B O 1
ATOM 2484 N N . THR B 1 118 ? 31.228 -36.904 -37.210 1.00 15.16 118 THR B N 1
ATOM 2485 C CA . THR B 1 118 ? 32.249 -36.047 -37.825 1.00 15.32 118 THR B CA 1
ATOM 2486 C C . THR B 1 118 ? 32.486 -34.810 -36.966 1.00 15.82 118 THR B C 1
ATOM 2487 O O . THR B 1 118 ? 31.609 -34.403 -36.204 1.00 16.36 118 THR B O 1
ATOM 2491 N N . ASP B 1 119 ? 33.670 -34.222 -37.084 1.00 16.34 119 ASP B N 1
ATOM 2492 C CA . ASP B 1 119 ? 33.969 -32.932 -36.457 1.00 17.30 119 ASP B CA 1
ATOM 2493 C C . ASP B 1 119 ? 33.726 -31.789 -37.425 1.00 18.01 119 ASP B C 1
ATOM 2494 O O . ASP B 1 119 ? 33.715 -30.612 -37.026 1.00 18.30 119 ASP B O 1
ATOM 2499 N N . MET B 1 120 ? 33.569 -32.147 -38.697 1.00 18.58 120 MET B N 1
ATOM 2500 C CA . MET B 1 120 ? 33.312 -31.202 -39.784 1.00 19.87 120 MET B CA 1
ATOM 2501 C C . MET B 1 120 ? 34.569 -30.416 -40.198 1.00 19.45 120 MET B C 1
ATOM 2502 O O . MET B 1 120 ? 34.576 -29.739 -41.215 1.00 19.60 120 MET B O 1
ATOM 2507 N N . HIS B 1 121 ? 35.632 -30.538 -39.410 1.00 19.85 121 HIS B N 1
ATOM 2508 C CA . HIS B 1 121 ? 36.910 -29.921 -39.735 1.00 19.53 121 HIS B CA 1
ATOM 2509 C C . HIS B 1 121 ? 38.073 -30.805 -39.299 1.00 19.07 121 HIS B C 1
ATOM 2510 O O . HIS B 1 121 ? 37.965 -31.549 -38.321 1.00 18.83 121 HIS B O 1
ATOM 2517 N N . PRO B 1 122 ? 39.192 -30.735 -40.031 1.00 18.40 122 PRO B N 1
ATOM 2518 C CA . PRO B 1 122 ? 40.334 -31.600 -39.750 1.00 18.52 122 PRO B CA 1
ATOM 2519 C C . PRO B 1 122 ? 41.260 -31.118 -38.632 1.00 18.43 122 PRO B C 1
ATOM 2520 O O . PRO B 1 122 ? 41.487 -29.914 -38.457 1.00 18.67 122 PRO B O 1
ATOM 2524 N N . ILE B 1 123 ? 41.812 -32.080 -37.908 1.00 18.14 123 ILE B N 1
ATOM 2525 C CA . ILE B 1 123 ? 42.889 -31.829 -36.990 1.00 17.77 123 ILE B CA 1
ATOM 2526 C C . ILE B 1 123 ? 44.029 -32.708 -37.447 1.00 18.06 123 ILE B C 1
ATOM 2527 O O . ILE B 1 123 ? 43.842 -33.908 -37.670 1.00 18.16 123 ILE B O 1
ATOM 2532 N N . TYR B 1 124 ? 45.189 -32.087 -37.656 1.00 17.74 124 TYR B N 1
ATOM 2533 C CA . TYR B 1 124 ? 46.394 -32.774 -38.063 1.00 18.00 124 TYR B CA 1
ATOM 2534 C C . TYR B 1 124 ? 47.407 -32.814 -36.938 1.00 18.25 124 TYR B C 1
ATOM 2535 O O . TYR B 1 124 ? 47.460 -31.909 -36.091 1.00 17.98 124 TYR B O 1
ATOM 2544 N N . SER B 1 125 ? 48.230 -33.857 -36.952 1.00 17.76 125 SER B N 1
ATOM 2545 C CA . SER B 1 125 ? 49.405 -33.934 -36.091 1.00 18.13 125 SER B CA 1
ATOM 2546 C C . SER B 1 125 ? 50.534 -33.104 -36.687 1.00 18.83 125 SER B C 1
ATOM 2547 O O . SER B 1 125 ? 50.877 -33.268 -37.864 1.00 19.03 125 SER B O 1
ATOM 2550 N N . LEU B 1 126 ? 51.132 -32.249 -35.867 1.00 19.12 126 LEU B N 1
ATOM 2551 C CA . LEU B 1 126 ? 52.320 -31.502 -36.249 1.00 19.83 126 LEU B CA 1
ATOM 2552 C C . LEU B 1 126 ? 53.491 -32.449 -36.394 1.00 20.32 126 LEU B C 1
ATOM 2553 O O . LEU B 1 126 ? 54.477 -32.123 -37.044 1.00 20.16 126 LEU B O 1
ATOM 2558 N N . GLU B 1 127 ? 53.399 -33.621 -35.766 1.00 20.53 127 GLU B N 1
ATOM 2559 C CA . GLU B 1 127 ? 54.544 -34.528 -35.752 1.00 21.01 127 GLU B CA 1
ATOM 2560 C C . GLU B 1 127 ? 54.741 -35.227 -37.093 1.00 20.63 127 GLU B C 1
ATOM 2561 O O . GLU B 1 127 ? 55.868 -35.456 -37.510 1.00 20.80 127 GLU B O 1
ATOM 2567 N N . ASN B 1 128 ? 53.656 -35.592 -37.765 1.00 20.56 128 ASN B N 1
ATOM 2568 C CA . ASN B 1 128 ? 53.794 -36.279 -39.054 1.00 20.55 128 ASN B CA 1
ATOM 2569 C C . ASN B 1 128 ? 52.871 -35.717 -40.140 1.00 20.24 128 ASN B C 1
ATOM 2570 O O . ASN B 1 128 ? 52.800 -36.261 -41.242 1.00 20.42 128 ASN B O 1
ATOM 2575 N N . GLY B 1 129 ? 52.160 -34.640 -39.801 1.00 19.65 129 GLY B N 1
ATOM 2576 C CA . GLY B 1 129 ? 51.327 -33.889 -40.741 1.00 19.05 129 GLY B CA 1
ATOM 2577 C C . GLY B 1 129 ? 50.051 -34.594 -41.133 1.00 18.97 129 GLY B C 1
ATOM 2578 O O . GLY B 1 129 ? 49.314 -34.115 -41.982 1.00 18.57 129 GLY B O 1
ATOM 2579 N N . GLU B 1 130 ? 49.784 -35.736 -40.501 1.00 19.26 130 GLU B N 1
ATOM 2580 C CA . GLU B 1 130 ? 48.625 -36.553 -40.819 1.00 19.39 130 GLU B CA 1
ATOM 2581 C C . GLU B 1 130 ? 47.371 -36.033 -40.130 1.00 19.86 130 GLU B C 1
ATOM 2582 O O . GLU B 1 130 ? 47.428 -35.564 -39.003 1.00 19.74 130 GLU B O 1
ATOM 2588 N N . ARG B 1 131 ? 46.228 -36.155 -40.793 1.00 19.87 131 ARG B N 1
ATOM 2589 C CA . ARG B 1 131 ? 44.969 -35.893 -40.139 1.00 20.04 131 ARG B CA 1
ATOM 2590 C C . ARG B 1 131 ? 44.661 -36.998 -39.128 1.00 20.04 131 ARG B C 1
ATOM 2591 O O . ARG B 1 131 ? 44.814 -38.186 -39.425 1.00 19.82 131 ARG B O 1
ATOM 2599 N N . ILE B 1 132 ? 44.222 -36.618 -37.936 1.00 20.00 132 ILE B N 1
ATOM 2600 C CA . ILE B 1 132 ? 44.022 -37.593 -36.867 1.00 20.36 132 ILE B CA 1
ATOM 2601 C C . ILE B 1 132 ? 42.581 -37.705 -36.355 1.00 20.23 132 ILE B C 1
ATOM 2602 O O . ILE B 1 132 ? 42.322 -38.440 -35.411 1.00 19.74 132 ILE B O 1
ATOM 2607 N N . ASN B 1 133 ? 41.650 -36.970 -36.954 1.00 20.33 133 ASN B N 1
ATOM 2608 C CA . ASN B 1 133 ? 40.259 -37.004 -36.494 1.00 19.82 133 ASN B CA 1
ATOM 2609 C C . ASN B 1 133 ? 39.280 -37.367 -37.600 1.00 19.64 133 ASN B C 1
ATOM 2610 O O . ASN B 1 133 ? 38.249 -36.719 -37.755 1.00 19.34 133 ASN B O 1
ATOM 2615 N N . HIS B 1 134 ? 39.600 -38.400 -38.376 1.00 19.74 134 HIS B N 1
ATOM 2616 C CA . HIS B 1 134 ? 38.692 -38.866 -39.412 1.00 19.76 134 HIS B CA 1
ATOM 2617 C C . HIS B 1 134 ? 37.332 -39.229 -38.812 1.00 19.95 134 HIS B C 1
ATOM 2618 O O . HIS B 1 134 ? 37.240 -39.657 -37.658 1.00 19.40 134 HIS B O 1
ATOM 2625 N N . GLY B 1 135 ? 36.281 -39.050 -39.609 1.00 20.18 135 GLY B N 1
ATOM 2626 C CA . GLY B 1 135 ? 34.926 -39.383 -39.197 1.00 20.23 135 GLY B CA 1
ATOM 2627 C C . GLY B 1 135 ? 34.748 -40.873 -39.003 1.00 20.18 135 GLY B C 1
ATOM 2628 O O . GLY B 1 135 ? 35.405 -41.669 -39.663 1.00 20.01 135 GLY B O 1
ATOM 2629 N N . LYS B 1 136 ? 33.860 -41.254 -38.090 1.00 20.54 136 LYS B N 1
ATOM 2630 C CA . LYS B 1 136 ? 33.574 -42.672 -37.846 1.00 20.68 136 LYS B CA 1
ATOM 2631 C C . LYS B 1 136 ? 32.105 -42.852 -37.542 1.00 20.26 136 LYS B C 1
ATOM 2632 O O . LYS B 1 136 ? 31.488 -42.008 -36.881 1.00 19.61 136 LYS B O 1
ATOM 2638 N N . ASP B 1 137 ? 31.572 -43.981 -37.983 1.00 19.24 137 ASP B N 1
ATOM 2639 C CA . ASP B 1 137 ? 30.158 -44.288 -37.858 1.00 19.43 137 ASP B CA 1
ATOM 2640 C C . ASP B 1 137 ? 29.717 -44.320 -36.416 1.00 19.10 137 ASP B C 1
ATOM 2641 O O . ASP B 1 137 ? 30.486 -44.687 -35.534 1.00 19.08 137 ASP B O 1
ATOM 2646 N N . VAL B 1 138 ? 28.469 -43.923 -36.191 1.00 19.06 138 VAL B N 1
ATOM 2647 C CA . VAL B 1 138 ? 27.854 -44.014 -34.877 1.00 18.55 138 VAL B CA 1
ATOM 2648 C C . VAL B 1 138 ? 26.775 -45.086 -34.922 1.00 18.78 138 VAL B C 1
ATOM 2649 O O . VAL B 1 138 ? 25.933 -45.100 -35.833 1.00 18.62 138 VAL B O 1
ATOM 2653 N N . ILE B 1 139 ? 26.821 -45.991 -33.952 1.00 18.46 139 ILE B N 1
ATOM 2654 C CA . ILE B 1 139 ? 25.818 -47.040 -33.851 1.00 19.14 139 ILE B CA 1
ATOM 2655 C C . ILE B 1 139 ? 25.145 -46.947 -32.477 1.00 18.91 139 ILE B C 1
ATOM 2656 O O . ILE B 1 139 ? 25.791 -47.131 -31.437 1.00 18.94 139 ILE B O 1
ATOM 2661 N N . ILE B 1 140 ? 23.862 -46.597 -32.479 1.00 18.32 140 ILE B N 1
ATOM 2662 C CA . ILE B 1 140 ? 23.089 -46.541 -31.244 1.00 17.89 140 ILE B CA 1
ATOM 2663 C C . ILE B 1 140 ? 22.161 -47.759 -31.267 1.00 17.39 140 ILE B C 1
ATOM 2664 O O . ILE B 1 140 ? 21.376 -47.931 -32.194 1.00 16.88 140 ILE B O 1
ATOM 2669 N N . GLY B 1 141 ? 22.274 -48.604 -30.248 1.00 16.96 141 GLY B N 1
ATOM 2670 C CA . GLY B 1 141 ? 21.610 -49.912 -30.255 1.00 16.48 141 GLY B CA 1
ATOM 2671 C C . GLY B 1 141 ? 20.114 -49.820 -30.072 1.00 16.06 141 GLY B C 1
ATOM 2672 O O . GLY B 1 141 ? 19.556 -48.728 -30.011 1.00 16.42 141 GLY B O 1
ATOM 2673 N N . ASN B 1 142 ? 19.467 -50.977 -29.978 1.00 14.77 142 ASN B N 1
ATOM 2674 C CA . ASN B 1 142 ? 18.038 -51.055 -29.733 1.00 14.78 142 ASN B CA 1
ATOM 2675 C C . ASN B 1 142 ? 17.707 -50.633 -28.302 1.00 14.44 142 ASN B C 1
ATOM 2676 O O . ASN B 1 142 ? 18.429 -50.998 -27.375 1.00 15.16 142 ASN B O 1
ATOM 2681 N N . HIS B 1 143 ? 16.620 -49.877 -28.135 1.00 14.53 143 HIS B N 1
ATOM 2682 C CA . HIS B 1 143 ? 16.049 -49.585 -26.817 1.00 14.69 143 HIS B CA 1
ATOM 2683 C C . HIS B 1 143 ? 17.019 -48.794 -25.980 1.00 14.85 143 HIS B C 1
ATOM 2684 O O . HIS B 1 143 ? 17.330 -49.161 -24.851 1.00 14.89 143 HIS B O 1
ATOM 2691 N N . VAL B 1 144 ? 17.492 -47.695 -26.554 1.00 14.26 144 VAL B N 1
ATOM 2692 C CA . VAL B 1 144 ? 18.385 -46.776 -25.858 1.00 14.51 144 VAL B CA 1
ATOM 2693 C C . VAL B 1 144 ? 17.639 -45.524 -25.480 1.00 14.18 144 VAL B C 1
ATOM 2694 O O . VAL B 1 144 ? 16.914 -44.959 -26.291 1.00 13.99 144 VAL B O 1
ATOM 2698 N N . TRP B 1 145 ? 17.823 -45.105 -24.229 1.00 14.44 145 TRP B N 1
ATOM 2699 C CA . TRP B 1 145 ? 17.247 -43.878 -23.725 1.00 14.54 145 TRP B CA 1
ATOM 2700 C C . TRP B 1 145 ? 18.367 -42.848 -23.545 1.00 14.75 145 TRP B C 1
ATOM 2701 O O . TRP B 1 145 ? 19.277 -43.053 -22.742 1.00 15.29 145 TRP B O 1
ATOM 2712 N N . LEU B 1 146 ? 18.334 -41.772 -24.323 1.00 14.72 146 LEU B N 1
ATOM 2713 C CA . LEU B 1 146 ? 19.261 -40.650 -24.087 1.00 15.01 146 LEU B CA 1
ATOM 2714 C C . LEU B 1 146 ? 18.500 -39.630 -23.262 1.00 15.38 146 LEU B C 1
ATOM 2715 O O . LEU B 1 146 ? 17.473 -39.123 -23.716 1.00 15.12 146 LEU B O 1
ATOM 2720 N N . GLY B 1 147 ? 18.977 -39.356 -22.042 1.00 15.77 147 GLY B N 1
ATOM 2721 C CA . GLY B 1 147 ? 18.439 -38.269 -21.227 1.00 15.47 147 GLY B CA 1
ATOM 2722 C C . GLY B 1 147 ? 18.689 -36.925 -21.887 1.00 15.85 147 GLY B C 1
ATOM 2723 O O . GLY B 1 147 ? 19.256 -36.861 -22.975 1.00 16.18 147 GLY B O 1
ATOM 2724 N N . ARG B 1 148 ? 18.256 -35.850 -21.237 1.00 15.68 148 ARG B N 1
ATOM 2725 C CA . ARG B 1 148 ? 18.320 -34.526 -21.828 1.00 16.19 148 ARG B CA 1
ATOM 2726 C C . ARG B 1 148 ? 19.753 -34.155 -22.165 1.00 16.20 148 ARG B C 1
ATOM 2727 O O . ARG B 1 148 ? 20.675 -34.530 -21.457 1.00 15.89 148 ARG B O 1
ATOM 2735 N N . ASN B 1 149 ? 19.913 -33.433 -23.263 1.00 16.87 149 ASN B N 1
ATOM 2736 C CA . ASN B 1 149 ? 21.181 -32.786 -23.649 1.00 17.47 149 ASN B CA 1
ATOM 2737 C C . ASN B 1 149 ? 22.371 -33.705 -23.627 1.00 17.66 149 ASN B C 1
ATOM 2738 O O . ASN B 1 149 ? 23.431 -33.375 -23.088 1.00 16.96 149 ASN B O 1
ATOM 2743 N N . VAL B 1 150 ? 22.194 -34.841 -24.288 1.00 17.32 150 VAL B N 1
ATOM 2744 C CA . VAL B 1 150 ? 23.253 -35.799 -24.467 1.00 17.13 150 VAL B CA 1
ATOM 2745 C C . VAL B 1 150 ? 23.925 -35.596 -25.815 1.00 17.30 150 VAL B C 1
ATOM 2746 O O . VAL B 1 150 ? 23.275 -35.285 -26.814 1.00 16.69 150 VAL B O 1
ATOM 2750 N N . THR B 1 151 ? 25.241 -35.747 -25.822 1.00 17.25 151 THR B N 1
ATOM 2751 C CA . THR B 1 151 ? 26.008 -35.592 -27.029 1.00 17.93 151 THR B CA 1
ATOM 2752 C C . THR B 1 151 ? 26.704 -36.890 -27.357 1.00 17.86 151 THR B C 1
ATOM 2753 O O . THR B 1 151 ? 27.446 -37.450 -26.541 1.00 17.80 151 THR B O 1
ATOM 2757 N N . ILE B 1 152 ? 26.428 -37.380 -28.556 1.00 18.05 152 ILE B N 1
ATOM 2758 C CA . ILE B 1 152 ? 27.038 -38.604 -29.048 1.00 18.28 152 ILE B CA 1
ATOM 2759 C C . ILE B 1 152 ? 27.960 -38.273 -30.233 1.00 18.46 152 ILE B C 1
ATOM 2760 O O . ILE B 1 152 ? 27.491 -37.822 -31.278 1.00 17.82 152 ILE B O 1
ATOM 2765 N N . LEU B 1 153 ? 29.257 -38.504 -30.059 1.00 18.22 153 LEU B N 1
ATOM 2766 C CA . LEU B 1 153 ? 30.240 -38.042 -31.026 1.00 18.93 153 LEU B CA 1
ATOM 2767 C C . LEU B 1 153 ? 30.687 -39.192 -31.899 1.00 18.94 153 LEU B C 1
ATOM 2768 O O . LEU B 1 153 ? 30.169 -40.309 -31.777 1.00 18.52 153 LEU B O 1
ATOM 2773 N N . LYS B 1 154 ? 31.668 -38.920 -32.754 1.00 18.23 154 LYS B N 1
ATOM 2774 C CA . LYS B 1 154 ? 32.083 -39.867 -33.777 1.00 18.69 154 LYS B CA 1
ATOM 2775 C C . LYS B 1 154 ? 32.595 -41.187 -33.211 1.00 18.48 154 LYS B C 1
ATOM 2776 O O . LYS B 1 154 ? 33.315 -41.209 -32.214 1.00 18.14 154 LYS B O 1
ATOM 2782 N N . GLY B 1 155 ? 32.228 -42.281 -33.875 1.00 18.41 155 GLY B N 1
ATOM 2783 C CA . GLY B 1 155 ? 32.793 -43.595 -33.589 1.00 18.70 155 GLY B CA 1
ATOM 2784 C C . GLY B 1 155 ? 32.185 -44.325 -32.401 1.00 19.00 155 GLY B C 1
ATOM 2785 O O . GLY B 1 155 ? 32.572 -45.455 -32.105 1.00 18.97 155 GLY B O 1
ATOM 2786 N N . VAL B 1 156 ? 31.219 -43.696 -31.740 1.00 19.36 156 VAL B N 1
ATOM 2787 C CA . VAL B 1 156 ? 30.625 -44.255 -30.532 1.00 19.28 156 VAL B CA 1
ATOM 2788 C C . VAL B 1 156 ? 29.571 -45.306 -30.862 1.00 20.06 156 VAL B C 1
ATOM 2789 O O . VAL B 1 156 ? 28.676 -45.077 -31.681 1.00 19.82 156 VAL B O 1
ATOM 2793 N N . CYS B 1 157 ? 29.688 -46.451 -30.204 1.00 20.74 157 CYS B N 1
ATOM 2794 C CA . CYS B 1 157 ? 28.680 -47.499 -30.299 1.00 21.74 157 CYS B CA 1
ATOM 2795 C C . CYS B 1 157 ? 28.047 -47.714 -28.935 1.00 20.93 157 CYS B C 1
ATOM 2796 O O . CYS B 1 157 ? 28.751 -47.953 -27.962 1.00 20.76 157 CYS B O 1
ATOM 2799 N N . ILE B 1 158 ? 26.723 -47.603 -28.884 1.00 20.52 158 ILE B N 1
ATOM 2800 C CA . ILE B 1 158 ? 25.949 -47.818 -27.656 1.00 20.11 158 ILE B CA 1
ATOM 2801 C C . ILE B 1 158 ? 25.223 -49.168 -27.691 1.00 19.51 158 ILE B C 1
ATOM 2802 O O . ILE B 1 158 ? 24.442 -49.444 -28.606 1.00 19.07 158 ILE B O 1
ATOM 2807 N N . PRO B 1 159 ? 25.494 -50.020 -26.695 1.00 18.70 159 PRO B N 1
ATOM 2808 C CA . PRO B 1 159 ? 24.878 -51.347 -26.649 1.00 18.31 159 PRO B CA 1
ATOM 2809 C C . PRO B 1 159 ? 23.364 -51.251 -26.533 1.00 17.77 159 PRO B C 1
ATOM 2810 O O . PRO B 1 159 ? 22.824 -50.160 -26.339 1.00 18.13 159 PRO B O 1
ATOM 2814 N N . ASN B 1 160 ? 22.688 -52.389 -26.625 1.00 17.30 160 ASN B N 1
ATOM 2815 C CA . ASN B 1 160 ? 21.248 -52.436 -26.485 1.00 16.96 160 ASN B CA 1
ATOM 2816 C C . ASN B 1 160 ? 20.837 -52.154 -25.029 1.00 16.33 160 ASN B C 1
ATOM 2817 O O . ASN B 1 160 ? 21.568 -52.496 -24.092 1.00 16.16 160 ASN B O 1
ATOM 2822 N N . ASN B 1 161 ? 19.646 -51.582 -24.846 1.00 15.85 161 ASN B N 1
ATOM 2823 C CA . ASN B 1 161 ? 19.059 -51.398 -23.509 1.00 15.88 161 ASN B CA 1
ATOM 2824 C C . ASN B 1 161 ? 20.005 -50.636 -22.591 1.00 15.92 161 ASN B C 1
ATOM 2825 O O . ASN B 1 161 ? 20.558 -51.179 -21.627 1.00 15.86 161 ASN B O 1
ATOM 2830 N N . VAL B 1 162 ? 20.173 -49.369 -22.912 1.00 15.78 162 VAL B N 1
ATOM 2831 C CA . VAL B 1 162 ? 21.078 -48.502 -22.171 1.00 15.95 162 VAL B CA 1
ATOM 2832 C C . VAL B 1 162 ? 20.414 -47.184 -21.909 1.00 15.91 162 VAL B C 1
ATOM 2833 O O . VAL B 1 162 ? 19.669 -46.672 -22.746 1.00 16.06 162 VAL B O 1
ATOM 2837 N N . VAL B 1 163 ? 20.699 -46.639 -20.734 1.00 16.27 163 VAL B N 1
ATOM 2838 C CA . VAL B 1 163 ? 20.295 -45.296 -20.381 1.00 16.15 163 VAL B CA 1
ATOM 2839 C C . VAL B 1 163 ? 21.547 -44.445 -20.278 1.00 16.37 163 VAL B C 1
ATOM 2840 O O . VAL B 1 163 ? 22.505 -44.829 -19.603 1.00 15.94 163 VAL B O 1
ATOM 2844 N N . VAL B 1 164 ? 21.542 -43.311 -20.971 1.00 16.44 164 VAL B N 1
ATOM 2845 C CA . VAL B 1 164 ? 22.593 -42.322 -20.832 1.00 16.51 164 VAL B CA 1
ATOM 2846 C C . VAL B 1 164 ? 22.044 -41.146 -20.047 1.00 16.50 164 VAL B C 1
ATOM 2847 O O . VAL B 1 164 ? 21.057 -40.526 -20.447 1.00 15.75 164 VAL B O 1
ATOM 2851 N N . GLY B 1 165 ? 22.693 -40.860 -18.922 1.00 16.77 165 GLY B N 1
ATOM 2852 C CA . GLY B 1 165 ? 22.306 -39.773 -18.040 1.00 17.42 165 GLY B CA 1
ATOM 2853 C C . GLY B 1 165 ? 22.327 -38.371 -18.621 1.00 17.82 165 GLY B C 1
ATOM 2854 O O . GLY B 1 165 ? 23.105 -38.043 -19.524 1.00 18.21 165 GLY B O 1
ATOM 2855 N N . SER B 1 166 ? 21.446 -37.542 -18.075 1.00 18.36 166 SER B N 1
ATOM 2856 C CA . SER B 1 166 ? 21.294 -36.146 -18.462 1.00 18.89 166 SER B CA 1
ATOM 2857 C C . SER B 1 166 ? 22.652 -35.459 -18.619 1.00 18.91 166 SER B C 1
ATOM 2858 O O . SER B 1 166 ? 23.528 -35.616 -17.776 1.00 17.98 166 SER B O 1
ATOM 2861 N N . HIS B 1 167 ? 22.809 -34.730 -19.728 1.00 19.25 167 HIS B N 1
ATOM 2862 C CA . HIS B 1 167 ? 23.995 -33.917 -20.051 1.00 20.23 167 HIS B CA 1
ATOM 2863 C C . HIS B 1 167 ? 25.315 -34.656 -20.198 1.00 20.43 167 HIS B C 1
ATOM 2864 O O . HIS B 1 167 ? 26.357 -34.025 -20.171 1.00 20.53 167 HIS B O 1
ATOM 2871 N N . THR B 1 168 ? 25.278 -35.969 -20.393 1.00 20.20 168 THR B N 1
ATOM 2872 C CA . THR B 1 168 ? 26.493 -36.736 -20.592 1.00 20.03 168 THR B CA 1
ATOM 2873 C C . THR B 1 168 ? 27.031 -36.542 -22.021 1.00 20.25 168 THR B C 1
ATOM 2874 O O . THR B 1 168 ? 26.254 -36.433 -22.985 1.00 20.52 168 THR B O 1
ATOM 2878 N N . VAL B 1 169 ? 28.351 -36.521 -22.174 1.00 19.44 169 VAL B N 1
ATOM 2879 C CA . VAL B 1 169 ? 28.940 -36.540 -23.503 1.00 19.23 169 VAL B CA 1
ATOM 2880 C C . VAL B 1 169 ? 29.713 -37.839 -23.709 1.00 19.07 169 VAL B C 1
ATOM 2881 O O . VAL B 1 169 ? 30.530 -38.212 -22.873 1.00 18.90 169 VAL B O 1
ATOM 2885 N N . LEU B 1 170 ? 29.422 -38.556 -24.795 1.00 19.08 170 LEU B N 1
ATOM 2886 C CA . LEU B 1 170 ? 30.134 -39.807 -25.089 1.00 19.51 170 LEU B CA 1
ATOM 2887 C C . LEU B 1 170 ? 31.176 -39.638 -26.199 1.00 19.29 170 LEU B C 1
ATOM 2888 O O . LEU B 1 170 ? 30.861 -39.169 -27.288 1.00 18.84 170 LEU B O 1
ATOM 2893 N N . TYR B 1 171 ? 32.402 -40.067 -25.905 1.00 19.67 171 TYR B N 1
ATOM 2894 C CA . TYR B 1 171 ? 33.543 -39.991 -26.822 1.00 20.05 171 TYR B CA 1
ATOM 2895 C C . TYR B 1 171 ? 33.967 -41.402 -27.215 1.00 19.92 171 TYR B C 1
ATOM 2896 O O . TYR B 1 171 ? 34.666 -41.597 -28.204 1.00 19.32 171 TYR B O 1
ATOM 2905 N N . LYS B 1 172 ? 33.578 -42.385 -26.409 1.00 19.41 172 LYS B N 1
ATOM 2906 C CA . LYS B 1 172 ? 34.051 -43.754 -26.614 1.00 19.68 172 LYS B CA 1
ATOM 2907 C C . LYS B 1 172 ? 32.889 -44.732 -26.628 1.00 19.40 172 LYS B C 1
ATOM 2908 O O . LYS B 1 172 ? 31.850 -44.489 -26.013 1.00 19.13 172 LYS B O 1
ATOM 2914 N N . SER B 1 173 ? 33.085 -45.852 -27.308 1.00 19.39 173 SER B N 1
ATOM 2915 C CA . SER B 1 173 ? 32.086 -46.908 -27.331 1.00 19.14 173 SER B CA 1
ATOM 2916 C C . SER B 1 173 ? 31.989 -47.643 -25.985 1.00 19.53 173 SER B C 1
ATOM 2917 O O . SER B 1 173 ? 32.922 -47.640 -25.189 1.00 19.47 173 SER B O 1
ATOM 2920 N N . PHE B 1 174 ? 30.845 -48.275 -25.749 1.00 20.18 174 PHE B N 1
ATOM 2921 C CA . PHE B 1 174 ? 30.639 -49.130 -24.584 1.00 20.71 174 PHE B CA 1
ATOM 2922 C C . PHE B 1 174 ? 30.151 -50.495 -25.077 1.00 20.82 174 PHE B C 1
ATOM 2923 O O . PHE B 1 174 ? 29.520 -50.558 -26.123 1.00 20.42 174 PHE B O 1
ATOM 2931 N N . LYS B 1 175 ? 30.420 -51.566 -24.328 1.00 21.18 175 LYS B N 1
ATOM 2932 C CA . LYS B 1 175 ? 30.082 -52.930 -24.775 1.00 21.59 175 LYS B CA 1
ATOM 2933 C C . LYS B 1 175 ? 28.984 -53.6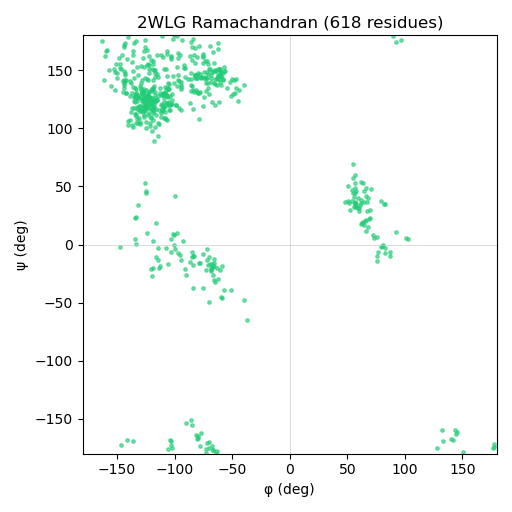04 -23.938 1.00 21.80 175 LYS B C 1
ATOM 2934 O O . LYS B 1 175 ? 28.377 -54.582 -24.371 1.00 21.47 175 LYS B O 1
ATOM 2940 N N . GLU B 1 176 ? 28.748 -53.074 -22.744 1.00 21.94 176 GLU B N 1
ATOM 2941 C CA . GLU B 1 176 ? 27.819 -53.654 -21.791 1.00 22.28 176 GLU B CA 1
ATOM 2942 C C . GLU B 1 176 ? 26.397 -53.174 -22.009 1.00 21.82 176 GLU B C 1
ATOM 2943 O O . GLU B 1 176 ? 26.129 -51.977 -21.965 1.00 21.16 176 GLU B O 1
ATOM 2949 N N . PRO B 1 177 ? 25.473 -54.112 -22.248 1.00 21.13 177 PRO B N 1
ATOM 2950 C CA . PRO B 1 177 ? 24.074 -53.729 -22.333 1.00 20.96 177 PRO B CA 1
ATOM 2951 C C . PRO B 1 177 ? 23.423 -53.684 -20.954 1.00 20.78 177 PRO B C 1
ATOM 2952 O O . PRO B 1 177 ? 24.016 -54.127 -19.980 1.00 21.02 177 PRO B O 1
ATOM 2956 N N . ASN B 1 178 ? 22.208 -53.155 -20.880 1.00 20.74 178 ASN B N 1
ATOM 2957 C CA . ASN B 1 178 ? 21.431 -53.204 -19.647 1.00 20.41 178 ASN B CA 1
ATOM 2958 C C . ASN B 1 178 ? 22.102 -52.374 -18.573 1.00 20.71 178 ASN B C 1
ATOM 2959 O O . ASN B 1 178 ? 22.187 -52.808 -17.432 1.00 20.40 178 ASN B O 1
ATOM 2964 N N . CYS B 1 179 ? 22.610 -51.195 -18.935 1.00 20.48 179 CYS B N 1
ATOM 2965 C CA . CYS B 1 179 ? 23.302 -50.374 -17.956 1.00 21.17 179 CYS B CA 1
ATOM 2966 C C . CYS B 1 179 ? 22.911 -48.895 -18.038 1.00 20.13 179 CYS B C 1
ATOM 2967 O O . CYS B 1 179 ? 22.306 -48.456 -19.007 1.00 19.83 179 CYS B O 1
ATOM 2970 N N . VAL B 1 180 ? 23.210 -48.146 -16.984 1.00 19.84 180 VAL B N 1
ATOM 2971 C CA . VAL B 1 180 ? 23.081 -46.690 -17.030 1.00 19.94 180 VAL B CA 1
ATOM 2972 C C . VAL B 1 180 ? 24.478 -46.093 -17.147 1.00 19.88 180 VAL B C 1
ATOM 2973 O O . VAL B 1 180 ? 25.388 -46.496 -16.425 1.00 19.47 180 VAL B O 1
ATOM 2977 N N . ILE B 1 181 ? 24.646 -45.135 -18.054 1.00 20.58 181 ILE B N 1
ATOM 2978 C CA . ILE B 1 181 ? 25.946 -44.520 -18.308 1.00 20.48 181 ILE B CA 1
ATOM 2979 C C . ILE B 1 181 ? 25.893 -43.027 -18.023 1.00 20.23 181 ILE B C 1
ATOM 2980 O O . ILE B 1 181 ? 24.954 -42.354 -18.437 1.00 20.55 181 ILE B O 1
ATOM 2985 N N . ALA B 1 182 ? 26.890 -42.507 -17.309 1.00 20.33 182 ALA B N 1
ATOM 2986 C CA . ALA B 1 182 ? 26.884 -41.090 -16.932 1.00 19.83 182 ALA B CA 1
ATOM 2987 C C . ALA B 1 182 ? 28.230 -40.551 -16.482 1.00 19.82 182 ALA B C 1
ATOM 2988 O O . ALA B 1 182 ? 29.218 -41.283 -16.359 1.00 19.74 182 ALA B O 1
ATOM 2990 N N . GLY B 1 183 ? 28.256 -39.245 -16.235 1.00 19.29 183 GLY B N 1
ATOM 2991 C CA . GLY B 1 183 ? 29.427 -38.603 -15.686 1.00 19.45 183 GLY B CA 1
ATOM 2992 C C . GLY B 1 183 ? 30.396 -38.115 -16.739 1.00 19.37 183 GLY B C 1
ATOM 2993 O O . GLY B 1 183 ? 30.175 -38.251 -17.944 1.00 18.99 183 GLY B O 1
ATOM 2994 N N . SER B 1 184 ? 31.474 -37.517 -16.266 1.00 19.72 184 SER B N 1
ATOM 2995 C CA . SER B 1 184 ? 32.510 -37.013 -17.133 1.00 19.91 184 SER B CA 1
ATOM 2996 C C . SER B 1 184 ? 33.834 -37.382 -16.503 1.00 19.70 184 SER B C 1
ATOM 2997 O O . SER B 1 184 ? 34.134 -36.928 -15.401 1.00 19.95 184 SER B O 1
ATOM 3000 N N . PRO B 1 185 ? 34.611 -38.252 -17.161 1.00 19.54 185 PRO B N 1
ATOM 3001 C CA . PRO B 1 185 ? 34.298 -39.040 -18.364 1.00 19.25 185 PRO B CA 1
ATOM 3002 C C . PRO B 1 185 ? 33.069 -39.944 -18.211 1.00 18.72 185 PRO B C 1
ATOM 3003 O O . PRO B 1 185 ? 32.752 -40.364 -17.101 1.00 18.24 185 PRO B O 1
ATOM 3007 N N . ALA B 1 186 ? 32.392 -40.242 -19.319 1.00 18.40 186 ALA B N 1
ATOM 3008 C CA . ALA B 1 186 ? 31.229 -41.124 -19.281 1.00 18.43 186 ALA B CA 1
ATOM 3009 C C . ALA B 1 186 ? 31.645 -42.479 -18.740 1.00 18.20 186 ALA B C 1
ATOM 3010 O O . ALA B 1 186 ? 32.684 -43.008 -19.109 1.00 17.79 186 ALA B O 1
ATOM 3012 N N . LYS B 1 187 ? 30.823 -43.039 -17.858 1.00 18.18 187 LYS B N 1
ATOM 3013 C CA . LYS B 1 187 ? 31.172 -44.269 -17.177 1.00 18.38 187 LYS B CA 1
ATOM 3014 C C . LYS B 1 187 ? 29.897 -45.074 -16.921 1.00 18.04 187 LYS B C 1
ATOM 3015 O O . LYS B 1 187 ? 28.828 -44.496 -16.804 1.00 17.96 187 LYS B O 1
ATOM 3021 N N . ILE B 1 188 ? 29.994 -46.397 -16.844 1.00 18.15 188 ILE B N 1
ATOM 3022 C CA . ILE B 1 188 ? 28.870 -47.192 -16.373 1.00 18.21 188 ILE B CA 1
ATOM 3023 C C . ILE B 1 188 ? 28.682 -46.853 -14.899 1.00 18.18 188 ILE B C 1
ATOM 3024 O O . ILE B 1 188 ? 29.617 -46.988 -14.121 1.00 18.30 188 ILE B O 1
ATOM 3029 N N . VAL B 1 189 ? 27.500 -46.380 -14.512 1.00 17.90 189 VAL B N 1
ATOM 3030 C CA . VAL B 1 189 ? 27.243 -46.097 -13.098 1.00 17.68 189 VAL B CA 1
ATOM 3031 C C . VAL B 1 189 ? 26.187 -47.007 -12.511 1.00 17.54 189 VAL B C 1
ATOM 3032 O O . VAL B 1 189 ? 25.894 -46.930 -11.334 1.00 17.83 189 VAL B O 1
ATOM 3036 N N . LYS B 1 190 ? 25.598 -47.865 -13.324 1.00 17.47 190 LYS B N 1
ATOM 3037 C CA . LYS B 1 190 ? 24.639 -48.828 -12.795 1.00 17.53 190 LYS B CA 1
ATOM 3038 C C . LYS B 1 190 ? 24.493 -49.945 -13.809 1.00 17.11 190 LYS B C 1
ATOM 3039 O O . LYS B 1 190 ? 24.511 -49.693 -15.018 1.00 17.07 190 LYS B O 1
ATOM 3045 N N . GLU B 1 191 ? 24.378 -51.174 -13.320 1.00 16.34 191 GLU B N 1
ATOM 3046 C CA . GLU B 1 191 ? 24.321 -52.345 -14.186 1.00 16.10 191 GLU B CA 1
ATOM 3047 C C . GLU B 1 191 ? 23.068 -53.151 -13.930 1.00 15.49 191 GLU B C 1
ATOM 3048 O O . GLU B 1 191 ? 22.487 -53.069 -12.861 1.00 14.80 191 GLU B O 1
ATOM 3054 N N . ASN B 1 192 ? 22.650 -53.911 -14.931 1.00 15.42 192 ASN B N 1
ATOM 3055 C CA . ASN B 1 192 ? 21.550 -54.855 -14.784 1.00 15.61 192 ASN B CA 1
ATOM 3056 C C . ASN B 1 192 ? 20.183 -54.228 -14.637 1.00 15.62 192 ASN B C 1
ATOM 3057 O O . ASN B 1 192 ? 19.393 -54.608 -13.773 1.00 15.91 192 ASN B O 1
ATOM 3062 N N . ILE B 1 193 ? 19.897 -53.277 -15.509 1.00 15.91 193 ILE B N 1
ATOM 3063 C CA . ILE B 1 193 ? 18.614 -52.620 -15.494 1.00 15.67 193 ILE B CA 1
ATOM 3064 C C . ILE B 1 193 ? 17.987 -52.693 -16.859 1.00 15.72 193 ILE B C 1
ATOM 3065 O O . ILE B 1 193 ? 18.627 -53.073 -17.842 1.00 15.47 193 ILE B O 1
ATOM 3070 N N . VAL B 1 194 ? 16.706 -52.371 -16.891 1.00 15.54 194 VAL B N 1
ATOM 3071 C CA . VAL B 1 194 ? 16.009 -52.154 -18.124 1.00 15.33 194 VAL B CA 1
ATOM 3072 C C . VAL B 1 194 ? 15.121 -50.950 -17.874 1.00 15.16 194 VAL B C 1
ATOM 3073 O O . VAL B 1 194 ? 14.545 -50.807 -16.790 1.00 15.77 194 VAL B O 1
ATOM 3077 N N . TRP B 1 195 ? 15.007 -50.084 -18.868 1.00 14.72 195 TRP B N 1
ATOM 3078 C CA . TRP B 1 195 ? 14.147 -48.920 -18.747 1.00 14.41 195 TRP B CA 1
ATOM 3079 C C . TRP B 1 195 ? 12.875 -49.160 -19.523 1.00 14.13 195 TRP B C 1
ATOM 3080 O O . TRP B 1 195 ? 12.821 -50.024 -20.404 1.00 14.24 195 TRP B O 1
ATOM 3091 N N . GLY B 1 196 ? 11.854 -48.379 -19.198 1.00 14.05 196 GLY B N 1
ATOM 3092 C CA . GLY B 1 196 ? 10.599 -48.411 -19.930 1.00 13.96 196 GLY B CA 1
ATOM 3093 C C . GLY B 1 196 ? 10.053 -47.011 -20.026 1.00 13.56 196 GLY B C 1
ATOM 3094 O O . GLY B 1 196 ? 10.566 -46.094 -19.408 1.00 13.41 196 GLY B O 1
ATOM 3095 N N . ARG B 1 197 ? 8.985 -46.844 -20.777 1.00 13.41 197 ARG B N 1
ATOM 3096 C CA . ARG B 1 197 ? 8.492 -45.521 -21.062 1.00 13.34 197 ARG B CA 1
ATOM 3097 C C . ARG B 1 197 ? 7.446 -45.048 -20.040 1.00 13.55 197 ARG B C 1
ATOM 3098 O O . ARG B 1 197 ? 7.239 -43.848 -19.857 1.00 13.50 197 ARG B O 1
ATOM 3106 N N . LYS B 1 198 ? 6.820 -45.993 -19.343 1.00 13.68 198 LYS B N 1
ATOM 3107 C CA . LYS B 1 198 ? 5.608 -45.695 -18.600 1.00 13.96 198 LYS B CA 1
ATOM 3108 C C . LYS B 1 198 ? 5.795 -45.917 -17.114 1.00 13.89 198 LYS B C 1
ATOM 3109 O O . LYS B 1 198 ? 6.001 -47.049 -16.675 1.00 13.51 198 LYS B O 1
ATOM 3115 N N . MET B 1 199 ? 5.707 -44.838 -16.344 1.00 13.96 199 MET B N 1
ATOM 3116 C CA . MET B 1 199 ? 5.926 -44.904 -14.902 1.00 14.32 199 MET B CA 1
ATOM 3117 C C . MET B 1 199 ? 4.830 -45.720 -14.219 1.00 14.69 199 MET B C 1
ATOM 3118 O O . MET B 1 199 ? 5.055 -46.283 -13.153 1.00 14.28 199 MET B O 1
ATOM 3123 N N . TYR B 1 200 ? 3.651 -45.766 -14.834 1.00 15.28 200 TYR B N 1
ATOM 3124 C CA . TYR B 1 200 ? 2.501 -46.450 -14.244 1.00 16.63 200 TYR B CA 1
ATOM 3125 C C . TYR B 1 200 ? 2.637 -47.968 -14.240 1.00 17.04 200 TYR B C 1
ATOM 3126 O O . TYR B 1 200 ? 1.893 -48.666 -13.525 1.00 17.75 200 TYR B O 1
ATOM 3135 N N . HIS B 1 201 ? 3.550 -48.492 -15.050 1.00 17.54 201 HIS B N 1
ATOM 3136 C CA . HIS B 1 201 ? 3.847 -49.923 -15.013 1.00 18.14 201 HIS B CA 1
ATOM 3137 C C . HIS B 1 201 ? 4.757 -50.169 -13.819 1.00 18.16 201 HIS B C 1
ATOM 3138 O O . HIS B 1 201 ? 5.925 -49.760 -13.832 1.00 18.91 201 HIS B O 1
ATOM 3145 N N . SER B 1 202 ? 4.225 -50.800 -12.780 1.00 17.93 202 SER B N 1
ATOM 3146 C CA . SER B 1 202 ? 4.959 -50.971 -11.528 1.00 17.74 202 SER B CA 1
ATOM 3147 C C . SER B 1 202 ? 6.256 -51.725 -11.732 1.00 17.49 202 SER B C 1
ATOM 3148 O O . SER B 1 202 ? 7.294 -51.348 -11.200 1.00 17.23 202 SER B O 1
ATOM 3151 N N . THR B 1 203 ? 6.178 -52.819 -12.477 1.00 17.28 203 THR B N 1
ATOM 3152 C CA . THR B 1 203 ? 7.310 -53.715 -12.648 1.00 17.04 203 THR B CA 1
ATOM 3153 C C . THR B 1 203 ? 7.540 -53.932 -14.118 1.00 16.64 203 THR B C 1
ATOM 3154 O O . THR B 1 203 ? 6.635 -53.710 -14.923 1.00 17.21 203 THR B O 1
ATOM 3158 N N . MET B 1 204 ? 8.733 -54.380 -14.487 1.00 16.21 204 MET B N 1
ATOM 3159 C CA . MET B 1 204 ? 8.994 -54.678 -15.888 1.00 16.02 204 MET B CA 1
ATOM 3160 C C . MET B 1 204 ? 8.038 -55.752 -16.440 1.00 16.28 204 MET B C 1
ATOM 3161 O O . MET B 1 204 ? 7.845 -55.871 -17.656 1.00 16.47 204 MET B O 1
ATOM 3166 N N . TYR B 1 205 ? 7.408 -56.516 -15.550 1.00 15.71 205 TYR B N 1
ATOM 3167 C CA . TYR B 1 205 ? 6.484 -57.564 -15.993 1.00 15.74 205 TYR B CA 1
ATOM 3168 C C . TYR B 1 205 ? 5.122 -57.006 -16.421 1.00 15.86 205 TYR B C 1
ATOM 3169 O O . TYR B 1 205 ? 4.369 -57.683 -17.102 1.00 16.25 205 TYR B O 1
ATOM 3178 N N . ASP B 1 206 ? 4.822 -55.765 -16.044 1.00 16.16 206 ASP B N 1
ATOM 3179 C CA . ASP B 1 206 ? 3.559 -55.128 -16.424 1.00 15.96 206 ASP B CA 1
ATOM 3180 C C . ASP B 1 206 ? 3.644 -54.481 -17.803 1.00 15.96 206 ASP B C 1
ATOM 3181 O O . ASP B 1 206 ? 2.642 -53.999 -18.330 1.00 15.59 206 ASP B O 1
ATOM 3186 N N . ASP B 1 207 ? 4.840 -54.473 -18.378 1.00 15.67 207 ASP B N 1
ATOM 3187 C CA . ASP B 1 207 ? 5.079 -53.780 -19.636 1.00 15.92 207 ASP B CA 1
ATOM 3188 C C . ASP B 1 207 ? 5.478 -54.768 -20.713 1.00 15.94 207 ASP B C 1
ATOM 3189 O O . ASP B 1 207 ? 6.636 -55.178 -20.782 1.00 16.07 207 ASP B O 1
ATOM 3194 N N . PRO B 1 208 ? 4.526 -55.124 -21.586 1.00 16.10 208 PRO B N 1
ATOM 3195 C CA . PRO B 1 208 ? 4.765 -56.183 -22.557 1.00 16.10 208 PRO B CA 1
ATOM 3196 C C . PRO B 1 208 ? 5.923 -55.847 -23.486 1.00 15.81 208 PRO B C 1
ATOM 3197 O O . PRO B 1 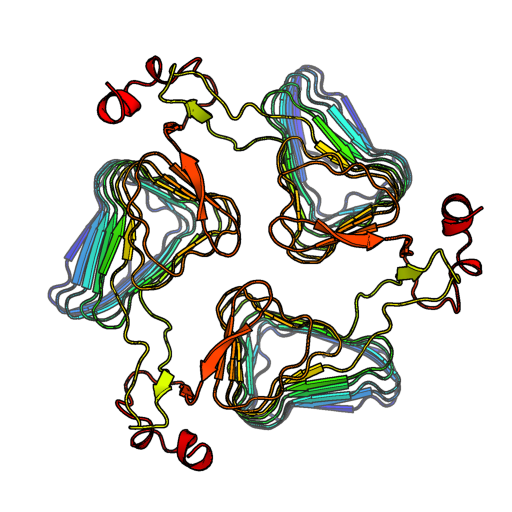208 ? 6.527 -56.742 -24.066 1.00 15.66 208 PRO B O 1
ATOM 3201 N N . THR B 1 209 ? 6.244 -54.567 -23.612 1.00 15.81 209 THR B N 1
ATOM 3202 C CA . THR B 1 209 ? 7.315 -54.146 -24.519 1.00 15.70 209 THR B CA 1
ATOM 3203 C C . THR B 1 209 ? 8.694 -54.580 -24.029 1.00 16.08 209 THR B C 1
ATOM 3204 O O . THR B 1 209 ? 9.654 -54.583 -24.794 1.00 16.35 209 THR B O 1
ATOM 3208 N N . LEU B 1 210 ? 8.787 -54.943 -22.751 1.00 16.60 210 LEU B N 1
ATOM 3209 C CA . LEU B 1 210 ? 10.067 -55.261 -22.125 1.00 16.68 210 LEU B CA 1
ATOM 3210 C C . LEU B 1 210 ? 10.333 -56.765 -22.033 1.00 17.33 210 LEU B C 1
ATOM 3211 O O . LEU B 1 210 ? 11.402 -57.177 -21.576 1.00 17.95 210 LEU B O 1
ATOM 3216 N N . ASN B 1 211 ? 9.361 -57.579 -22.446 1.00 17.28 211 ASN B N 1
ATOM 3217 C CA . ASN B 1 211 ? 9.505 -59.038 -22.432 1.00 17.28 211 ASN B CA 1
ATOM 3218 C C . ASN B 1 211 ? 10.891 -59.504 -22.862 1.00 17.59 211 ASN B C 1
ATOM 3219 O O . ASN B 1 211 ? 11.511 -60.342 -22.213 1.00 17.22 211 ASN B O 1
ATOM 3224 N N . GLU B 1 212 ? 11.373 -58.945 -23.969 1.00 18.08 212 GLU B N 1
ATOM 3225 C CA . GLU B 1 212 ? 12.564 -59.464 -24.631 1.00 18.41 212 GLU B CA 1
ATOM 3226 C C . GLU B 1 212 ? 13.853 -59.167 -23.863 1.00 18.26 212 GLU B C 1
ATOM 3227 O O . GLU B 1 212 ? 14.867 -59.844 -24.048 1.00 18.08 212 GLU B O 1
ATOM 3233 N N . PHE B 1 213 ? 13.830 -58.159 -23.003 1.00 17.99 213 PHE B N 1
ATOM 3234 C CA . PHE B 1 213 ? 15.057 -57.764 -22.324 1.00 17.77 213 PHE B CA 1
ATOM 3235 C C . PHE B 1 213 ? 15.334 -58.612 -21.087 1.00 17.71 213 PHE B C 1
ATOM 3236 O O . PHE B 1 213 ? 16.419 -58.573 -20.525 1.00 17.27 213 PHE B O 1
ATOM 3244 N N . TYR B 1 214 ? 14.361 -59.415 -20.684 1.00 18.16 214 TYR B N 1
ATOM 3245 C CA . TYR B 1 214 ? 14.606 -60.406 -19.651 1.00 18.30 214 TYR B CA 1
ATOM 3246 C C . TYR B 1 214 ? 14.134 -61.766 -20.137 1.00 18.73 214 TYR B C 1
ATOM 3247 O O . TYR B 1 214 ? 14.885 -62.740 -20.113 1.00 19.42 214 TYR B O 1
ATOM 3256 N N . TYR C 1 6 ? -6.168 -16.964 -17.282 1.00 21.05 6 TYR C N 1
ATOM 3257 C CA . TYR C 1 6 ? -5.922 -18.430 -17.155 1.00 20.88 6 TYR C CA 1
ATOM 3258 C C . TYR C 1 6 ? -7.100 -19.235 -17.655 1.00 20.29 6 TYR C C 1
ATOM 3259 O O . TYR C 1 6 ? -8.160 -18.695 -17.936 1.00 20.20 6 TYR C O 1
ATOM 3268 N N . SER C 1 7 ? -6.892 -20.537 -17.778 1.00 19.67 7 SER C N 1
ATOM 3269 C CA . SER C 1 7 ? -7.978 -21.455 -18.073 1.00 19.26 7 SER C CA 1
ATOM 3270 C C . SER C 1 7 ? -8.048 -22.519 -16.977 1.00 18.60 7 SER C C 1
ATOM 3271 O O . SER C 1 7 ? -7.035 -23.128 -16.609 1.00 17.60 7 SER C O 1
ATOM 3274 N N . GLU C 1 8 ? -9.259 -22.732 -16.466 1.00 17.98 8 GLU C N 1
ATOM 3275 C CA . GLU C 1 8 ? -9.469 -23.558 -15.284 1.00 17.90 8 GLU C CA 1
ATOM 3276 C C . GLU C 1 8 ? -10.651 -24.492 -15.530 1.00 17.51 8 GLU C C 1
ATOM 3277 O O . GLU C 1 8 ? -11.708 -24.023 -15.916 1.00 16.56 8 GLU C O 1
ATOM 3283 N N . GLN C 1 9 ? -10.452 -25.797 -15.325 1.00 17.24 9 GLN C N 1
ATOM 3284 C CA . GLN C 1 9 ? -11.533 -26.808 -15.466 1.00 16.99 9 GLN C CA 1
ATOM 3285 C C . GLN C 1 9 ? -11.458 -27.790 -14.299 1.00 15.92 9 GLN C C 1
ATOM 3286 O O . GLN C 1 9 ? -10.384 -28.254 -13.950 1.00 15.64 9 GLN C O 1
ATOM 3292 N N . GLY C 1 10 ? -12.593 -28.131 -13.697 1.00 15.91 10 GLY C N 1
ATOM 3293 C CA . GLY C 1 10 ? -12.576 -28.970 -12.500 1.00 14.87 10 GLY C CA 1
ATOM 3294 C C . GLY C 1 10 ? -13.380 -28.309 -11.399 1.00 14.74 10 GLY C C 1
ATOM 3295 O O . GLY C 1 10 ? -14.034 -27.293 -11.625 1.00 14.97 10 GLY C O 1
ATOM 3296 N N . ILE C 1 11 ? -13.380 -28.910 -10.216 1.00 13.93 11 ILE C N 1
ATOM 3297 C CA . ILE C 1 11 ? -14.135 -28.368 -9.105 1.00 13.31 11 ILE C CA 1
ATOM 3298 C C . ILE C 1 11 ? -13.174 -28.029 -7.973 1.00 12.92 11 ILE C C 1
ATOM 3299 O O . ILE C 1 11 ? -12.021 -28.541 -7.917 1.00 12.77 11 ILE C O 1
ATOM 3304 N N . ASN C 1 12 ? -13.625 -27.127 -7.094 1.00 12.34 12 ASN C N 1
ATOM 3305 C CA . ASN C 1 12 ? -12.823 -26.767 -5.942 1.00 12.13 12 ASN C CA 1
ATOM 3306 C C . ASN C 1 12 ? -11.374 -26.398 -6.304 1.00 11.22 12 ASN C C 1
ATOM 3307 O O . ASN C 1 12 ? -10.451 -26.763 -5.581 1.00 10.16 12 ASN C O 1
ATOM 3312 N N . ASN C 1 13 ? -11.185 -25.720 -7.438 1.00 10.65 13 ASN C N 1
ATOM 3313 C CA . ASN C 1 13 ? -9.893 -25.149 -7.775 1.00 10.70 13 ASN C CA 1
ATOM 3314 C C . ASN C 1 13 ? -9.874 -23.692 -7.313 1.00 10.37 13 ASN C C 1
ATOM 3315 O O . ASN C 1 13 ? -10.847 -22.960 -7.502 1.00 10.02 13 ASN C O 1
ATOM 3320 N N . THR C 1 14 ? -8.780 -23.278 -6.687 1.00 9.77 14 THR C N 1
ATOM 3321 C CA . THR C 1 14 ? -8.655 -21.899 -6.217 1.00 10.08 14 THR C CA 1
ATOM 3322 C C . THR C 1 14 ? -7.463 -21.207 -6.876 1.00 10.04 14 THR C C 1
ATOM 3323 O O . THR C 1 14 ? -6.374 -21.768 -6.941 1.00 9.77 14 THR C O 1
ATOM 3327 N N . ILE C 1 15 ? -7.683 -19.991 -7.359 1.00 10.46 15 ILE C N 1
ATOM 3328 C CA . ILE C 1 15 ? -6.644 -19.214 -8.020 1.00 11.87 15 ILE C CA 1
ATOM 3329 C C . ILE C 1 15 ? -6.668 -17.800 -7.454 1.00 11.78 15 ILE C C 1
ATOM 3330 O O . ILE C 1 15 ? -7.657 -17.081 -7.646 1.00 12.49 15 ILE C O 1
ATOM 3335 N N . ASN C 1 16 ? -5.629 -17.440 -6.697 1.00 10.92 16 ASN C N 1
ATOM 3336 C CA . ASN C 1 16 ? -5.501 -16.092 -6.114 1.00 10.91 16 ASN C CA 1
ATOM 3337 C C . ASN C 1 16 ? -4.245 -15.460 -6.653 1.00 10.12 16 ASN C C 1
ATOM 3338 O O . ASN C 1 16 ? -3.147 -15.854 -6.276 1.00 10.49 16 ASN C O 1
ATOM 3343 N N . ILE C 1 17 ? -4.416 -14.491 -7.540 1.00 9.84 17 ILE C N 1
ATOM 3344 C CA . ILE C 1 17 ? -3.302 -13.752 -8.101 1.00 10.13 17 ILE C CA 1
ATOM 3345 C C . ILE C 1 17 ? -3.482 -12.307 -7.714 1.00 9.38 17 ILE C C 1
ATOM 3346 O O . ILE C 1 17 ? -4.451 -11.691 -8.102 1.00 8.40 17 ILE C O 1
ATOM 3351 N N . SER C 1 18 ? -2.537 -11.751 -6.963 1.00 9.08 18 SER C N 1
ATOM 3352 C CA . SER C 1 18 ? -2.730 -10.415 -6.445 1.00 8.63 18 SER C CA 1
ATOM 3353 C C . SER C 1 18 ? -2.918 -9.421 -7.571 1.00 8.76 18 SER C C 1
ATOM 3354 O O . SER C 1 18 ? -2.322 -9.537 -8.653 1.00 9.02 18 SER C O 1
ATOM 3357 N N . THR C 1 19 ? -3.726 -8.418 -7.275 1.00 8.49 19 THR C N 1
ATOM 3358 C CA . THR C 1 19 ? -4.059 -7.370 -8.208 1.00 8.90 19 THR C CA 1
ATOM 3359 C C . THR C 1 19 ? -2.834 -6.526 -8.561 1.00 8.84 19 THR C C 1
ATOM 3360 O O . THR C 1 19 ? -2.838 -5.776 -9.536 1.00 8.83 19 THR C O 1
ATOM 3364 N N . THR C 1 20 ? -1.780 -6.646 -7.768 1.00 8.45 20 THR C N 1
ATOM 3365 C CA . THR C 1 20 ? -0.625 -5.778 -7.946 1.00 8.36 20 THR C CA 1
ATOM 3366 C C . THR C 1 20 ? 0.479 -6.496 -8.703 1.00 8.12 20 THR C C 1
ATOM 3367 O O . THR C 1 20 ? 1.577 -5.978 -8.846 1.00 7.31 20 THR C O 1
ATOM 3371 N N . SER C 1 21 ? 0.162 -7.684 -9.205 1.00 7.77 21 SER C N 1
ATOM 3372 C CA . SER C 1 21 ? 1.130 -8.504 -9.897 1.00 7.85 21 SER C CA 1
ATOM 3373 C C . SER C 1 21 ? 0.893 -8.520 -11.394 1.00 8.21 21 SER C C 1
ATOM 3374 O O . SER C 1 21 ? -0.238 -8.450 -11.850 1.00 8.70 21 SER C O 1
ATOM 3377 N N . LEU C 1 22 ? 1.978 -8.570 -12.154 1.00 9.21 22 LEU C N 1
ATOM 3378 C CA . LEU C 1 22 ? 1.917 -8.607 -13.606 1.00 9.63 22 LEU C CA 1
ATOM 3379 C C . LEU C 1 22 ? 2.050 -10.053 -14.049 1.00 9.58 22 LEU C C 1
ATOM 3380 O O . LEU C 1 22 ? 2.878 -10.780 -13.519 1.00 9.61 22 LEU C O 1
ATOM 3385 N N . THR C 1 23 ? 1.236 -10.471 -15.014 1.00 9.42 23 THR C N 1
ATOM 3386 C CA . THR C 1 23 ? 1.354 -11.812 -15.585 1.00 9.53 23 THR C CA 1
ATOM 3387 C C . THR C 1 23 ? 1.338 -11.759 -17.114 1.00 9.02 23 THR C C 1
ATOM 3388 O O . THR C 1 23 ? 0.820 -12.671 -17.771 1.00 7.71 23 THR C O 1
ATOM 3392 N N . ASN C 1 24 ? 1.905 -10.686 -17.663 1.00 8.01 24 ASN C N 1
ATOM 3393 C CA . ASN C 1 24 ? 1.929 -10.459 -19.108 1.00 8.33 24 ASN C CA 1
ATOM 3394 C C . ASN C 1 24 ? 2.416 -11.671 -19.874 1.00 7.98 24 ASN C C 1
ATOM 3395 O O . ASN C 1 24 ? 3.440 -12.241 -19.545 1.00 7.56 24 ASN C O 1
ATOM 3400 N N . ALA C 1 25 ? 1.661 -12.079 -20.892 1.00 8.03 25 ALA C N 1
ATOM 3401 C CA . ALA C 1 25 ? 2.104 -13.124 -21.806 1.00 7.89 25 ALA C CA 1
ATOM 3402 C C . ALA C 1 25 ? 2.288 -14.452 -21.101 1.00 8.19 25 ALA C C 1
ATOM 3403 O O . ALA C 1 25 ? 2.995 -15.328 -21.589 1.00 8.15 25 ALA C O 1
ATOM 3405 N N . THR C 1 26 ? 1.682 -14.619 -19.939 1.00 8.25 26 THR C N 1
ATOM 3406 C CA . THR C 1 26 ? 1.828 -15.891 -19.286 1.00 8.81 26 THR C CA 1
ATOM 3407 C C . THR C 1 26 ? 0.511 -16.647 -19.436 1.00 9.82 26 THR C C 1
ATOM 3408 O O . THR C 1 26 ? -0.558 -16.075 -19.281 1.00 9.51 26 THR C O 1
ATOM 3412 N N . GLN C 1 27 ? 0.615 -17.920 -19.785 1.00 11.40 27 GLN C N 1
ATOM 3413 C CA . GLN C 1 27 ? -0.534 -18.819 -19.832 1.00 12.58 27 GLN C CA 1
ATOM 3414 C C . GLN C 1 27 ? -0.532 -19.717 -18.602 1.00 13.09 27 GLN C C 1
ATOM 3415 O O . GLN C 1 27 ? 0.480 -20.344 -18.293 1.00 12.71 27 GLN C O 1
ATOM 3421 N N . LEU C 1 28 ? -1.670 -19.782 -17.910 1.00 13.44 28 LEU C N 1
ATOM 3422 C CA . LEU C 1 28 ? -1.821 -20.653 -16.749 1.00 13.88 28 LEU C CA 1
ATOM 3423 C C . LEU C 1 28 ? -3.005 -21.573 -16.977 1.00 13.69 28 LEU C C 1
ATOM 3424 O O . LEU C 1 28 ? -4.098 -21.113 -17.281 1.00 13.61 28 LEU C O 1
ATOM 3429 N N . THR C 1 29 ? -2.768 -22.869 -16.839 1.00 13.43 29 THR C N 1
ATOM 3430 C CA . THR C 1 29 ? -3.764 -23.883 -17.157 1.00 12.95 29 THR C CA 1
ATOM 3431 C C . THR C 1 29 ? -3.908 -24.812 -15.969 1.00 12.06 29 THR C C 1
ATOM 3432 O O . THR C 1 29 ? -2.933 -25.379 -15.485 1.00 11.69 29 THR C O 1
ATOM 3436 N N . VAL C 1 30 ? -5.128 -24.960 -15.485 1.00 11.57 30 VAL C N 1
ATOM 3437 C CA . VAL C 1 30 ? -5.362 -25.809 -14.331 1.00 11.08 30 VAL C CA 1
ATOM 3438 C C . VAL C 1 30 ? -6.473 -26.771 -14.722 1.00 10.41 30 VAL C C 1
ATOM 3439 O O . VAL C 1 30 ? -7.525 -26.345 -15.166 1.00 9.46 30 VAL C O 1
ATOM 3443 N N . ILE C 1 31 ? -6.192 -28.060 -14.614 1.00 9.71 31 ILE C N 1
ATOM 3444 C CA . ILE C 1 31 ? -7.153 -29.086 -15.034 1.00 10.32 31 ILE C CA 1
ATOM 3445 C C . ILE C 1 31 ? -7.207 -30.143 -13.953 1.00 10.29 31 ILE C C 1
ATOM 3446 O O . ILE C 1 31 ? -6.236 -30.875 -13.708 1.00 9.96 31 ILE C O 1
ATOM 3451 N N . GLY C 1 32 ? -8.342 -30.215 -13.284 1.00 10.91 32 GLY C N 1
ATOM 3452 C CA . GLY C 1 32 ? -8.466 -31.156 -12.200 1.00 11.49 32 GLY C CA 1
ATOM 3453 C C . GLY C 1 32 ? -9.271 -30.521 -11.094 1.00 12.38 32 GLY C C 1
ATOM 3454 O O . GLY C 1 32 ? -9.849 -29.419 -11.277 1.00 13.48 32 GLY C O 1
ATOM 3455 N N . ASN C 1 33 ? -9.234 -31.230 -9.916 1.00 13.12 33 ASN C N 1
ATOM 3456 C CA . ASN C 1 33 ? -10.015 -30.807 -8.763 1.00 13.33 33 ASN C CA 1
ATOM 3457 C C . ASN C 1 33 ? -9.109 -30.569 -7.542 1.00 13.75 33 ASN C C 1
ATOM 3458 O O . ASN C 1 33 ? -8.056 -31.209 -7.388 1.00 13.89 33 ASN C O 1
ATOM 3463 N N . ASN C 1 34 ? -9.498 -29.621 -6.699 1.00 14.19 34 ASN C N 1
ATOM 3464 C CA . ASN C 1 34 ? -8.820 -29.433 -5.422 1.00 14.63 34 ASN C CA 1
ATOM 3465 C C . ASN C 1 34 ? -7.391 -28.862 -5.588 1.00 14.26 34 ASN C C 1
ATOM 3466 O O . ASN C 1 34 ? -6.501 -29.121 -4.774 1.00 13.66 34 ASN C O 1
ATOM 3471 N N . ASN C 1 35 ? -7.190 -28.080 -6.646 1.00 13.76 35 ASN C N 1
ATOM 3472 C CA . ASN C 1 35 ? -5.890 -27.471 -6.931 1.00 13.85 35 ASN C CA 1
ATOM 3473 C C . ASN C 1 35 ? -5.872 -26.034 -6.421 1.00 13.89 35 ASN C C 1
ATOM 3474 O O . ASN C 1 35 ? -6.922 -25.384 -6.333 1.00 13.89 35 ASN C O 1
ATOM 3479 N N . SER C 1 36 ? -4.685 -25.536 -6.086 1.00 14.31 36 SER C N 1
ATOM 3480 C CA . SER C 1 36 ? -4.566 -24.221 -5.482 1.00 14.22 36 SER C CA 1
ATOM 3481 C C . SER C 1 36 ? -3.370 -23.492 -6.086 1.00 14.69 36 SER C C 1
ATOM 3482 O O . SER C 1 36 ? -2.273 -24.024 -6.122 1.00 14.40 36 SER C O 1
ATOM 3485 N N . VAL C 1 37 ? -3.611 -22.279 -6.567 1.00 15.22 37 VAL C N 1
ATOM 3486 C CA . VAL C 1 37 ? -2.571 -21.409 -7.078 1.00 15.79 37 VAL C CA 1
ATOM 3487 C C . VAL C 1 37 ? -2.626 -20.111 -6.297 1.00 15.47 37 VAL C C 1
ATOM 3488 O O . VAL C 1 37 ? -3.673 -19.483 -6.201 1.00 13.80 37 VAL C O 1
ATOM 3492 N N . TYR C 1 38 ? -1.495 -19.715 -5.727 1.00 16.15 38 TYR C N 1
ATOM 3493 C CA . TYR C 1 38 ? -1.388 -18.394 -5.119 1.00 16.83 38 TYR C CA 1
ATOM 3494 C C . TYR C 1 38 ? -0.170 -17.677 -5.681 1.00 16.21 38 TYR C C 1
ATOM 3495 O O . TYR C 1 38 ? 0.906 -18.251 -5.776 1.00 15.83 38 TYR C O 1
ATOM 3504 N N . ILE C 1 39 ? -0.378 -16.435 -6.092 1.00 15.80 39 ILE C N 1
ATOM 3505 C CA . ILE C 1 39 ? 0.702 -15.559 -6.525 1.00 15.32 39 ILE C CA 1
ATOM 3506 C C . ILE C 1 39 ? 0.562 -14.273 -5.718 1.00 15.04 39 ILE C C 1
ATOM 3507 O O . ILE C 1 39 ? -0.468 -13.592 -5.769 1.00 14.02 39 ILE C O 1
ATOM 3512 N N . GLY C 1 40 ? 1.609 -13.952 -4.964 1.00 14.77 40 GLY C N 1
ATOM 3513 C CA . GLY C 1 40 ? 1.578 -12.858 -4.005 1.00 14.74 40 GLY C CA 1
ATOM 3514 C C . GLY C 1 40 ? 1.701 -11.490 -4.628 1.00 14.83 40 GLY C C 1
ATOM 3515 O O . GLY C 1 40 ? 1.488 -11.315 -5.820 1.00 15.34 40 GLY C O 1
ATOM 3516 N N . ASN C 1 41 ? 2.041 -10.516 -3.804 1.00 15.04 41 ASN C N 1
ATOM 3517 C CA . ASN C 1 41 ? 2.067 -9.120 -4.223 1.00 15.26 41 ASN C CA 1
ATOM 3518 C C . ASN C 1 41 ? 3.331 -8.698 -4.964 1.00 15.09 41 ASN C C 1
ATOM 3519 O O . ASN C 1 41 ? 4.427 -9.167 -4.675 1.00 13.91 41 ASN C O 1
ATOM 3524 N N . ASN C 1 42 ? 3.151 -7.795 -5.921 1.00 15.68 42 ASN C N 1
ATOM 3525 C CA . ASN C 1 42 ? 4.274 -7.204 -6.654 1.00 15.81 42 ASN C CA 1
ATOM 3526 C C . ASN C 1 42 ? 5.155 -8.220 -7.355 1.00 15.77 42 ASN C C 1
ATOM 3527 O O . ASN C 1 42 ? 6.350 -8.015 -7.471 1.00 15.80 42 ASN C O 1
ATOM 3532 N N . CYS C 1 43 ? 4.572 -9.326 -7.804 1.00 15.25 43 CYS C N 1
ATOM 3533 C CA . CYS C 1 43 ? 5.283 -10.276 -8.618 1.00 15.61 43 CYS C CA 1
ATOM 3534 C C . CYS C 1 43 ? 5.230 -9.868 -10.083 1.00 15.97 43 CYS C C 1
ATOM 3535 O O . CYS C 1 43 ? 4.335 -9.120 -10.508 1.00 16.60 43 CYS C O 1
ATOM 3538 N N . LYS C 1 44 ? 6.180 -10.379 -10.851 1.00 16.47 44 LYS C N 1
ATOM 3539 C CA . LYS C 1 44 ? 6.133 -10.275 -12.303 1.00 17.19 44 LYS C CA 1
ATOM 3540 C C . LYS C 1 44 ? 6.372 -11.675 -12.806 1.00 17.19 44 LYS C C 1
ATOM 3541 O O . LYS C 1 44 ? 7.484 -12.180 -12.745 1.00 17.32 44 LYS C O 1
ATOM 3547 N N . ILE C 1 45 ? 5.313 -12.330 -13.249 1.00 16.74 45 ILE C N 1
ATOM 3548 C CA . ILE C 1 45 ? 5.432 -13.685 -13.734 1.00 16.97 45 ILE C CA 1
ATOM 3549 C C . ILE C 1 45 ? 5.095 -13.622 -15.215 1.00 16.90 45 ILE C C 1
ATOM 3550 O O . ILE C 1 45 ? 3.924 -13.723 -15.587 1.00 17.30 45 ILE C O 1
ATOM 3555 N N . VAL C 1 46 ? 6.115 -13.483 -16.047 1.00 16.03 46 VAL C N 1
ATOM 3556 C CA . VAL C 1 46 ? 5.890 -13.115 -17.438 1.00 16.17 46 VAL C CA 1
ATOM 3557 C C . VAL C 1 46 ? 6.386 -14.152 -18.423 1.00 14.85 46 VAL C C 1
ATOM 3558 O O . VAL C 1 46 ? 7.351 -14.888 -18.151 1.00 14.67 46 VAL C O 1
ATOM 3562 N N . SER C 1 47 ? 5.718 -14.185 -19.567 1.00 14.23 47 SER C N 1
ATOM 3563 C CA . SER C 1 47 ? 6.108 -15.023 -20.693 1.00 14.02 47 SER C CA 1
ATOM 3564 C C . SER C 1 47 ? 6.312 -16.472 -20.282 1.00 13.73 47 SER C C 1
ATOM 3565 O O . SER C 1 47 ? 7.177 -17.161 -20.816 1.00 13.94 47 SER C O 1
ATOM 3568 N N . SER C 1 48 ? 5.498 -16.930 -19.344 1.00 13.13 48 SER C N 1
ATOM 3569 C CA . SER C 1 48 ? 5.658 -18.255 -18.766 1.00 12.64 48 SER C CA 1
ATOM 3570 C C . SER C 1 48 ? 4.531 -19.195 -19.193 1.00 12.69 48 SER C C 1
ATOM 3571 O O . SER C 1 48 ? 3.517 -18.746 -19.703 1.00 11.67 48 SER C O 1
ATOM 3574 N N . ASN C 1 49 ? 4.757 -20.495 -19.047 1.00 12.99 49 ASN C N 1
ATOM 3575 C CA . ASN C 1 49 ? 3.756 -21.516 -19.418 1.00 14.09 49 ASN C CA 1
ATOM 3576 C C . ASN C 1 49 ? 3.623 -22.513 -18.282 1.00 13.68 49 ASN C C 1
ATOM 3577 O O . ASN C 1 49 ? 4.491 -23.364 -18.075 1.00 13.43 49 ASN C O 1
ATOM 3582 N N . ILE C 1 50 ? 2.530 -22.393 -17.545 1.00 13.57 50 ILE C N 1
ATOM 3583 C CA . ILE C 1 50 ? 2.388 -23.102 -16.295 1.00 13.50 50 ILE C CA 1
ATOM 3584 C C . ILE C 1 50 ? 1.178 -23.989 -16.352 1.00 13.21 50 ILE C C 1
ATOM 3585 O O . ILE C 1 50 ? 0.068 -23.566 -16.654 1.00 12.31 50 ILE C O 1
ATOM 3590 N N . ARG C 1 51 ? 1.400 -25.248 -16.058 1.00 13.78 51 ARG C N 1
ATOM 3591 C CA . ARG C 1 51 ? 0.313 -26.177 -16.216 1.00 14.48 51 ARG C CA 1
ATOM 3592 C C . ARG C 1 51 ? 0.168 -27.105 -15.026 1.00 13.85 51 ARG C C 1
ATOM 3593 O O . ARG C 1 51 ? 1.123 -27.732 -14.591 1.00 13.97 51 ARG C O 1
ATOM 3601 N N . LEU C 1 52 ? -1.052 -27.154 -14.502 1.00 13.44 52 LEU C N 1
ATOM 3602 C CA . LEU C 1 52 ? -1.423 -28.050 -13.431 1.00 12.95 52 LEU C CA 1
ATOM 3603 C C . LEU C 1 52 ? -2.461 -29.019 -13.960 1.00 12.57 52 LEU C C 1
ATOM 3604 O O . LEU C 1 52 ? -3.496 -28.594 -14.465 1.00 12.00 52 LEU C O 1
ATOM 3609 N N . LYS C 1 53 ? -2.183 -30.308 -13.845 1.00 12.75 53 LYS C N 1
ATOM 3610 C CA . LYS C 1 53 ? -3.046 -31.329 -14.442 1.00 13.13 53 LYS C CA 1
ATOM 3611 C C . LYS C 1 53 ? -3.159 -32.500 -13.505 1.00 13.38 53 LYS C C 1
ATOM 3612 O O . LYS C 1 53 ? -2.239 -33.305 -13.390 1.00 14.42 53 LYS C O 1
ATOM 3618 N N . GLY C 1 54 ? -4.287 -32.578 -12.827 1.00 12.57 54 GLY C N 1
ATOM 3619 C CA . GLY C 1 54 ? -4.489 -33.594 -11.817 1.00 13.20 54 GLY C CA 1
ATOM 3620 C C . GLY C 1 54 ? -5.294 -33.040 -10.657 1.00 12.92 54 GLY C C 1
ATOM 3621 O O . GLY C 1 54 ? -6.002 -32.008 -10.791 1.00 13.59 54 GLY C O 1
ATOM 3622 N N . ASN C 1 55 ? -5.164 -33.729 -9.512 1.00 12.62 55 ASN C N 1
ATOM 3623 C CA . ASN C 1 55 ? -5.920 -33.380 -8.325 1.00 12.73 55 ASN C CA 1
ATOM 3624 C C . ASN C 1 55 ? -4.960 -32.966 -7.224 1.00 12.81 55 ASN C C 1
ATOM 3625 O O . ASN C 1 55 ? -3.834 -33.449 -7.169 1.00 12.65 55 ASN C O 1
ATOM 3630 N N . ASN C 1 56 ? -5.420 -32.075 -6.351 1.00 13.02 56 ASN C N 1
ATOM 3631 C CA . ASN C 1 56 ? -4.684 -31.709 -5.142 1.00 12.97 56 ASN C CA 1
ATOM 3632 C C . ASN C 1 56 ? -3.273 -31.193 -5.439 1.00 12.86 56 ASN C C 1
ATOM 3633 O O . ASN C 1 56 ? -2.314 -31.569 -4.778 1.00 12.90 56 ASN C O 1
ATOM 3638 N N . ILE C 1 57 ? -3.161 -30.337 -6.442 1.00 11.89 57 ILE C N 1
ATOM 3639 C CA . ILE C 1 57 ? -1.868 -29.735 -6.787 1.00 12.29 57 ILE C CA 1
ATOM 3640 C C . ILE C 1 57 ? -1.781 -28.359 -6.128 1.00 12.13 57 ILE C C 1
ATOM 3641 O O . ILE C 1 57 ? -2.789 -27.669 -5.986 1.00 11.14 57 ILE C O 1
ATOM 3646 N N . THR C 1 58 ? -0.571 -27.975 -5.715 1.00 12.95 58 THR C N 1
ATOM 3647 C CA . THR C 1 58 ? -0.334 -26.675 -5.077 1.00 13.62 58 THR C CA 1
ATOM 3648 C C . THR C 1 58 ? 0.803 -25.912 -5.753 1.00 13.33 58 THR C C 1
ATOM 3649 O O . THR C 1 58 ? 1.897 -26.429 -5.866 1.00 13.98 58 THR C O 1
ATOM 3653 N N . LEU C 1 59 ? 0.528 -24.694 -6.214 1.00 13.40 59 LEU C N 1
ATOM 3654 C CA . LEU C 1 59 ? 1.564 -23.760 -6.681 1.00 13.74 59 LEU C CA 1
ATOM 3655 C C . LEU C 1 59 ? 1.502 -22.519 -5.803 1.00 14.08 59 LEU C C 1
ATOM 3656 O O . LEU C 1 59 ? 0.487 -21.817 -5.782 1.00 14.84 59 LEU C O 1
ATOM 3661 N N . PHE C 1 60 ? 2.585 -22.272 -5.068 1.00 14.30 60 PHE C N 1
ATOM 3662 C CA . PHE C 1 60 ? 2.660 -21.159 -4.139 1.00 14.22 60 PHE C CA 1
ATOM 3663 C C . PHE C 1 60 ? 3.846 -20.285 -4.497 1.00 13.86 60 PHE C C 1
ATOM 3664 O O . PHE C 1 60 ? 4.961 -20.742 -4.451 1.00 13.18 60 PHE C O 1
ATOM 3672 N N . ILE C 1 61 ? 3.581 -19.040 -4.860 1.00 13.50 61 ILE C N 1
ATOM 3673 C CA . ILE C 1 61 ? 4.637 -18.106 -5.238 1.00 13.82 61 ILE C CA 1
ATOM 3674 C C . ILE C 1 61 ? 4.439 -16.876 -4.384 1.00 13.22 61 ILE C C 1
ATOM 3675 O O . ILE C 1 61 ? 3.410 -16.227 -4.471 1.00 12.97 61 ILE C O 1
ATOM 3680 N N . ALA C 1 62 ? 5.404 -16.590 -3.523 1.00 13.18 62 ALA C N 1
ATOM 3681 C CA . ALA C 1 62 ? 5.239 -15.516 -2.536 1.00 13.44 62 ALA C CA 1
ATOM 3682 C C . ALA C 1 62 ? 5.440 -14.122 -3.167 1.00 13.85 62 ALA C C 1
ATOM 3683 O O . ALA C 1 62 ? 5.598 -14.008 -4.390 1.00 14.16 62 ALA C O 1
ATOM 3685 N N . ASP C 1 63 ? 5.442 -13.091 -2.325 1.00 13.13 63 ASP C N 1
ATOM 3686 C CA . ASP C 1 63 ? 5.612 -11.706 -2.756 1.00 13.45 63 ASP C CA 1
ATOM 3687 C C . ASP C 1 63 ? 6.957 -11.479 -3.426 1.00 12.81 63 ASP C C 1
ATOM 3688 O O . ASP C 1 63 ? 7.928 -12.128 -3.096 1.00 12.30 63 ASP C O 1
ATOM 3693 N N . ASP C 1 64 ? 6.984 -10.512 -4.341 1.00 13.62 64 ASP C N 1
ATOM 3694 C CA . ASP C 1 64 ? 8.209 -9.986 -4.954 1.00 13.82 64 ASP C CA 1
ATOM 3695 C C . ASP C 1 64 ? 9.042 -11.021 -5.711 1.00 13.39 64 ASP C C 1
ATOM 3696 O O . ASP C 1 64 ? 10.271 -10.906 -5.789 1.00 13.71 64 ASP C O 1
ATOM 3701 N N . VAL C 1 65 ? 8.367 -12.007 -6.284 1.00 12.86 65 VAL C N 1
ATOM 3702 C CA . VAL C 1 65 ? 9.002 -13.002 -7.112 1.00 12.71 65 VAL C CA 1
ATOM 3703 C C . VAL C 1 65 ? 8.894 -12.549 -8.557 1.00 13.52 65 VAL C C 1
ATOM 3704 O O . VAL C 1 65 ? 7.859 -12.075 -8.995 1.00 13.31 65 VAL C O 1
ATOM 3708 N N . GLU C 1 66 ? 10.005 -12.643 -9.272 1.00 14.18 66 GLU C N 1
ATOM 3709 C CA . GLU C 1 66 ? 10.041 -12.253 -10.672 1.00 15.05 66 GLU C CA 1
ATOM 3710 C C . GLU C 1 66 ? 10.484 -13.458 -11.471 1.00 15.28 66 GLU C C 1
ATOM 3711 O O . GLU C 1 66 ? 11.518 -14.049 -11.190 1.00 16.43 66 GLU C O 1
ATOM 3717 N N . ILE C 1 67 ? 9.665 -13.849 -12.439 1.00 15.14 67 ILE C N 1
ATOM 3718 C CA . ILE C 1 67 ? 9.910 -15.034 -13.245 1.00 14.84 67 ILE C CA 1
ATOM 3719 C C . ILE C 1 67 ? 9.697 -14.685 -14.718 1.00 14.83 67 ILE C C 1
ATOM 3720 O O . ILE C 1 67 ? 8.686 -14.089 -15.055 1.00 14.75 67 ILE C O 1
ATOM 3725 N N . MET C 1 68 ? 10.651 -15.044 -15.576 1.00 14.64 68 MET C N 1
ATOM 3726 C CA . MET C 1 68 ? 10.542 -14.755 -17.001 1.00 15.52 68 MET C CA 1
ATOM 3727 C C . MET C 1 68 ? 10.902 -15.983 -17.817 1.00 15.04 68 MET C C 1
ATOM 3728 O O . MET C 1 68 ? 12.063 -16.413 -17.859 1.00 16.07 68 MET C O 1
ATOM 3733 N N . GLY C 1 69 ? 9.913 -16.534 -18.487 1.00 15.49 69 GLY C N 1
ATOM 3734 C CA . GLY C 1 69 ? 10.102 -17.656 -19.400 1.00 15.25 69 GLY C CA 1
ATOM 3735 C C . GLY C 1 69 ? 10.148 -19.005 -18.709 1.00 15.03 69 GLY C C 1
ATOM 3736 O O . GLY C 1 69 ? 10.896 -19.875 -19.122 1.00 15.03 69 GLY C O 1
ATOM 3737 N N . LEU C 1 70 ? 9.374 -19.187 -17.645 1.00 14.44 70 LEU C N 1
ATOM 3738 C CA . LEU C 1 70 ? 9.341 -20.477 -16.968 1.00 14.73 70 LEU C CA 1
ATOM 3739 C C . LEU C 1 70 ? 8.357 -21.413 -17.676 1.00 14.38 70 LEU C C 1
ATOM 3740 O O . LEU C 1 70 ? 7.256 -20.992 -18.005 1.00 12.74 70 LEU C O 1
ATOM 3745 N N . VAL C 1 71 ? 8.795 -22.648 -17.928 1.00 14.52 71 VAL C N 1
ATOM 3746 C CA . VAL C 1 71 ? 7.934 -23.732 -18.366 1.00 15.04 71 VAL C CA 1
ATOM 3747 C C . VAL C 1 71 ? 7.828 -24.699 -17.186 1.00 15.08 71 VAL C C 1
ATOM 3748 O O . VAL C 1 71 ? 8.827 -25.238 -16.689 1.00 14.91 71 VAL C O 1
ATOM 3752 N N . CYS C 1 72 ? 6.608 -24.872 -16.705 1.00 14.20 72 CYS C N 1
ATOM 3753 C CA . CYS C 1 72 ? 6.407 -25.589 -15.468 1.00 15.00 72 CYS C CA 1
ATOM 3754 C C . CYS C 1 72 ? 5.226 -26.545 -15.612 1.00 14.39 72 CYS C C 1
ATOM 3755 O O . CYS C 1 72 ? 4.168 -26.173 -16.097 1.00 14.31 72 CYS C O 1
ATOM 3758 N N . SER C 1 73 ? 5.460 -27.786 -15.223 1.00 13.90 73 SER C N 1
ATOM 3759 C CA . SER C 1 73 ? 4.516 -28.849 -15.393 1.00 14.54 73 SER C CA 1
ATOM 3760 C C . SER C 1 73 ? 4.343 -29.542 -14.046 1.00 14.26 73 SER C C 1
ATOM 3761 O O . SER C 1 73 ? 5.307 -30.087 -13.516 1.00 13.91 73 SER C O 1
ATOM 3764 N N . LEU C 1 74 ? 3.132 -29.504 -13.491 1.00 14.38 74 LEU C N 1
ATOM 3765 C CA . LEU C 1 74 ? 2.835 -30.216 -12.249 1.00 14.77 74 LEU C CA 1
ATOM 3766 C C . LEU C 1 74 ? 1.739 -31.259 -12.454 1.00 14.53 74 LEU C C 1
ATOM 3767 O O . LEU C 1 74 ? 0.724 -30.983 -13.080 1.00 14.24 74 LEU C O 1
ATOM 3772 N N . HIS C 1 75 ? 1.963 -32.451 -11.914 1.00 14.29 75 HIS C N 1
ATOM 3773 C CA . HIS C 1 75 ? 1.001 -33.530 -11.974 1.00 14.02 75 HIS C CA 1
ATOM 3774 C C . HIS C 1 75 ? 0.314 -33.739 -10.624 1.00 13.87 75 HIS C C 1
ATOM 3775 O O . HIS C 1 75 ? 0.545 -32.999 -9.670 1.00 12.77 75 HIS C O 1
ATOM 3782 N N . SER C 1 76 ? -0.533 -34.765 -10.547 1.00 13.25 76 SER C N 1
ATOM 3783 C CA . SER C 1 76 ? -1.362 -34.965 -9.363 1.00 13.69 76 SER C CA 1
ATOM 3784 C C . SER C 1 76 ? -0.587 -35.032 -8.059 1.00 13.53 76 SER C C 1
ATOM 3785 O O . SER C 1 76 ? 0.425 -35.750 -7.945 1.00 14.10 76 SER C O 1
ATOM 3788 N N . ASP C 1 77 ? -1.126 -34.312 -7.070 1.00 13.86 77 ASP C N 1
ATOM 3789 C CA . ASP C 1 77 ? -0.619 -34.333 -5.697 1.00 14.67 77 ASP C CA 1
ATOM 3790 C C . ASP C 1 77 ? 0.775 -33.735 -5.584 1.00 14.30 77 ASP C C 1
ATOM 3791 O O . ASP C 1 77 ? 1.496 -33.982 -4.619 1.00 14.21 77 ASP C O 1
ATOM 3796 N N . CYS C 1 78 ? 1.145 -32.930 -6.565 1.00 14.00 78 CYS C N 1
ATOM 3797 C CA . CYS C 1 78 ? 2.465 -32.298 -6.538 1.00 14.02 78 CYS C CA 1
ATOM 3798 C C . CYS C 1 78 ? 2.385 -30.891 -5.982 1.00 14.07 78 CYS C C 1
ATOM 3799 O O . CYS C 1 78 ? 1.319 -30.285 -5.950 1.00 13.25 78 CYS C O 1
ATOM 3802 N N . SER C 1 79 ? 3.523 -30.359 -5.539 1.00 14.29 79 SER C N 1
ATOM 3803 C CA . SER C 1 79 ? 3.529 -28.987 -5.062 1.00 14.85 79 SER C CA 1
ATOM 3804 C C . SER C 1 79 ? 4.835 -28.289 -5.404 1.00 14.03 79 SER C C 1
ATOM 3805 O O . SER C 1 79 ? 5.890 -28.899 -5.379 1.00 13.70 79 SER C O 1
ATOM 3808 N N . LEU C 1 80 ? 4.722 -27.023 -5.787 1.00 13.71 80 LEU C N 1
ATOM 3809 C CA . LEU C 1 80 ? 5.882 -26.160 -6.007 1.00 13.74 80 LEU C CA 1
ATOM 3810 C C . LEU C 1 80 ? 5.691 -24.921 -5.141 1.00 14.16 80 LEU C C 1
ATOM 3811 O O . LEU C 1 80 ? 4.640 -24.291 -5.186 1.00 13.91 80 LEU C O 1
ATOM 3816 N N . GLN C 1 81 ? 6.698 -24.608 -4.321 1.00 14.38 81 GLN C N 1
ATOM 3817 C CA . GLN C 1 81 ? 6.678 -23.429 -3.463 1.00 14.49 81 GLN C CA 1
ATOM 3818 C C . GLN C 1 81 ? 7.913 -22.597 -3.792 1.00 13.70 81 GLN C C 1
ATOM 3819 O O . GLN C 1 81 ? 9.021 -23.117 -3.791 1.00 14.16 81 GLN C O 1
ATOM 3825 N N . ILE C 1 82 ? 7.713 -21.317 -4.076 1.00 13.37 82 ILE C N 1
ATOM 3826 C CA . ILE C 1 82 ? 8.827 -20.379 -4.343 1.00 12.63 82 ILE C CA 1
ATOM 3827 C C . ILE C 1 82 ? 8.656 -19.188 -3.386 1.00 12.46 82 ILE C C 1
ATOM 3828 O O . ILE C 1 82 ? 7.640 -18.501 -3.424 1.00 12.68 82 ILE C O 1
ATOM 3833 N N . GLN C 1 83 ? 9.629 -18.971 -2.510 1.00 12.72 83 GLN C N 1
ATOM 3834 C CA . GLN C 1 83 ? 9.518 -17.957 -1.476 1.00 13.01 83 GLN C CA 1
ATOM 3835 C C . GLN C 1 83 ? 9.951 -16.568 -1.936 1.00 12.68 83 GLN C C 1
ATOM 3836 O O . GLN C 1 83 ? 10.437 -16.395 -3.053 1.00 12.37 83 GLN C O 1
ATOM 3842 N N . ALA C 1 84 ? 9.759 -15.592 -1.055 1.00 11.82 84 ALA C N 1
ATOM 3843 C CA . ALA C 1 84 ? 9.782 -14.182 -1.415 1.00 11.62 84 ALA C CA 1
ATOM 3844 C C . ALA C 1 84 ? 11.104 -13.720 -2.023 1.00 11.32 84 ALA C C 1
ATOM 3845 O O . ALA C 1 84 ? 12.175 -14.168 -1.628 1.00 11.24 84 ALA C O 1
ATOM 3847 N N . LYS C 1 85 ? 10.988 -12.809 -2.982 1.00 11.74 85 LYS C N 1
ATOM 3848 C CA . LYS C 1 85 ? 12.119 -12.075 -3.555 1.00 12.73 85 LYS C CA 1
ATOM 3849 C C . LYS C 1 85 ? 13.033 -12.905 -4.462 1.00 12.31 85 LYS C C 1
ATOM 3850 O O . LYS C 1 85 ? 14.071 -12.426 -4.895 1.00 12.14 85 LYS C O 1
ATOM 3856 N N . THR C 1 86 ? 12.633 -14.131 -4.771 1.00 12.20 86 THR C N 1
ATOM 3857 C CA . THR C 1 86 ? 13.374 -14.979 -5.691 1.00 11.90 86 THR C CA 1
ATOM 3858 C C . THR C 1 86 ? 13.173 -14.481 -7.132 1.00 12.26 86 THR C C 1
ATOM 3859 O O . THR C 1 86 ? 12.101 -14.008 -7.480 1.00 12.16 86 THR C O 1
ATOM 3863 N N . THR C 1 87 ? 14.229 -14.542 -7.937 1.00 11.97 87 THR C N 1
ATOM 3864 C CA . THR C 1 87 ? 14.169 -14.131 -9.348 1.00 12.43 87 THR C CA 1
ATOM 3865 C C . THR C 1 87 ? 14.605 -15.321 -10.175 1.00 12.50 87 THR C C 1
ATOM 3866 O O . THR C 1 87 ? 15.498 -16.081 -9.767 1.00 12.22 87 THR C O 1
ATOM 3870 N N . MET C 1 88 ? 13.949 -15.506 -11.316 1.00 12.56 88 MET C N 1
ATOM 3871 C CA . MET C 1 88 ? 14.200 -16.633 -12.184 1.00 12.88 88 MET C CA 1
ATOM 3872 C C . MET C 1 88 ? 14.113 -16.188 -13.642 1.00 13.11 88 MET C C 1
ATOM 3873 O O . MET C 1 88 ? 13.132 -15.543 -14.026 1.00 13.85 88 MET C O 1
ATOM 3878 N N . GLY C 1 89 ? 15.114 -16.535 -14.452 1.00 13.55 89 GLY C N 1
ATOM 3879 C CA . GLY C 1 89 ? 15.068 -16.296 -15.911 1.00 13.02 89 GLY C CA 1
ATOM 3880 C C . GLY C 1 89 ? 14.357 -17.444 -16.628 1.00 13.18 89 GLY C C 1
ATOM 3881 O O . GLY C 1 89 ? 13.486 -18.127 -16.040 1.00 13.60 89 GLY C O 1
ATOM 3882 N N . ASN C 1 90 ? 14.719 -17.691 -17.880 1.00 12.71 90 ASN C N 1
ATOM 3883 C CA . ASN C 1 90 ? 14.100 -18.789 -18.630 1.00 13.14 90 ASN C CA 1
ATOM 3884 C C . ASN C 1 90 ? 14.502 -20.157 -18.086 1.00 13.06 90 ASN C C 1
ATOM 3885 O O . ASN C 1 90 ? 15.662 -20.389 -17.787 1.00 13.59 90 ASN C O 1
ATOM 3890 N N . GLY C 1 91 ? 13.563 -21.096 -18.020 1.00 12.59 91 GLY C N 1
ATOM 3891 C CA . GLY C 1 91 ? 13.910 -22.415 -17.530 1.00 12.79 91 GLY C CA 1
ATOM 3892 C C . GLY C 1 91 ? 12.722 -23.356 -17.437 1.00 12.77 91 GLY C C 1
ATOM 3893 O O . GLY C 1 91 ? 11.639 -23.031 -17.878 1.00 12.58 91 GLY C O 1
ATOM 3894 N N . GLU C 1 92 ? 12.982 -24.538 -16.899 1.00 13.48 92 GLU C N 1
ATOM 3895 C CA . GLU C 1 92 ? 12.009 -25.615 -16.827 1.00 14.01 92 GLU C CA 1
ATOM 3896 C C . GLU C 1 92 ? 11.975 -26.260 -15.460 1.00 14.16 92 GLU C C 1
ATOM 3897 O O . GLU C 1 92 ? 13.024 -26.580 -14.879 1.00 14.45 92 GLU C O 1
ATOM 3903 N N . ILE C 1 93 ? 10.753 -26.456 -14.951 1.00 14.02 93 ILE C N 1
ATOM 3904 C CA . ILE C 1 93 ? 10.532 -27.159 -13.692 1.00 13.89 93 ILE C CA 1
ATOM 3905 C C . ILE C 1 93 ? 9.436 -28.185 -13.917 1.00 13.74 93 ILE C C 1
ATOM 3906 O O . ILE C 1 93 ? 8.357 -27.876 -14.434 1.00 13.51 93 ILE C O 1
ATOM 3911 N N . THR C 1 94 ? 9.749 -29.421 -13.571 1.00 13.99 94 THR C N 1
ATOM 3912 C CA . THR C 1 94 ? 8.824 -30.520 -13.743 1.00 13.99 94 THR C CA 1
ATOM 3913 C C . THR C 1 94 ? 8.683 -31.265 -12.446 1.00 13.55 94 THR C C 1
ATOM 3914 O O . THR C 1 94 ? 9.671 -31.640 -11.848 1.00 12.32 94 THR C O 1
ATOM 3918 N N . ILE C 1 95 ? 7.441 -31.540 -12.045 1.00 13.78 95 ILE C N 1
ATOM 3919 C CA . ILE C 1 95 ? 7.183 -32.250 -10.818 1.00 13.73 95 ILE C CA 1
ATOM 3920 C C . ILE C 1 95 ? 6.167 -33.341 -11.132 1.00 12.96 95 ILE C C 1
ATOM 3921 O O . ILE C 1 95 ? 5.119 -33.071 -11.694 1.00 11.60 95 ILE C O 1
ATOM 3926 N N . ALA C 1 96 ? 6.517 -34.578 -10.838 1.00 13.11 96 ALA C N 1
ATOM 3927 C CA . ALA C 1 96 ? 5.560 -35.658 -10.978 1.00 13.04 96 ALA C CA 1
ATOM 3928 C C . ALA C 1 96 ? 5.654 -36.555 -9.771 1.00 13.00 96 ALA C C 1
ATOM 3929 O O . ALA C 1 96 ? 6.289 -36.204 -8.780 1.00 12.15 96 ALA C O 1
ATOM 3931 N N . GLU C 1 97 ? 4.992 -37.711 -9.859 1.00 12.45 97 GLU C N 1
ATOM 3932 C CA . GLU C 1 97 ? 5.106 -38.750 -8.847 1.00 12.23 97 GLU C CA 1
ATOM 3933 C C . GLU C 1 97 ? 4.727 -38.235 -7.475 1.00 11.97 97 GLU C C 1
ATOM 3934 O O . GLU C 1 97 ? 5.311 -38.636 -6.466 1.00 11.35 97 GLU C O 1
ATOM 3940 N N . LYS C 1 98 ? 3.752 -37.333 -7.462 1.00 12.35 98 LYS C N 1
ATOM 3941 C CA . LYS C 1 98 ? 3.168 -36.816 -6.239 1.00 13.45 98 LYS C CA 1
ATOM 3942 C C . LYS C 1 98 ? 4.215 -36.201 -5.312 1.00 13.93 98 LYS C C 1
ATOM 3943 O O . LYS C 1 98 ? 4.079 -36.300 -4.097 1.00 14.45 98 LYS C O 1
ATOM 3949 N N . GLY C 1 99 ? 5.235 -35.559 -5.887 1.00 13.82 99 GLY C N 1
ATOM 3950 C CA . GLY C 1 99 ? 6.367 -34.989 -5.124 1.00 13.64 99 GLY C CA 1
ATOM 3951 C C . GLY C 1 99 ? 6.319 -33.482 -4.945 1.00 13.77 99 GLY C C 1
ATOM 3952 O O . GLY C 1 99 ? 5.313 -32.834 -5.235 1.00 13.00 99 GLY C O 1
ATOM 3953 N N . LYS C 1 100 ? 7.427 -32.911 -4.462 1.00 14.47 100 LYS C N 1
ATOM 3954 C CA . LYS C 1 100 ? 7.480 -31.503 -4.109 1.00 14.56 100 LYS C CA 1
ATOM 3955 C C . LYS C 1 100 ? 8.833 -30.936 -4.488 1.00 14.18 100 LYS C C 1
ATOM 3956 O O . LYS C 1 100 ? 9.864 -31.599 -4.365 1.00 13.07 100 LYS C O 1
ATOM 3962 N N . ILE C 1 101 ? 8.789 -29.706 -4.967 1.00 13.82 101 ILE C N 1
ATOM 3963 C CA . ILE C 1 101 ? 9.990 -28.900 -5.125 1.00 14.25 101 ILE C CA 1
ATOM 3964 C C . ILE C 1 101 ? 9.791 -27.586 -4.375 1.00 14.68 101 ILE C C 1
ATOM 3965 O O . ILE C 1 101 ? 8.737 -26.941 -4.500 1.00 14.47 101 ILE C O 1
ATOM 3970 N N . SER C 1 102 ? 10.799 -27.196 -3.588 1.00 15.44 102 SER C N 1
ATOM 3971 C CA . SER C 1 102 ? 10.795 -25.873 -2.956 1.00 16.56 102 SER C CA 1
ATOM 3972 C C . SER C 1 102 ? 12.046 -25.083 -3.268 1.00 15.46 102 SER C C 1
ATOM 3973 O O . SER C 1 102 ? 13.148 -25.621 -3.354 1.00 15.41 102 SER C O 1
ATOM 3976 N N . ILE C 1 103 ? 11.822 -23.793 -3.427 1.00 14.48 103 ILE C N 1
ATOM 3977 C CA . ILE C 1 103 ? 12.853 -22.812 -3.720 1.00 13.68 103 ILE C CA 1
ATOM 3978 C C . ILE C 1 103 ? 12.697 -21.751 -2.644 1.00 13.12 103 ILE C C 1
ATOM 3979 O O . ILE C 1 103 ? 11.617 -21.202 -2.474 1.00 12.89 103 ILE C O 1
ATOM 3984 N N . GLY C 1 104 ? 13.766 -21.479 -1.896 1.00 13.26 104 GLY C N 1
ATOM 3985 C CA . GLY C 1 104 ? 13.687 -20.599 -0.723 1.00 12.74 104 GLY C CA 1
ATOM 3986 C C . GLY C 1 104 ? 13.697 -19.108 -1.059 1.00 12.46 104 GLY C C 1
ATOM 3987 O O . GLY C 1 104 ? 13.463 -18.728 -2.201 1.00 12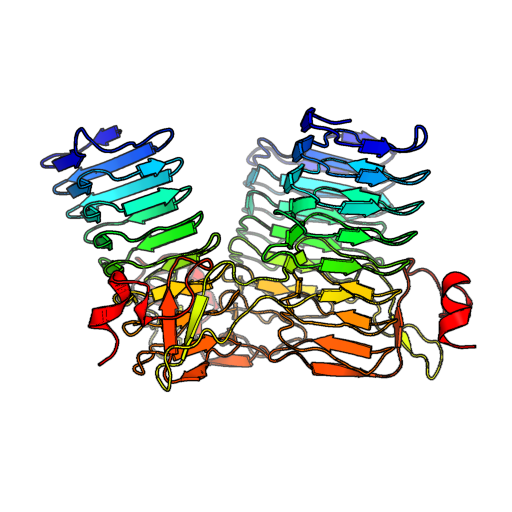.20 104 GLY C O 1
ATOM 3988 N N . LYS C 1 105 ? 13.940 -18.270 -0.051 1.00 12.20 105 LYS C N 1
ATOM 3989 C CA . LYS C 1 105 ? 13.823 -16.817 -0.193 1.00 12.74 105 LYS C CA 1
ATOM 3990 C C . LYS C 1 105 ? 15.031 -16.244 -0.922 1.00 11.64 105 LYS C C 1
ATOM 3991 O O . LYS C 1 105 ? 16.146 -16.697 -0.726 1.00 10.98 105 LYS C O 1
ATOM 3997 N N . ASP C 1 106 ? 14.786 -15.240 -1.747 1.00 11.66 106 ASP C N 1
ATOM 3998 C CA . ASP C 1 106 ? 15.853 -14.464 -2.377 1.00 11.59 106 ASP C CA 1
ATOM 3999 C C . ASP C 1 106 ? 16.842 -15.350 -3.150 1.00 11.31 106 ASP C C 1
ATOM 4000 O O . ASP C 1 106 ? 18.044 -15.175 -3.050 1.00 10.86 106 ASP C O 1
ATOM 4005 N N . CYS C 1 107 ? 16.332 -16.299 -3.903 1.00 11.38 107 CYS C N 1
ATOM 4006 C CA . CYS C 1 107 ? 17.187 -17.074 -4.819 1.00 11.39 107 CYS C CA 1
ATOM 4007 C C . CYS C 1 107 ? 17.290 -16.331 -6.143 1.00 11.29 107 CYS C C 1
ATOM 4008 O O . CYS C 1 107 ? 16.506 -15.439 -6.406 1.00 10.70 107 CYS C O 1
ATOM 4011 N N . MET C 1 108 ? 18.293 -16.684 -6.938 1.00 11.59 108 MET C N 1
ATOM 4012 C CA . MET C 1 108 ? 18.574 -16.038 -8.212 1.00 12.16 108 MET C CA 1
ATOM 4013 C C . MET C 1 108 ? 18.935 -17.163 -9.190 1.00 12.31 108 MET C C 1
ATOM 4014 O O . MET C 1 108 ? 19.979 -17.782 -9.052 1.00 12.36 108 MET C O 1
ATOM 4019 N N . LEU C 1 109 ? 18.033 -17.471 -10.122 1.00 12.52 109 LEU C N 1
ATOM 4020 C CA . LEU C 1 109 ? 18.251 -18.555 -11.091 1.00 12.88 109 LEU C CA 1
ATOM 4021 C C . LEU C 1 109 ? 18.434 -17.962 -12.483 1.00 12.99 109 LEU C C 1
ATOM 4022 O O . LEU C 1 109 ? 17.543 -17.286 -13.023 1.00 12.95 109 LEU C O 1
ATOM 4027 N N . ALA C 1 110 ? 19.620 -18.162 -13.035 1.00 13.25 110 ALA C N 1
ATOM 4028 C CA . ALA C 1 110 ? 19.957 -17.612 -14.324 1.00 12.81 110 ALA C CA 1
ATOM 4029 C C . ALA C 1 110 ? 19.263 -18.421 -15.431 1.00 12.97 110 ALA C C 1
ATOM 4030 O O . ALA C 1 110 ? 18.816 -19.558 -15.179 1.00 12.47 110 ALA C O 1
ATOM 4032 N N . HIS C 1 111 ? 19.179 -17.841 -16.629 1.00 12.98 111 HIS C N 1
ATOM 4033 C CA . HIS C 1 111 ? 18.540 -18.494 -17.787 1.00 13.66 111 HIS C CA 1
ATOM 4034 C C . HIS C 1 111 ? 19.081 -19.904 -17.920 1.00 12.87 111 HIS C C 1
ATOM 4035 O O . HIS C 1 111 ? 20.244 -20.135 -17.712 1.00 12.91 111 HIS C O 1
ATOM 4042 N N . GLY C 1 112 ? 18.232 -20.846 -18.273 1.00 13.39 112 GLY C N 1
ATOM 4043 C CA . GLY C 1 112 ? 18.682 -22.198 -18.609 1.00 13.18 112 GLY C CA 1
ATOM 4044 C C . GLY C 1 112 ? 18.518 -23.280 -17.551 1.00 12.56 112 GLY C C 1
ATOM 4045 O O . GLY C 1 112 ? 18.971 -24.396 -17.760 1.00 11.54 112 GLY C O 1
ATOM 4046 N N . TYR C 1 113 ? 17.878 -22.989 -16.419 1.00 12.52 113 TYR C N 1
ATOM 4047 C CA . TYR C 1 113 ? 17.771 -23.999 -15.376 1.00 11.94 113 TYR C CA 1
ATOM 4048 C C . TYR C 1 113 ? 16.810 -25.105 -15.828 1.00 12.50 113 TYR C C 1
ATOM 4049 O O . TYR C 1 113 ? 15.889 -24.857 -16.586 1.00 12.10 113 TYR C O 1
ATOM 4058 N N . GLU C 1 114 ? 17.103 -26.324 -15.403 1.00 12.72 114 GLU C N 1
ATOM 4059 C CA . GLU C 1 114 ? 16.222 -27.453 -15.543 1.00 13.54 114 GLU C CA 1
ATOM 4060 C C . GLU C 1 114 ? 16.218 -28.116 -14.176 1.00 13.91 114 GLU C C 1
ATOM 4061 O O . GLU C 1 114 ? 17.276 -28.566 -13.689 1.00 14.79 114 GLU C O 1
ATOM 4067 N N . ILE C 1 115 ? 15.035 -28.155 -13.567 1.00 13.43 115 ILE C N 1
ATOM 4068 C CA . ILE C 1 115 ? 14.851 -28.673 -12.216 1.00 13.24 115 ILE C CA 1
ATOM 4069 C C . ILE C 1 115 ? 13.700 -29.692 -12.236 1.00 13.57 115 ILE C C 1
ATOM 4070 O O . ILE C 1 115 ? 12.620 -29.410 -12.739 1.00 14.29 115 ILE C O 1
ATOM 4075 N N . ARG C 1 116 ? 13.948 -30.888 -11.728 1.00 13.76 116 ARG C N 1
ATOM 4076 C CA . ARG C 1 116 ? 12.947 -31.949 -11.763 1.00 14.13 116 ARG C CA 1
ATOM 4077 C C . ARG C 1 116 ? 13.134 -32.869 -10.580 1.00 13.95 116 ARG C C 1
ATOM 4078 O O . ARG C 1 116 ? 14.257 -33.088 -10.139 1.00 14.43 116 ARG C O 1
ATOM 4086 N N . ASN C 1 117 ? 12.026 -33.418 -10.099 1.00 14.28 117 ASN C N 1
ATOM 4087 C CA . ASN C 1 117 ? 12.002 -34.401 -9.012 1.00 14.21 117 ASN C CA 1
ATOM 4088 C C . ASN C 1 117 ? 11.785 -35.805 -9.576 1.00 13.89 117 ASN C C 1
ATOM 4089 O O . ASN C 1 117 ? 11.610 -36.785 -8.834 1.00 13.26 117 ASN C O 1
ATOM 4094 N N . THR C 1 118 ? 11.770 -35.888 -10.899 1.00 13.35 118 THR C N 1
ATOM 4095 C CA . THR C 1 118 ? 11.432 -37.125 -11.577 1.00 13.32 118 THR C CA 1
ATOM 4096 C C . THR C 1 118 ? 12.259 -37.324 -12.840 1.00 13.53 118 THR C C 1
ATOM 4097 O O . THR C 1 118 ? 12.672 -36.341 -13.500 1.00 13.76 118 THR C O 1
ATOM 4101 N N . ASP C 1 119 ? 12.544 -38.579 -13.156 1.00 12.59 119 ASP C N 1
ATOM 4102 C CA . ASP C 1 119 ? 13.190 -38.906 -14.407 1.00 13.31 119 ASP C CA 1
ATOM 4103 C C . ASP C 1 119 ? 12.174 -39.034 -15.546 1.00 13.59 119 ASP C C 1
ATOM 4104 O O . ASP C 1 119 ? 12.562 -39.138 -16.698 1.00 13.66 119 ASP C O 1
ATOM 4109 N N . MET C 1 120 ? 10.886 -39.052 -15.192 1.00 14.17 120 MET C N 1
ATOM 4110 C CA . MET C 1 120 ? 9.751 -39.160 -16.130 1.00 14.61 120 MET C CA 1
ATOM 4111 C C . MET C 1 120 ? 9.531 -40.557 -16.695 1.00 14.11 120 MET C C 1
ATOM 4112 O O . MET C 1 120 ? 8.492 -40.836 -17.296 1.00 12.91 120 MET C O 1
ATOM 4117 N N . HIS C 1 121 ? 10.519 -41.422 -16.527 1.00 13.90 121 HIS C N 1
ATOM 4118 C CA . HIS C 1 121 ? 10.436 -42.751 -17.088 1.00 14.16 121 HIS C CA 1
ATOM 4119 C C . HIS C 1 121 ? 11.088 -43.728 -16.140 1.00 13.96 121 HIS C C 1
ATOM 4120 O O . HIS C 1 121 ? 12.075 -43.404 -15.493 1.00 13.21 121 HIS C O 1
ATOM 4127 N N . PRO C 1 122 ? 10.495 -44.916 -16.005 1.00 13.62 122 PRO C N 1
ATOM 4128 C CA . PRO C 1 122 ? 10.967 -45.824 -14.992 1.00 13.76 122 PRO C CA 1
ATOM 4129 C C . PRO C 1 122 ? 12.206 -46.559 -15.430 1.00 13.92 122 PRO C C 1
ATOM 4130 O O . PRO C 1 122 ? 12.386 -46.828 -16.615 1.00 14.50 122 PRO C O 1
ATOM 4134 N N . ILE C 1 123 ? 13.059 -46.867 -14.466 1.00 14.17 123 ILE C N 1
ATOM 4135 C CA . ILE C 1 123 ? 14.126 -47.824 -14.661 1.00 13.76 123 ILE C CA 1
ATOM 4136 C C . ILE C 1 123 ? 13.903 -48.961 -13.678 1.00 13.73 123 ILE C C 1
ATOM 4137 O O . ILE C 1 123 ? 13.768 -48.739 -12.468 1.00 14.29 123 ILE C O 1
ATOM 4142 N N . TYR C 1 124 ? 13.863 -50.174 -14.199 1.00 13.58 124 TYR C N 1
ATOM 4143 C CA . TYR C 1 124 ? 13.597 -51.333 -13.377 1.00 13.71 124 TYR C CA 1
ATOM 4144 C C . TYR C 1 124 ? 14.859 -52.154 -13.186 1.00 13.63 124 TYR C C 1
ATOM 4145 O O . TYR C 1 124 ? 15.728 -52.201 -14.054 1.00 13.33 124 TYR C O 1
ATOM 4154 N N . SER C 1 125 ? 14.927 -52.846 -12.058 1.00 13.67 125 SER C N 1
ATOM 4155 C CA . SER C 1 125 ? 16.002 -53.785 -11.816 1.00 13.58 125 SER C CA 1
ATOM 4156 C C . SER C 1 125 ? 15.668 -55.090 -12.530 1.00 13.82 125 SER C C 1
ATOM 4157 O O . SER C 1 125 ? 14.554 -55.565 -12.403 1.00 14.55 125 SER C O 1
ATOM 4160 N N . LEU C 1 126 ? 16.626 -55.654 -13.267 1.00 14.02 126 LEU C N 1
ATOM 4161 C CA . LEU C 1 126 ? 16.470 -56.967 -13.897 1.00 14.34 126 LEU C CA 1
ATOM 4162 C C . LEU C 1 126 ? 16.333 -58.047 -12.841 1.00 14.14 126 LEU C C 1
ATOM 4163 O O . LEU C 1 126 ? 15.644 -59.038 -13.044 1.00 13.34 126 LEU C O 1
ATOM 4168 N N . GLU C 1 127 ? 17.003 -57.832 -11.715 1.00 14.01 127 GLU C N 1
ATOM 4169 C CA . GLU C 1 127 ? 17.114 -58.827 -10.661 1.00 13.91 127 GLU C CA 1
ATOM 4170 C C . GLU C 1 127 ? 15.732 -59.204 -10.137 1.00 13.77 127 GLU C C 1
ATOM 4171 O O . GLU C 1 127 ? 15.416 -60.386 -9.970 1.00 13.56 127 GLU C O 1
ATOM 4177 N N . ASN C 1 128 ? 14.892 -58.204 -9.897 1.00 13.61 128 ASN C N 1
ATOM 4178 C CA . ASN C 1 128 ? 13.594 -58.457 -9.270 1.00 13.58 128 ASN C CA 1
ATOM 4179 C C . ASN C 1 128 ? 12.440 -57.750 -9.978 1.00 13.65 128 ASN C C 1
ATOM 4180 O O . ASN C 1 128 ? 11.287 -57.851 -9.552 1.00 13.68 128 ASN C O 1
ATOM 4185 N N . GLY C 1 129 ? 12.762 -57.030 -11.049 1.00 13.57 129 GLY C N 1
ATOM 4186 C CA . GLY C 1 129 ? 11.754 -56.402 -11.905 1.00 14.01 129 GLY C CA 1
ATOM 4187 C C . GLY C 1 129 ? 11.208 -55.101 -11.352 1.00 14.33 129 GLY C C 1
ATOM 4188 O O . GLY C 1 129 ? 10.372 -54.437 -11.990 1.00 14.77 129 GLY C O 1
ATOM 4189 N N . GLU C 1 130 ? 11.702 -54.744 -10.170 1.00 14.13 130 GLU C N 1
ATOM 4190 C CA . GLU C 1 130 ? 11.235 -53.595 -9.408 1.00 14.40 130 GLU C CA 1
ATOM 4191 C C . GLU C 1 130 ? 11.806 -52.276 -9.956 1.00 13.53 130 GLU C C 1
ATOM 4192 O O . GLU C 1 130 ? 12.923 -52.244 -10.424 1.00 12.00 130 GLU C O 1
ATOM 4198 N N . ARG C 1 131 ? 11.019 -51.209 -9.864 1.00 13.51 131 ARG C N 1
ATOM 4199 C CA . ARG C 1 131 ? 11.468 -49.877 -10.208 1.00 13.83 131 ARG C CA 1
ATOM 4200 C C . ARG C 1 131 ? 12.430 -49.342 -9.154 1.00 14.16 131 ARG C C 1
ATOM 4201 O O . ARG C 1 131 ? 12.138 -49.417 -7.947 1.00 13.72 131 ARG C O 1
ATOM 4209 N N . ILE C 1 132 ? 13.559 -48.801 -9.613 1.00 14.29 132 ILE C N 1
ATOM 4210 C CA . ILE C 1 132 ? 14.631 -48.340 -8.717 1.00 14.47 132 ILE C CA 1
ATOM 4211 C C . ILE C 1 132 ? 15.048 -46.874 -8.891 1.00 14.46 132 ILE C C 1
ATOM 4212 O O . ILE C 1 132 ? 16.047 -46.431 -8.318 1.00 14.27 132 ILE C O 1
ATOM 4217 N N . ASN C 1 133 ? 14.290 -46.113 -9.667 1.00 14.45 133 ASN C N 1
ATOM 4218 C CA . ASN C 1 133 ? 14.554 -44.676 -9.801 1.00 13.98 133 ASN C CA 1
ATOM 4219 C C . ASN C 1 133 ? 13.290 -43.902 -9.475 1.00 13.75 133 ASN C C 1
ATOM 4220 O O . ASN C 1 133 ? 12.818 -43.103 -10.269 1.00 13.93 133 ASN C O 1
ATOM 4225 N N . HIS C 1 134 ? 12.703 -44.179 -8.322 1.00 13.32 134 HIS C N 1
ATOM 4226 C CA . HIS C 1 134 ? 11.528 -43.441 -7.900 1.00 12.78 134 HIS C CA 1
ATOM 4227 C C . HIS C 1 134 ? 11.899 -41.969 -7.739 1.00 12.97 134 HIS C C 1
ATOM 4228 O O . HIS C 1 134 ? 13.053 -41.624 -7.391 1.00 10.66 134 HIS C O 1
ATOM 4235 N N . GLY C 1 135 ? 10.913 -41.105 -7.957 1.00 13.18 135 GLY C N 1
ATOM 4236 C CA . GLY C 1 135 ? 11.144 -39.674 -7.788 1.00 13.58 135 GLY C CA 1
ATOM 4237 C C . GLY C 1 135 ? 11.443 -39.302 -6.356 1.00 13.93 135 GLY C C 1
ATOM 4238 O O . GLY C 1 135 ? 10.947 -39.948 -5.430 1.00 13.61 135 GLY C O 1
ATOM 4239 N N . LYS C 1 136 ? 12.234 -38.251 -6.173 1.00 14.30 136 LYS C N 1
ATOM 4240 C CA . LYS C 1 136 ? 12.521 -37.684 -4.849 1.00 15.46 136 LYS C CA 1
ATOM 4241 C C . LYS C 1 136 ? 12.464 -36.153 -4.860 1.00 15.06 136 LYS C C 1
ATOM 4242 O O . LYS C 1 136 ? 12.803 -35.504 -5.850 1.00 14.91 136 LYS C O 1
ATOM 4248 N N . ASP C 1 137 ? 12.073 -35.594 -3.722 1.00 15.68 137 ASP C N 1
ATOM 4249 C CA . ASP C 1 137 ? 11.829 -34.164 -3.586 1.00 15.78 137 ASP C CA 1
ATOM 4250 C C . ASP C 1 137 ? 13.101 -33.350 -3.777 1.00 16.01 137 ASP C C 1
ATOM 4251 O O . ASP C 1 137 ? 14.204 -33.821 -3.513 1.00 16.92 137 ASP C O 1
ATOM 4256 N N . VAL C 1 138 ? 12.936 -32.141 -4.299 1.00 16.09 138 VAL C N 1
ATOM 4257 C CA . VAL C 1 138 ? 14.046 -31.194 -4.467 1.00 16.04 138 VAL C CA 1
ATOM 4258 C C . VAL C 1 138 ? 13.839 -30.019 -3.531 1.00 16.36 138 VAL C C 1
ATOM 4259 O O . VAL C 1 138 ? 12.764 -29.413 -3.512 1.00 15.07 138 VAL C O 1
ATOM 4263 N N . ILE C 1 139 ? 14.883 -29.673 -2.778 1.00 17.46 139 ILE C N 1
ATOM 4264 C CA . ILE C 1 139 ? 14.855 -28.509 -1.913 1.00 18.52 139 ILE C CA 1
ATOM 4265 C C . ILE C 1 139 ? 16.033 -27.613 -2.242 1.00 18.53 139 ILE C C 1
ATOM 4266 O O . ILE C 1 139 ? 17.171 -28.028 -2.126 1.00 18.95 139 ILE C O 1
ATOM 4271 N N . ILE C 1 140 ? 15.745 -26.403 -2.702 1.00 18.34 140 ILE C N 1
ATOM 4272 C CA . ILE C 1 140 ? 16.778 -25.394 -2.925 1.00 18.22 140 ILE C CA 1
ATOM 4273 C C . ILE C 1 140 ? 16.624 -24.411 -1.784 1.00 18.25 140 ILE C C 1
ATOM 4274 O O . ILE C 1 140 ? 15.554 -23.832 -1.590 1.00 18.45 140 ILE C O 1
ATOM 4279 N N . GLY C 1 141 ? 17.680 -24.265 -0.994 1.00 18.36 141 GLY C N 1
ATOM 4280 C CA . GLY C 1 141 ? 17.635 -23.446 0.193 1.00 17.88 141 GLY C CA 1
ATOM 4281 C C . GLY C 1 141 ? 17.459 -21.967 -0.113 1.00 17.56 141 GLY C C 1
ATOM 4282 O O . GLY C 1 141 ? 17.302 -21.569 -1.287 1.00 17.54 141 GLY C O 1
ATOM 4283 N N . ASN C 1 142 ? 17.480 -21.164 0.951 1.00 16.31 142 ASN C N 1
ATOM 4284 C CA . ASN C 1 142 ? 17.423 -19.719 0.849 1.00 16.07 142 ASN C CA 1
ATOM 4285 C C . ASN C 1 142 ? 18.686 -19.147 0.228 1.00 15.94 142 ASN C C 1
ATOM 4286 O O . ASN C 1 142 ? 19.789 -19.647 0.460 1.00 16.50 142 ASN C O 1
ATOM 4291 N N . HIS C 1 143 ? 18.517 -18.104 -0.575 1.00 15.40 143 HIS C N 1
ATOM 4292 C CA . HIS C 1 143 ? 19.665 -17.360 -1.119 1.00 15.25 143 HIS C CA 1
ATOM 4293 C C . HIS C 1 143 ? 20.615 -18.306 -1.842 1.00 15.23 143 HIS C C 1
ATOM 4294 O O . HIS C 1 143 ? 21.799 -18.398 -1.519 1.00 15.03 143 HIS C O 1
ATOM 4301 N N . VAL C 1 144 ? 20.062 -19.009 -2.833 1.00 15.64 144 VAL C N 1
ATOM 4302 C CA . VAL C 1 144 ? 20.828 -19.822 -3.755 1.00 15.67 144 VAL C CA 1
ATOM 4303 C C . VAL C 1 144 ? 20.860 -19.148 -5.124 1.00 15.45 144 VAL C C 1
ATOM 4304 O O . VAL C 1 144 ? 19.829 -18.710 -5.635 1.00 17.40 144 VAL C O 1
ATOM 4308 N N . TRP C 1 145 ? 22.060 -19.076 -5.699 1.00 14.92 145 TRP C N 1
ATOM 4309 C CA . TRP C 1 145 ? 22.283 -18.507 -7.024 1.00 14.58 145 TRP C CA 1
ATOM 4310 C C . TRP C 1 145 ? 22.657 -19.649 -7.960 1.00 14.86 145 TRP C C 1
ATOM 4311 O O . TRP C 1 145 ? 23.625 -20.357 -7.727 1.00 15.21 145 TRP C O 1
ATOM 4322 N N . LEU C 1 146 ? 21.810 -19.916 -8.951 1.00 15.35 146 LEU C N 1
ATOM 4323 C CA . LEU C 1 146 ? 22.162 -20.889 -9.987 1.00 15.52 146 LEU C CA 1
ATOM 4324 C C . LEU C 1 146 ? 22.656 -20.134 -11.195 1.00 15.24 146 LEU C C 1
ATOM 4325 O O . LEU C 1 146 ? 21.940 -19.302 -11.719 1.00 14.72 146 LEU C O 1
ATOM 4330 N N . GLY C 1 147 ? 23.895 -20.397 -11.600 1.00 15.82 147 GLY C N 1
ATOM 4331 C CA . GLY C 1 147 ? 24.474 -19.791 -12.787 1.00 16.66 147 GLY C CA 1
ATOM 4332 C C . GLY C 1 147 ? 23.747 -20.324 -14.002 1.00 16.39 147 GLY C C 1
ATOM 4333 O O . GLY C 1 147 ? 22.791 -21.072 -13.871 1.00 16.85 147 GLY C O 1
ATOM 4334 N N . ARG C 1 148 ? 24.239 -19.969 -15.182 1.00 16.33 148 ARG C N 1
ATOM 4335 C CA . ARG C 1 148 ? 23.572 -20.307 -16.420 1.00 16.54 148 ARG C CA 1
ATOM 4336 C C . ARG C 1 148 ? 23.527 -21.800 -16.651 1.00 15.43 148 ARG C C 1
ATOM 4337 O O . ARG C 1 148 ? 24.472 -22.506 -16.325 1.00 15.33 148 ARG C O 1
ATOM 4345 N N . ASN C 1 149 ? 22.413 -22.280 -17.198 1.00 15.17 149 ASN C N 1
ATOM 4346 C CA . ASN C 1 149 ? 22.310 -23.660 -17.665 1.00 15.66 149 ASN C CA 1
ATOM 4347 C C . ASN C 1 149 ? 22.672 -24.704 -16.635 1.00 15.92 149 ASN C C 1
ATOM 4348 O O . ASN C 1 149 ? 23.421 -25.646 -16.914 1.00 15.30 149 ASN C O 1
ATOM 4353 N N . VAL C 1 150 ? 22.119 -24.532 -15.442 1.00 16.53 150 VAL C N 1
ATOM 4354 C CA . VAL C 1 150 ? 22.267 -25.499 -14.360 1.00 17.10 150 VAL C CA 1
ATOM 4355 C C . VAL C 1 150 ? 21.096 -26.485 -14.315 1.00 17.01 150 VAL C C 1
ATOM 4356 O O . VAL C 1 150 ? 19.931 -26.119 -14.533 1.00 16.97 150 VAL C O 1
ATOM 4360 N N . THR C 1 151 ? 21.428 -27.744 -14.051 1.00 17.12 151 THR C N 1
ATOM 4361 C CA . THR C 1 151 ? 20.438 -28.820 -14.011 1.00 17.28 151 THR C CA 1
ATOM 4362 C C . THR C 1 151 ? 20.410 -29.374 -12.599 1.00 16.89 151 THR C C 1
ATOM 4363 O O . THR C 1 151 ? 21.452 -29.713 -12.060 1.00 17.18 151 THR C O 1
ATOM 4367 N N . ILE C 1 152 ? 19.220 -29.460 -12.008 1.00 16.96 152 ILE C N 1
ATOM 4368 C CA . ILE C 1 152 ? 19.060 -30.018 -10.664 1.00 16.65 152 ILE C CA 1
ATOM 4369 C C . ILE C 1 152 ? 18.125 -31.249 -10.780 1.00 16.71 152 ILE C C 1
ATOM 4370 O O . ILE C 1 152 ? 16.967 -31.120 -11.199 1.00 16.69 152 ILE C O 1
ATOM 4375 N N . LEU C 1 153 ? 18.650 -32.429 -10.470 1.00 16.04 153 LEU C N 1
ATOM 4376 C CA . LEU C 1 153 ? 17.906 -33.662 -10.642 1.00 16.11 153 LEU C CA 1
ATOM 4377 C C . LEU C 1 153 ? 17.287 -34.082 -9.323 1.00 15.58 153 LEU C C 1
ATOM 4378 O O . LEU C 1 153 ? 17.458 -33.419 -8.303 1.00 15.48 153 LEU C O 1
ATOM 4383 N N . LYS C 1 154 ? 16.563 -35.196 -9.361 1.00 15.09 154 LYS C N 1
ATOM 4384 C CA . LYS C 1 154 ? 15.698 -35.566 -8.253 1.00 14.06 154 LYS C CA 1
ATOM 4385 C C . LYS C 1 154 ? 16.484 -35.803 -6.967 1.00 14.15 154 LYS C C 1
ATOM 4386 O O . LYS C 1 154 ? 17.586 -36.344 -6.990 1.00 14.02 154 LYS C O 1
ATOM 4392 N N . GLY C 1 155 ? 15.877 -35.436 -5.846 1.00 14.22 155 GLY C N 1
ATOM 4393 C CA . GLY C 1 155 ? 16.432 -35.737 -4.542 1.00 14.87 155 GLY C CA 1
ATOM 4394 C C . GLY C 1 155 ? 17.422 -34.709 -4.022 1.00 14.84 155 GLY C C 1
ATOM 4395 O O . GLY C 1 155 ? 17.804 -34.740 -2.867 1.00 15.03 155 GLY C O 1
ATOM 4396 N N . VAL C 1 156 ? 17.825 -33.788 -4.871 1.00 15.63 156 VAL C N 1
ATOM 4397 C CA . VAL C 1 156 ? 18.891 -32.843 -4.515 1.00 16.14 156 VAL C CA 1
ATOM 4398 C C . VAL C 1 156 ? 18.439 -31.752 -3.539 1.00 16.32 156 VAL C C 1
ATOM 4399 O O . VAL C 1 156 ? 17.439 -31.056 -3.761 1.00 16.56 156 VAL C O 1
ATOM 4403 N N . CYS C 1 157 ? 19.180 -31.625 -2.448 1.00 16.38 157 CYS C N 1
ATOM 4404 C CA A CYS C 1 157 ? 18.984 -30.513 -1.544 0.50 15.92 157 CYS C CA 1
ATOM 4405 C CA B CYS C 1 157 ? 18.992 -30.518 -1.517 0.50 16.95 157 CYS C CA 1
ATOM 4406 C C . CYS C 1 157 ? 20.211 -29.603 -1.623 1.00 16.74 157 CYS C C 1
ATOM 4407 O O . CYS C 1 157 ? 21.346 -30.071 -1.566 1.00 16.30 157 CYS C O 1
ATOM 4412 N N . ILE C 1 158 ? 19.975 -28.304 -1.783 1.00 16.90 158 ILE C N 1
ATOM 4413 C CA . ILE C 1 158 ? 21.064 -27.314 -1.829 1.00 17.05 158 ILE C CA 1
ATOM 4414 C C . ILE C 1 158 ? 21.001 -26.502 -0.543 1.00 16.63 158 ILE C C 1
ATOM 4415 O O . ILE C 1 158 ? 19.957 -25.943 -0.217 1.00 16.36 158 ILE C O 1
ATOM 4420 N N . PRO C 1 159 ? 22.121 -26.419 0.199 1.00 16.86 159 PRO C N 1
ATOM 4421 C CA . PRO C 1 159 ? 22.115 -25.587 1.402 1.00 17.18 159 PRO C CA 1
ATOM 4422 C C . PRO C 1 159 ? 21.872 -24.092 1.131 1.00 17.18 159 PRO C C 1
ATOM 4423 O O . PRO C 1 159 ? 21.928 -23.662 -0.008 1.00 17.11 159 PRO C O 1
ATOM 4427 N N . ASN C 1 160 ? 21.610 -23.327 2.196 1.00 16.22 160 ASN C N 1
ATOM 4428 C CA . ASN C 1 160 ? 21.449 -21.890 2.110 1.00 16.20 160 ASN C CA 1
ATOM 4429 C C . ASN C 1 160 ? 22.775 -21.198 1.643 1.00 15.39 160 ASN C C 1
ATOM 4430 O O . ASN C 1 160 ? 23.871 -21.668 1.940 1.00 14.51 160 ASN C O 1
ATOM 4435 N N . ASN C 1 161 ? 22.647 -20.078 0.946 1.00 14.75 161 ASN C N 1
ATOM 4436 C CA . ASN C 1 161 ? 23.793 -19.221 0.563 1.00 14.54 161 ASN C CA 1
ATOM 4437 C C . ASN C 1 161 ? 24.851 -19.995 -0.237 1.00 14.91 161 ASN C C 1
ATOM 4438 O O . ASN C 1 161 ? 25.984 -20.108 0.178 1.00 14.78 161 ASN C O 1
ATOM 4443 N N . VAL C 1 162 ? 24.449 -20.535 -1.377 1.00 15.63 162 VAL C N 1
ATOM 4444 C CA . VAL C 1 162 ? 25.318 -21.356 -2.227 1.00 15.22 162 VAL C CA 1
ATOM 4445 C C . VAL C 1 162 ? 25.264 -20.800 -3.631 1.00 15.05 162 VAL C C 1
ATOM 4446 O O . VAL C 1 162 ? 24.213 -20.308 -4.057 1.00 14.95 162 VAL C O 1
ATOM 4450 N N . VAL C 1 163 ? 26.405 -20.801 -4.331 1.00 15.18 163 VAL C N 1
ATOM 4451 C CA . VAL C 1 163 ? 26.435 -20.476 -5.748 1.00 15.11 163 VAL C CA 1
ATOM 4452 C C . VAL C 1 163 ? 26.727 -21.750 -6.516 1.00 14.51 163 VAL C C 1
ATOM 4453 O O . VAL C 1 163 ? 27.681 -22.460 -6.197 1.00 14.63 163 VAL C O 1
ATOM 4457 N N . VAL C 1 164 ? 25.929 -22.036 -7.537 1.00 14.45 164 VAL C N 1
ATOM 4458 C CA . VAL C 1 164 ? 26.206 -23.152 -8.428 1.00 14.69 164 VAL C CA 1
ATOM 4459 C C . VAL C 1 164 ? 26.711 -22.633 -9.768 1.00 14.44 164 VAL C C 1
ATOM 4460 O O . VAL C 1 164 ? 26.073 -21.793 -10.413 1.00 14.30 164 VAL C O 1
ATOM 4464 N N . GLY C 1 165 ? 27.852 -23.153 -10.195 1.00 15.09 165 GLY C N 1
ATOM 4465 C CA . GLY C 1 165 ? 28.591 -22.589 -11.315 1.00 15.46 165 GLY C CA 1
ATOM 4466 C C . GLY C 1 165 ? 27.924 -22.940 -12.626 1.00 15.40 165 GLY C C 1
ATOM 4467 O O . GLY C 1 165 ? 27.223 -23.934 -12.733 1.00 14.98 165 GLY C O 1
ATOM 4468 N N . SER C 1 166 ? 28.174 -22.127 -13.632 1.00 15.49 166 SER C N 1
ATOM 4469 C CA A SER C 1 166 ? 27.597 -22.297 -14.960 0.50 15.53 166 SER C CA 1
ATOM 4470 C CA B SER C 1 166 ? 27.493 -22.331 -14.909 0.50 15.94 166 SER C CA 1
ATOM 4471 C C . SER C 1 166 ? 27.711 -23.746 -15.483 1.00 15.55 166 SER C C 1
ATOM 4472 O O . SER C 1 166 ? 28.762 -24.348 -15.353 1.00 14.82 166 SER C O 1
ATOM 4477 N N . HIS C 1 167 ? 26.636 -24.283 -16.079 1.00 15.61 167 HIS C N 1
ATOM 4478 C CA . HIS C 1 167 ? 26.611 -25.604 -16.695 1.00 16.36 167 HIS C CA 1
ATOM 4479 C C . HIS C 1 167 ? 26.859 -26.775 -15.752 1.00 16.44 167 HIS C C 1
ATOM 4480 O O . HIS C 1 167 ? 27.158 -27.862 -16.207 1.00 16.94 167 HIS C O 1
ATOM 4487 N N . THR C 1 168 ? 26.706 -26.571 -14.451 1.00 15.84 168 THR C N 1
ATOM 4488 C CA . THR C 1 168 ? 26.839 -27.671 -13.500 1.00 16.22 168 THR C CA 1
ATOM 4489 C C . THR C 1 168 ? 25.561 -28.501 -13.430 1.00 15.53 168 THR C C 1
ATOM 4490 O O . THR C 1 168 ? 24.460 -27.971 -13.526 1.00 15.60 168 THR C O 1
ATOM 4494 N N . VAL C 1 169 ? 25.731 -29.807 -13.281 1.00 15.42 169 VAL C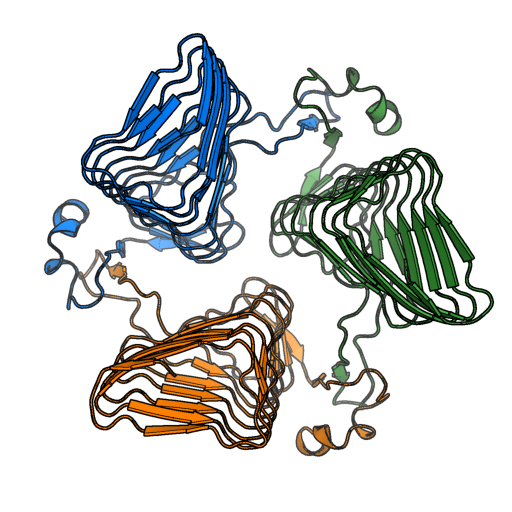 N 1
ATOM 4495 C CA . VAL C 1 169 ? 24.617 -30.748 -13.103 1.00 15.88 169 VAL C CA 1
ATOM 4496 C C . VAL C 1 169 ? 24.670 -31.266 -11.670 1.00 15.66 169 VAL C C 1
ATOM 4497 O O . VAL C 1 169 ? 25.669 -31.823 -11.271 1.00 15.17 169 VAL C O 1
ATOM 4501 N N . LEU C 1 170 ? 23.630 -31.041 -10.876 1.00 16.52 170 LEU C N 1
ATOM 4502 C CA . LEU C 1 170 ? 23.595 -31.619 -9.524 1.00 17.53 170 LEU C CA 1
ATOM 4503 C C . LEU C 1 170 ? 22.752 -32.894 -9.528 1.00 17.25 170 LEU C C 1
ATOM 4504 O O . LEU C 1 170 ? 21.572 -32.851 -9.866 1.00 16.82 170 LEU C O 1
ATOM 4509 N N . TYR C 1 171 ? 23.359 -34.019 -9.163 1.00 17.62 171 TYR C N 1
ATOM 4510 C CA . TYR C 1 171 ? 22.641 -35.278 -9.094 1.00 18.74 171 TYR C CA 1
ATOM 4511 C C . TYR C 1 171 ? 22.577 -35.766 -7.642 1.00 18.69 171 TYR C C 1
ATOM 4512 O O . TYR C 1 171 ? 21.821 -36.682 -7.333 1.00 18.16 171 TYR C O 1
ATOM 4521 N N . LYS C 1 172 ? 23.367 -35.163 -6.752 1.00 18.80 172 LYS C N 1
ATOM 4522 C CA . LYS C 1 172 ? 23.235 -35.479 -5.328 1.00 19.53 172 LYS C CA 1
ATOM 4523 C C . LYS C 1 172 ? 23.385 -34.283 -4.413 1.00 19.14 172 LYS C C 1
ATOM 4524 O O . LYS C 1 172 ? 23.909 -33.248 -4.805 1.00 17.94 172 LYS C O 1
ATOM 4530 N N . SER C 1 173 ? 22.864 -34.433 -3.200 1.00 18.74 173 SER C N 1
ATOM 4531 C CA . SER C 1 173 ? 22.762 -33.335 -2.249 1.00 18.91 173 SER C CA 1
ATOM 4532 C C . SER C 1 173 ? 24.113 -32.895 -1.677 1.00 19.09 173 SER C C 1
ATOM 4533 O O . SER C 1 173 ? 25.058 -33.676 -1.651 1.00 18.26 173 SER C O 1
ATOM 4536 N N . PHE C 1 174 ? 24.162 -31.635 -1.228 1.00 19.61 174 PHE C N 1
ATOM 4537 C CA . PHE C 1 174 ? 25.281 -31.058 -0.477 1.00 20.07 174 PHE C CA 1
ATOM 4538 C C . PHE C 1 174 ? 24.774 -30.582 0.870 1.00 20.17 174 PHE C C 1
ATOM 4539 O O . PHE C 1 174 ? 23.579 -30.331 1.016 1.00 20.57 174 PHE C O 1
ATOM 4547 N N . LYS C 1 175 ? 25.680 -30.445 1.836 1.00 20.26 175 LYS C N 1
ATOM 4548 C CA . LYS C 1 175 ? 25.338 -29.986 3.184 1.00 20.64 175 LYS C CA 1
ATOM 4549 C C . LYS C 1 175 ? 26.074 -28.697 3.601 1.00 20.65 175 LYS C C 1
ATOM 4550 O O . LYS C 1 175 ? 25.637 -28.001 4.500 1.00 20.70 175 LYS C O 1
ATOM 4556 N N . GLU C 1 176 ? 27.187 -28.383 2.957 1.00 20.29 176 GLU C N 1
ATOM 4557 C CA . GLU C 1 176 ? 27.968 -27.172 3.298 1.00 20.30 176 GLU C CA 1
ATOM 4558 C C . GLU C 1 176 ? 27.328 -25.869 2.801 1.00 18.63 176 GLU C C 1
ATOM 4559 O O . GLU C 1 176 ? 27.154 -25.699 1.603 1.00 18.01 176 GLU C O 1
ATOM 4565 N N . PRO C 1 177 ? 26.978 -24.941 3.711 1.00 17.66 177 PRO C N 1
ATOM 4566 C CA . PRO C 1 177 ? 26.466 -23.670 3.216 1.00 17.49 177 PRO C CA 1
ATOM 4567 C C . PRO C 1 177 ? 27.607 -22.715 2.870 1.00 16.89 177 PRO C C 1
ATOM 4568 O O . PRO C 1 177 ? 28.768 -23.036 3.119 1.00 17.06 177 PRO C O 1
ATOM 4572 N N . ASN C 1 178 ? 27.266 -21.540 2.352 1.00 15.28 178 ASN C N 1
ATOM 4573 C CA . ASN C 1 178 ? 28.238 -20.481 2.117 1.00 15.14 178 ASN C CA 1
ATOM 4574 C C . ASN C 1 178 ? 29.355 -20.936 1.168 1.00 15.30 178 ASN C C 1
ATOM 4575 O O . ASN C 1 178 ? 30.522 -20.598 1.380 1.00 14.64 178 ASN C O 1
ATOM 4580 N N . CYS C 1 179 ? 29.016 -21.689 0.119 1.00 15.34 179 CYS C N 1
ATOM 4581 C CA . CYS C 1 179 ? 30.041 -22.122 -0.790 1.00 15.96 179 CYS C CA 1
ATOM 4582 C C . CYS C 1 179 ? 29.662 -21.972 -2.267 1.00 15.97 179 CYS C C 1
ATOM 4583 O O . CYS C 1 179 ? 28.507 -21.646 -2.608 1.00 15.87 179 CYS C O 1
ATOM 4586 N N . VAL C 1 180 ? 30.653 -22.238 -3.118 1.00 16.08 180 VAL C N 1
ATOM 4587 C CA . VAL C 1 180 ? 30.470 -22.349 -4.573 1.00 15.85 180 VAL C CA 1
ATOM 4588 C C . VAL C 1 180 ? 30.649 -23.794 -4.982 1.00 15.83 180 VAL C C 1
ATOM 4589 O O . VAL C 1 180 ? 31.622 -24.427 -4.610 1.00 16.12 180 VAL C O 1
ATOM 4593 N N . ILE C 1 181 ? 29.693 -24.321 -5.740 1.00 16.11 181 ILE C N 1
ATOM 4594 C CA . ILE C 1 181 ? 29.744 -25.687 -6.224 1.00 16.66 181 ILE C CA 1
ATOM 4595 C C . ILE C 1 181 ? 29.793 -25.629 -7.754 1.00 16.25 181 ILE C C 1
ATOM 4596 O O . ILE C 1 181 ? 28.987 -24.930 -8.375 1.00 15.79 181 ILE C O 1
ATOM 4601 N N . ALA C 1 182 ? 30.722 -26.363 -8.348 1.00 16.05 182 ALA C N 1
ATOM 4602 C CA . ALA C 1 182 ? 30.907 -26.335 -9.804 1.00 16.51 182 ALA C CA 1
ATOM 4603 C C . ALA C 1 182 ? 31.648 -27.564 -10.289 1.00 17.18 182 ALA C C 1
ATOM 4604 O O . ALA C 1 182 ? 32.227 -28.310 -9.508 1.00 17.82 182 ALA C O 1
ATOM 4606 N N . GLY C 1 183 ? 31.622 -27.772 -11.596 1.00 18.42 183 GLY C N 1
ATOM 4607 C CA . GLY C 1 183 ? 32.388 -28.842 -12.229 1.00 18.65 183 GLY C CA 1
ATOM 4608 C C . GLY C 1 183 ? 31.578 -30.095 -12.483 1.00 19.24 183 GLY C C 1
ATOM 4609 O O . GLY C 1 183 ? 30.394 -30.177 -12.119 1.00 19.00 183 GLY C O 1
ATOM 4610 N N . SER C 1 184 ? 32.217 -31.063 -13.141 1.00 19.53 184 SER C N 1
ATOM 4611 C CA . SER C 1 184 ? 31.659 -32.394 -13.291 1.00 20.53 184 SER C CA 1
ATOM 4612 C C . SER C 1 184 ? 32.724 -33.423 -12.940 1.00 20.53 184 SER C C 1
ATOM 4613 O O . SER C 1 184 ? 33.764 -33.501 -13.588 1.00 20.87 184 SER C O 1
ATOM 4616 N N . PRO C 1 185 ? 32.474 -34.205 -11.894 1.00 20.54 185 PRO C N 1
ATOM 4617 C CA . PRO C 1 185 ? 31.264 -34.128 -11.099 1.00 20.40 185 PRO C CA 1
ATOM 4618 C C . PRO C 1 185 ? 31.239 -32.910 -10.169 1.00 19.95 185 PRO C C 1
ATOM 4619 O O . PRO C 1 185 ? 32.267 -32.480 -9.684 1.00 20.47 185 PRO C O 1
ATOM 4623 N N . ALA C 1 186 ? 30.055 -32.390 -9.917 1.00 19.51 186 ALA C N 1
ATOM 4624 C CA . ALA C 1 186 ? 29.871 -31.211 -9.085 1.00 18.95 186 ALA C CA 1
ATOM 4625 C C . ALA C 1 186 ? 30.599 -31.358 -7.743 1.00 19.11 186 ALA C C 1
ATOM 4626 O O . ALA C 1 186 ? 30.449 -32.365 -7.038 1.00 17.71 186 ALA C O 1
ATOM 4628 N N . LYS C 1 187 ? 31.418 -30.380 -7.391 1.00 18.53 187 LYS C N 1
ATOM 4629 C CA . LYS C 1 187 ? 31.968 -30.371 -6.051 1.00 18.86 187 LYS C CA 1
ATOM 4630 C C . LYS C 1 187 ? 32.144 -28.960 -5.539 1.00 18.55 187 LYS C C 1
ATOM 4631 O O . LYS C 1 187 ? 32.096 -27.996 -6.302 1.00 18.38 187 LYS C O 1
ATOM 4637 N N . ILE C 1 188 ? 32.303 -28.859 -4.226 1.00 18.25 188 ILE C N 1
ATOM 4638 C CA . ILE C 1 188 ? 32.639 -27.594 -3.589 1.00 18.03 188 ILE C CA 1
ATOM 4639 C C . ILE C 1 188 ? 33.983 -27.113 -4.117 1.00 17.28 188 ILE C C 1
ATOM 4640 O O . ILE C 1 188 ? 34.966 -27.843 -4.059 1.00 18.05 188 ILE C O 1
ATOM 4645 N N . VAL C 1 189 ? 34.015 -25.912 -4.688 1.00 16.42 189 VAL C N 1
ATOM 4646 C CA . VAL C 1 189 ? 35.263 -25.356 -5.211 1.00 16.03 189 VAL C CA 1
ATOM 4647 C C . VAL C 1 189 ? 35.707 -24.107 -4.489 1.00 15.06 189 VAL C C 1
ATOM 4648 O O . VAL C 1 189 ? 36.803 -23.630 -4.705 1.00 15.21 189 VAL C O 1
ATOM 4652 N N . LYS C 1 190 ? 34.845 -23.559 -3.649 1.00 14.27 190 LYS C N 1
ATOM 4653 C CA . LYS C 1 190 ? 35.202 -22.402 -2.849 1.00 14.05 190 LYS C CA 1
ATOM 4654 C C . LYS C 1 190 ? 34.319 -22.377 -1.606 1.00 12.59 190 LYS C C 1
ATOM 4655 O O . LYS C 1 190 ? 33.119 -22.639 -1.698 1.00 11.61 190 LYS C O 1
ATOM 4661 N N . GLU C 1 191 ? 34.917 -22.106 -0.448 1.00 11.99 191 GLU C N 1
ATOM 4662 C CA . GLU C 1 191 ? 34.168 -22.061 0.812 1.00 11.86 191 GLU C CA 1
ATOM 4663 C C . GLU C 1 191 ? 34.143 -20.680 1.453 1.00 11.37 191 GLU C C 1
ATOM 4664 O O . GLU C 1 191 ? 34.935 -19.790 1.107 1.00 10.39 191 GLU C O 1
ATOM 4670 N N . ASN C 1 192 ? 33.217 -20.485 2.385 1.00 10.85 192 ASN C N 1
ATOM 4671 C CA . ASN C 1 192 ? 33.244 -19.275 3.204 1.00 11.18 192 ASN C CA 1
ATOM 4672 C C . ASN C 1 192 ? 32.986 -18.026 2.382 1.00 10.68 192 ASN C C 1
ATOM 4673 O O . ASN C 1 192 ? 33.709 -17.034 2.506 1.00 10.39 192 ASN C O 1
ATOM 4678 N N . ILE C 1 193 ? 31.943 -18.065 1.566 1.00 9.85 193 ILE C N 1
ATOM 4679 C CA . ILE C 1 193 ? 31.569 -16.911 0.772 1.00 10.36 193 ILE C CA 1
ATOM 4680 C C . ILE C 1 193 ? 30.124 -16.514 0.976 1.00 10.72 193 ILE C C 1
ATOM 4681 O O . ILE C 1 193 ? 29.350 -17.214 1.634 1.00 10.76 193 ILE C O 1
ATOM 4686 N N . VAL C 1 194 ? 29.768 -15.353 0.448 1.00 10.85 194 VAL C N 1
ATOM 4687 C CA . VAL C 1 194 ? 28.360 -14.961 0.346 1.00 10.53 194 VAL C CA 1
ATOM 4688 C C . VAL C 1 194 ? 28.221 -14.192 -0.959 1.00 10.32 194 VAL C C 1
ATOM 4689 O O . VAL C 1 194 ? 29.093 -13.370 -1.283 1.00 10.06 194 VAL C O 1
ATOM 4693 N N . TRP C 1 195 ? 27.152 -14.447 -1.710 1.00 10.11 195 TRP C N 1
ATOM 4694 C CA . TRP C 1 195 ? 26.944 -13.733 -2.973 1.00 10.55 195 TRP C CA 1
ATOM 4695 C C . TRP C 1 195 ? 25.878 -12.665 -2.771 1.00 10.44 195 TRP C C 1
ATOM 4696 O O . TRP C 1 195 ? 25.099 -12.716 -1.808 1.00 10.77 195 TRP C O 1
ATOM 4707 N N . GLY C 1 196 ? 25.863 -11.675 -3.655 1.00 10.77 196 GLY C N 1
ATOM 4708 C CA . GLY C 1 196 ? 24.805 -10.655 -3.655 1.00 10.53 196 GLY C CA 1
ATOM 4709 C C . GLY C 1 196 ? 24.405 -10.313 -5.074 1.00 10.47 196 GLY C C 1
ATOM 4710 O O . GLY C 1 196 ? 24.982 -10.824 -6.029 1.00 10.76 196 GLY C O 1
ATOM 4711 N N . ARG C 1 197 ? 23.440 -9.418 -5.224 1.00 10.64 197 ARG C N 1
ATOM 4712 C CA . ARG C 1 197 ? 22.903 -9.078 -6.547 1.00 10.69 197 ARG C CA 1
ATOM 4713 C C . ARG C 1 197 ? 23.627 -7.926 -7.255 1.00 10.99 197 ARG C C 1
ATOM 4714 O O . ARG C 1 197 ? 23.646 -7.879 -8.481 1.00 10.60 197 ARG C O 1
ATOM 4722 N N . LYS C 1 198 ? 24.246 -7.039 -6.496 1.00 11.72 198 LYS C N 1
ATOM 4723 C CA . LYS C 1 198 ? 24.649 -5.720 -7.018 1.00 12.91 198 LYS C CA 1
ATOM 4724 C C . LYS C 1 198 ? 26.146 -5.556 -7.123 1.00 12.41 198 LYS C C 1
ATOM 4725 O O . LYS C 1 198 ? 26.829 -5.394 -6.107 1.00 12.42 198 LYS C O 1
ATOM 4731 N N . MET C 1 199 ? 26.673 -5.529 -8.344 1.00 11.17 199 MET C N 1
ATOM 4732 C CA . MET C 1 199 ? 28.107 -5.347 -8.506 1.00 10.95 199 MET C CA 1
ATOM 4733 C C . MET C 1 199 ? 28.577 -3.953 -8.072 1.00 10.76 199 MET C C 1
ATOM 4734 O O . MET C 1 199 ? 29.753 -3.750 -7.788 1.00 10.76 199 MET C O 1
ATOM 4739 N N . TYR C 1 200 ? 27.680 -2.979 -7.998 1.00 10.27 200 TYR C N 1
ATOM 4740 C CA . TYR C 1 200 ? 28.122 -1.643 -7.659 1.00 10.71 200 TYR C CA 1
ATOM 4741 C C . TYR C 1 200 ? 28.612 -1.534 -6.215 1.00 11.21 200 TYR C C 1
ATOM 4742 O O . TYR C 1 200 ? 29.364 -0.616 -5.887 1.00 12.10 200 TYR C O 1
ATOM 4751 N N . HIS C 1 201 ? 28.214 -2.457 -5.349 1.00 11.33 201 HIS C N 1
ATOM 4752 C CA . HIS C 1 201 ? 28.625 -2.388 -3.940 1.00 11.52 201 HIS C CA 1
ATOM 4753 C C . HIS C 1 201 ? 30.099 -2.720 -3.683 1.00 12.29 201 HIS C C 1
ATOM 4754 O O . HIS C 1 201 ? 30.721 -3.563 -4.361 1.00 12.19 201 HIS C O 1
ATOM 4761 N N . SER C 1 202 ? 30.676 -2.003 -2.724 1.00 11.44 202 SER C N 1
ATOM 4762 C CA . SER C 1 202 ? 32.066 -2.192 -2.384 1.00 11.50 202 SER C CA 1
ATOM 4763 C C . SER C 1 202 ? 32.276 -3.537 -1.697 1.00 11.86 202 SER C C 1
ATOM 4764 O O . SER C 1 202 ? 33.190 -4.301 -2.061 1.00 11.95 202 SER C O 1
ATOM 4767 N N . THR C 1 203 ? 31.455 -3.808 -0.687 1.00 10.67 203 THR C N 1
ATOM 4768 C CA . THR C 1 203 ? 31.687 -4.946 0.193 1.00 10.77 203 THR C CA 1
ATOM 4769 C C . THR C 1 203 ? 30.358 -5.559 0.611 1.00 10.49 203 THR C C 1
ATOM 4770 O O . THR C 1 203 ? 29.281 -4.972 0.414 1.00 10.47 203 THR C O 1
ATOM 4774 N N . MET C 1 204 ? 30.405 -6.727 1.238 1.00 10.27 204 MET C N 1
ATOM 4775 C CA . MET C 1 204 ? 29.177 -7.377 1.655 1.00 9.71 204 MET C CA 1
ATOM 4776 C C . MET C 1 204 ? 28.421 -6.529 2.664 1.00 9.94 204 MET C C 1
ATOM 4777 O O . MET C 1 204 ? 27.179 -6.560 2.725 1.00 9.79 204 MET C O 1
ATOM 4782 N N . TYR C 1 205 ? 29.168 -5.742 3.436 1.00 9.38 205 TYR C N 1
ATOM 4783 C CA . TYR C 1 205 ? 28.575 -4.898 4.466 1.00 9.58 205 TYR C CA 1
ATOM 4784 C C . TYR C 1 205 ? 27.699 -3.807 3.905 1.00 9.36 205 TYR C C 1
ATOM 4785 O O . TYR C 1 205 ? 26.865 -3.242 4.627 1.00 8.09 205 TYR C O 1
ATOM 4794 N N . ASP C 1 206 ? 27.874 -3.513 2.624 1.00 8.36 206 ASP C N 1
ATOM 4795 C CA . ASP C 1 206 ? 27.144 -2.442 1.965 1.00 9.36 206 ASP C CA 1
ATOM 4796 C C . ASP C 1 206 ? 25.774 -2.879 1.502 1.00 9.99 206 ASP C C 1
ATOM 4797 O O . ASP C 1 206 ? 24.932 -2.051 1.124 1.00 10.36 206 ASP C O 1
ATOM 4802 N N . ASP C 1 207 ? 25.536 -4.185 1.584 1.00 10.55 207 ASP C N 1
ATOM 4803 C CA . ASP C 1 207 ? 24.310 -4.766 1.081 1.00 10.77 207 ASP C CA 1
ATOM 4804 C C . ASP C 1 207 ? 23.493 -5.307 2.250 1.00 10.51 207 ASP C C 1
ATOM 4805 O O . ASP C 1 207 ? 23.830 -6.335 2.807 1.00 10.42 207 ASP C O 1
ATOM 4810 N N . PRO C 1 208 ? 22.443 -4.586 2.639 1.00 10.30 208 PRO C N 1
ATOM 4811 C CA . PRO C 1 208 ? 21.744 -4.881 3.887 1.00 11.00 208 PRO C CA 1
ATOM 4812 C C . PRO C 1 208 ? 21.043 -6.219 3.836 1.00 11.66 208 PRO C C 1
ATOM 4813 O O . PRO C 1 208 ? 20.711 -6.764 4.879 1.00 10.32 208 PRO C O 1
ATOM 4817 N N . THR C 1 209 ? 20.806 -6.752 2.640 1.00 12.00 209 THR C N 1
ATOM 4818 C CA . THR C 1 209 ? 20.124 -8.036 2.528 1.00 13.17 209 THR C CA 1
ATOM 4819 C C . THR C 1 209 ? 21.070 -9.177 2.889 1.00 14.03 209 THR C C 1
ATOM 4820 O O . THR C 1 209 ? 20.640 -10.308 2.980 1.00 14.23 209 THR C O 1
ATOM 4824 N N . LEU C 1 210 ? 22.355 -8.894 3.069 1.00 14.50 210 LEU C N 1
ATOM 4825 C CA . LEU C 1 210 ? 23.313 -9.976 3.339 1.00 14.97 210 LEU C CA 1
ATOM 4826 C C . LEU C 1 210 ? 23.689 -10.128 4.824 1.00 16.21 210 LEU C C 1
ATOM 4827 O O . LEU C 1 210 ? 24.470 -11.043 5.181 1.00 15.95 210 LEU C O 1
ATOM 4832 N N . ASN C 1 211 ? 23.108 -9.256 5.650 1.00 16.92 211 ASN C N 1
ATOM 4833 C CA . ASN C 1 211 ? 23.414 -9.177 7.091 1.00 17.43 211 ASN C CA 1
ATOM 4834 C C . ASN C 1 211 ? 23.167 -10.545 7.757 1.00 17.36 211 ASN C C 1
ATOM 4835 O O . ASN C 1 211 ? 23.918 -10.969 8.638 1.00 17.57 211 ASN C O 1
ATOM 4840 N N . GLU C 1 212 ? 22.108 -11.236 7.350 1.00 17.20 212 GLU C N 1
ATOM 4841 C CA . GLU C 1 212 ? 21.745 -12.473 8.036 1.00 17.81 212 GLU C CA 1
ATOM 4842 C C . GLU C 1 212 ? 22.710 -13.630 7.743 1.00 17.95 212 GLU C C 1
ATOM 4843 O O . GLU C 1 212 ? 22.677 -14.639 8.440 1.00 16.47 212 GLU C O 1
ATOM 4849 N N . PHE C 1 213 ? 23.578 -13.484 6.734 1.00 17.84 213 PHE C N 1
ATOM 4850 C CA . PHE C 1 213 ? 24.488 -14.575 6.345 1.00 18.35 213 PHE C CA 1
ATOM 4851 C C . PHE C 1 213 ? 25.899 -14.493 6.919 1.00 18.79 213 PHE C C 1
ATOM 4852 O O . PHE C 1 213 ? 26.691 -15.411 6.728 1.00 19.62 213 PHE C O 1
ATOM 4860 N N . TYR C 1 214 ? 26.241 -13.400 7.593 1.00 19.01 214 TYR C N 1
ATOM 4861 C CA . TYR C 1 214 ? 27.533 -13.318 8.272 1.00 18.64 214 TYR C CA 1
ATOM 4862 C C . TYR C 1 214 ? 27.334 -12.779 9.674 1.00 19.60 214 TYR C C 1
ATOM 4863 O O . TYR C 1 214 ? 26.227 -12.410 10.063 1.00 19.93 214 TYR C O 1
ATOM 4872 N N . LYS C 1 215 ? 28.410 -12.744 10.444 1.00 20.59 215 LYS C N 1
ATOM 4873 C CA . LYS C 1 215 ? 28.399 -12.042 11.724 1.00 21.50 215 LYS C CA 1
ATOM 4874 C C . LYS C 1 215 ? 29.309 -12.720 12.744 1.00 21.67 215 LYS C C 1
ATOM 4875 O O . LYS C 1 215 ? 30.401 -12.224 13.040 1.00 22.09 215 LYS C O 1
#

Secondary structure (DSSP, 8-state):
--EEESSS-EEEE-TT-B-TT-EEEEESSS-EEEE-TT-EEES-EEEEESSS-EEEE-TT-EEESEEEEE-TT-EEEE-TT-EE-SEEEEE-TT-EEEE-TT-EE-TTEEEES--SS-EEETTT-BB------EEE-TT-EE-TT-EE-TT-EE-SS-EE-TT-EE-S-----S-EEETTTTEEEE-SEEE-S-S--SBGGG-TTSHHHH-/-EEESSS-EEEE-SSSB-TT-EEEEESSS-EEEE-TT-EEES-EEEEESSS-EEEE-SS-EEESEEEEEETT-EEEE-TT-EE-SEEEEE-TT-EEEE-TT-EE-TTEEEES--SS-EEETTT-BB------EEE-SSEEE-TT-EE-TT-EE-SSEEE-TT-EE-S-----SEEEETTTTEEEEESEEE-S-TT--BGGG-GGGGGG-/-EEESSS-EEEE-TT-B-TT-EEEEESSS-EEEE-TT-EEES-EEEEESSS-EEEE-TT-EEESEEEEE-TT-EEEE-TT-EE-SEEEEE-TT-EEEE-TT-EE-TTEEEES--SS-EEETTT-BB------EEE-SSEEE-TT-EE-TT-EE-SSEEE-TT-EE-S-----SEEEETTTTEEEE-SEEE-S-TT-SBGGG-GGGGGG--

CATH classification: 2.160.10.10

Solvent-accessible surface area: 27143 Å² total; per-residue (Å²): 144,88,58,73,119,36,114,111,26,87,34,81,39,19,143,69,15,86,29,95,87,20,96,5,25,1,45,16,53,78,1,45,4,83,5,0,61,86,1,103,1,36,64,5,73,3,93,0,93,14,60,72,0,56,4,82,1,12,56,53,0,82,2,93,15,2,86,2,31,0,61,32,56,0,32,2,71,0,52,25,122,0,34,7,10,68,12,47,0,13,0,4,53,137,9,118,2,31,1,9,116,31,0,15,4,27,62,33,3,12,1,21,1,0,36,59,49,0,14,0,13,47,148,82,0,85,23,70,5,111,22,109,48,1,86,2,12,54,4,0,16,0,10,49,40,0,2,0,32,38,19,0,42,5,21,74,0,0,8,0,10,17,62,8,36,0,87,141,57,37,199,75,56,34,1,21,0,10,33,50,76,15,120,61,74,89,89,85,0,0,0,0,58,113,50,162,18,98,34,2,130,80,7,106,82,0,59,128,43,69,197,181,53,90,132,36,113,106,28,73,59,72,69,32,113,79,9,89,50,114,81,17,64,10,25,1,60,11,44,77,3,46,1,88,7,1,66,92,1,93,1,33,64,4,77,3,97,0,90,18,59,75,0,54,3,68,0,10,52,50,0,78,2,88,16,1,78,2,32,1,54,39,59,1,16,0,58,0,50,28,108,0,31,7,11,62,12,42,0,17,0,2,54,157,10,88,0,26,0,9,106,28,0,16,5,25,65,24,1,19,2,26,1,1,39,57,48,0,15,0,11,38,164,91,0,86,22,82,10,98,18,112,56,0,72,3,10,49,1,0,18,0,10,52,60,0,1,0,12,58,26,0,47,4,20,72,1,0,8,0,17,28,58,5,31,0,121,160,58,36,189,86,56,41,2,16,0,23,39,50,125,24,131,46,76,87,107,87,4,0,0,0,54,82,44,158,37,75,33,2,125,70,4,100,84,0,83,140,36,118,161,64,76,129,38,124,102,25,81,37,84,55,13,135,66,17,83,48,97,82,30,125,12,30,1,56,12,42,60,1,44,5,82,4,0,59,85,0,87,0,20,63,4,73,5,90,0,96,18,62,78,0,51,3,71,0,13,57,50,0,72,2,106,16,2,79,2,31,1,62,34,56,1,20,0,54,0,56,28,115,0,35,7,13,64,13,42,0,12,0,8,56,134,10,85,0,20,0,9,98,25,0,15,5,24,75,29,3,14,1,20,1,0,33,66,46,0,13,0,17,31,165,85,0,81,26,69,9,112,24,117,69,1,86,2,11,43,2,0,17,0,10,52,58,0,2,0,30,34,21,0,45,4,21,70,0,0,9,0,16,27,69,3,33,0,102,124,56,33,195,63,54,39,0,16,0,24,31,41,76,10,119,56,80,89,92,72,2,0,0,1,55,99,49,166,35,82,24,2,124,68,9,102,86,0,75,129,37,45,244

Organism: Neisseria meningitidis (NCBI:txid487)

Nearest PDB structures (foldseek):
  2wlc-assembly1_A  TM=9.920E-01  e=2.372E-31  Neisseria meningitidis serogroup Y
  3jqy-assembly1_C  TM=9.150E-01  e=1.296E-13  Escherichia coli
  3jqy-assembly1_A  TM=8.722E-01  e=6.721E-13  Escherichia coli
  3vbn-assembly1_E  TM=4.249E-01  e=9.964E-06  Bacillus cereus SJ1
  3vbm-assembly1_A  TM=4.844E-01  e=6.104E-04  Bacillus cereus SJ1